Protein AF-A0A7J4K109-F1 (afdb_monomer)

Sequence (371 aa):
MKRFSFPIIVFLFLLFAVFSSQYWHSFNSFQPEKAFFLESFDSVVSESQKACFAVSFLNNSGTERLAFKAETGSQVLFSESLKVEGEKSREFCFNASELSQGENTVKLSFSDLSLFYHVKKDDSLKPEKTVLDSGSSQDWTLGISLLEDKALQGKAGINWLWFFAGLVLLFFAFFVFCFKVFDSFPKFASLSLSLAAVFCLLILNAWALGFFSQISFFPIALLLVIEAVIVSFAFRNFFKPSLHFQPGKSAESFNSFDFLLIALVVFLSVFVHLLTPTHLQYFNAFYERSTGLVVESNSIPSLDPLSYLGSRPFAFIPGYFLLEASFSFLTGLQSQALFAFTTAIANLFLLFCVFWAFEALGFKRYRALGF

Structure (mmCIF, N/CA/C/O backbone):
data_AF-A0A7J4K109-F1
#
_entry.id   AF-A0A7J4K109-F1
#
loop_
_atom_site.group_PDB
_atom_site.id
_atom_site.type_symbol
_atom_site.label_atom_id
_atom_site.label_alt_id
_atom_site.label_comp_id
_atom_site.label_asym_id
_atom_site.label_entity_id
_atom_site.label_seq_id
_atom_site.pdbx_PDB_ins_code
_atom_site.Cartn_x
_atom_site.Cartn_y
_atom_site.Cartn_z
_atom_site.occupancy
_atom_site.B_iso_or_equiv
_atom_site.auth_seq_id
_atom_site.auth_comp_id
_atom_site.auth_asym_id
_atom_site.auth_atom_id
_atom_site.pdbx_PDB_model_num
ATOM 1 N N . MET A 1 1 ? 12.723 14.091 -32.395 1.00 34.41 1 MET A N 1
ATOM 2 C CA . MET A 1 1 ? 11.938 14.727 -31.310 1.00 34.41 1 MET A CA 1
ATOM 3 C C . MET A 1 1 ? 12.477 14.263 -29.960 1.00 34.41 1 MET A C 1
ATOM 5 O O . MET A 1 1 ? 13.105 13.219 -29.903 1.00 34.41 1 MET A O 1
ATOM 9 N N . LYS A 1 2 ? 12.421 15.129 -28.945 1.00 36.94 2 LYS A N 1
ATOM 10 C CA . LYS A 1 2 ? 13.451 15.304 -27.901 1.00 36.94 2 LYS A CA 1
ATOM 11 C C . LYS A 1 2 ? 13.464 14.205 -26.815 1.00 36.94 2 LYS A C 1
ATOM 13 O O . LYS A 1 2 ? 12.468 13.981 -26.145 1.00 36.94 2 LYS A O 1
ATOM 18 N N . ARG A 1 3 ? 14.650 13.630 -26.552 1.00 43.78 3 ARG A N 1
ATOM 19 C CA . ARG A 1 3 ? 14.964 12.621 -25.505 1.00 43.78 3 ARG A CA 1
ATOM 20 C C . ARG A 1 3 ? 14.602 13.010 -24.056 1.00 43.78 3 ARG A C 1
ATOM 22 O O . ARG A 1 3 ? 14.698 12.172 -23.172 1.00 43.78 3 ARG A O 1
ATOM 29 N N . PHE A 1 4 ? 14.200 14.255 -23.809 1.00 43.31 4 PHE A N 1
ATOM 30 C CA . PHE A 1 4 ? 13.855 14.766 -22.478 1.00 43.31 4 PHE A CA 1
ATOM 31 C C . PHE A 1 4 ? 12.352 14.732 -22.165 1.00 43.31 4 PHE A C 1
ATOM 33 O O . PHE A 1 4 ? 11.967 14.999 -21.034 1.00 43.31 4 PHE A O 1
ATOM 40 N N . SER A 1 5 ? 11.491 14.402 -23.133 1.00 55.94 5 SER A N 1
ATOM 41 C CA . SER A 1 5 ? 10.038 14.509 -22.952 1.00 55.94 5 SER A CA 1
ATOM 42 C C . SER A 1 5 ? 9.457 13.435 -22.029 1.00 55.94 5 SER A C 1
ATOM 44 O O . SER A 1 5 ? 8.583 13.742 -21.230 1.00 55.94 5 SER A O 1
ATOM 46 N N . PHE A 1 6 ? 9.946 12.194 -22.096 1.00 58.22 6 PHE A N 1
ATOM 47 C CA . PHE A 1 6 ? 9.326 11.068 -21.388 1.00 58.22 6 PHE A CA 1
ATOM 48 C C . PHE A 1 6 ? 9.369 11.183 -19.850 1.00 58.22 6 PHE A C 1
ATOM 50 O O . PHE A 1 6 ? 8.316 11.053 -19.232 1.00 58.22 6 PHE A O 1
ATOM 57 N N . PRO A 1 7 ? 10.507 11.509 -19.200 1.00 56.16 7 PRO A N 1
ATOM 58 C CA . PRO A 1 7 ? 10.540 11.642 -17.742 1.00 56.16 7 PRO A CA 1
ATOM 59 C C . PRO A 1 7 ? 9.696 12.809 -17.232 1.00 56.16 7 PRO A C 1
ATOM 61 O O . PRO A 1 7 ? 9.071 12.699 -16.185 1.00 56.16 7 PRO A O 1
ATOM 64 N N . ILE A 1 8 ? 9.640 13.906 -17.996 1.00 64.00 8 ILE A N 1
ATOM 65 C CA . ILE A 1 8 ? 8.770 15.045 -17.691 1.00 64.00 8 ILE A CA 1
ATOM 66 C C . ILE A 1 8 ? 7.302 14.619 -17.794 1.00 64.00 8 ILE A C 1
ATOM 68 O O . ILE A 1 8 ? 6.517 14.963 -16.924 1.00 64.00 8 ILE A O 1
ATOM 72 N N . ILE A 1 9 ? 6.933 13.829 -18.808 1.00 64.00 9 ILE A N 1
ATOM 73 C CA . ILE A 1 9 ? 5.571 13.300 -18.957 1.00 64.00 9 ILE A CA 1
ATOM 74 C C . ILE A 1 9 ? 5.214 12.363 -17.798 1.00 64.00 9 ILE A C 1
ATOM 76 O O . ILE A 1 9 ? 4.137 12.513 -17.237 1.00 64.00 9 ILE A O 1
ATOM 80 N N . VAL A 1 10 ? 6.105 11.449 -17.395 1.00 64.19 10 VAL A N 1
ATOM 81 C CA . VAL A 1 10 ? 5.871 10.564 -16.237 1.00 64.19 10 VAL A CA 1
ATOM 82 C C . VAL A 1 10 ? 5.746 11.376 -14.949 1.00 64.19 10 VAL A C 1
ATOM 84 O O . VAL A 1 10 ? 4.826 11.150 -14.174 1.00 64.19 10 VAL A O 1
ATOM 87 N N . PHE A 1 11 ? 6.618 12.363 -14.737 1.00 68.94 11 PHE A N 1
ATOM 88 C CA . PHE A 1 11 ? 6.549 13.258 -13.582 1.00 68.94 11 PHE A CA 1
ATOM 89 C C . PHE A 1 11 ? 5.227 14.038 -13.539 1.00 68.94 11 PHE A C 1
ATOM 91 O O . PHE A 1 11 ? 4.549 14.048 -12.516 1.00 68.94 11 PHE A O 1
ATOM 98 N N . LEU A 1 12 ? 4.822 14.638 -14.662 1.00 70.06 12 LEU A N 1
ATOM 99 C CA . LEU A 1 12 ? 3.550 15.354 -14.784 1.00 70.06 12 LEU A CA 1
ATOM 100 C C . LEU A 1 12 ? 2.346 14.422 -14.630 1.00 70.06 12 LEU A C 1
ATOM 102 O O . LEU A 1 12 ? 1.354 14.827 -14.038 1.00 70.06 12 LEU A O 1
ATOM 106 N N . PHE A 1 13 ? 2.427 13.187 -15.127 1.00 71.44 13 PHE A N 1
ATOM 107 C CA . PHE A 1 13 ? 1.388 12.175 -14.958 1.00 71.44 13 PHE A CA 1
ATOM 108 C C . PHE A 1 13 ? 1.231 11.767 -13.491 1.00 71.44 13 PHE A C 1
ATOM 110 O O . PHE A 1 13 ? 0.108 11.700 -13.007 1.00 71.44 13 PHE A O 1
ATOM 117 N N . LEU A 1 14 ? 2.335 11.554 -12.765 1.00 67.31 14 LEU A N 1
ATOM 118 C CA . LEU A 1 14 ? 2.300 11.252 -11.331 1.00 67.31 14 LEU A CA 1
ATOM 119 C C . LEU A 1 14 ? 1.741 12.426 -10.525 1.00 67.31 14 LEU A C 1
ATOM 121 O O . LEU A 1 14 ? 0.897 12.216 -9.659 1.00 67.31 14 LEU A O 1
ATOM 125 N N . LEU A 1 15 ? 2.155 13.658 -10.842 1.00 71.62 15 LEU A N 1
ATOM 126 C CA . LEU A 1 15 ? 1.558 14.854 -10.248 1.00 71.62 15 LEU A CA 1
ATOM 127 C C . LEU A 1 15 ? 0.057 14.906 -10.528 1.00 71.62 15 LEU A C 1
ATOM 129 O O . LEU A 1 15 ? -0.727 15.047 -9.596 1.00 71.62 15 LEU A O 1
ATOM 133 N N . PHE A 1 16 ? -0.341 14.758 -11.794 1.00 71.75 16 PHE A N 1
ATOM 134 C CA . PHE A 1 16 ? -1.743 14.774 -12.189 1.00 71.75 16 PHE A CA 1
ATOM 135 C C . PHE A 1 16 ? -2.536 13.714 -11.431 1.00 71.75 16 PHE A C 1
ATOM 137 O O . PHE A 1 16 ? -3.536 14.078 -10.839 1.00 71.75 16 PHE A O 1
ATOM 144 N N . ALA A 1 17 ? -2.062 12.467 -11.362 1.00 69.31 17 ALA A N 1
ATOM 145 C CA . ALA A 1 17 ? -2.729 11.389 -10.638 1.00 69.31 17 ALA A CA 1
ATOM 146 C C . ALA A 1 17 ? -2.922 11.704 -9.147 1.00 69.31 17 ALA A C 1
ATOM 148 O O . ALA A 1 17 ? -3.999 11.461 -8.609 1.00 69.31 17 ALA A O 1
ATOM 149 N N . VAL A 1 18 ? -1.915 12.286 -8.483 1.00 66.50 18 VAL A N 1
ATOM 150 C CA . VAL A 1 18 ? -2.034 12.714 -7.079 1.00 66.50 18 VAL A CA 1
ATOM 151 C C . VAL A 1 18 ? -3.061 13.842 -6.943 1.00 66.50 18 VAL A C 1
ATOM 153 O O . VAL A 1 18 ? -3.944 13.754 -6.094 1.00 66.50 18 VAL A O 1
ATOM 156 N N . PHE A 1 19 ? -3.013 14.864 -7.801 1.00 67.94 19 PHE A N 1
ATOM 157 C CA . PHE A 1 19 ? -3.950 15.994 -7.748 1.00 67.94 19 PHE A CA 1
ATOM 158 C C . PHE A 1 19 ? -5.385 15.612 -8.133 1.00 67.94 19 PHE A C 1
ATOM 160 O O . PHE A 1 19 ? -6.338 16.094 -7.527 1.00 67.94 19 PHE A O 1
ATOM 167 N N . SER A 1 20 ? -5.558 14.738 -9.122 1.00 63.97 20 SER A N 1
ATOM 168 C CA . SER A 1 20 ? -6.866 14.282 -9.587 1.00 63.97 20 SER A CA 1
ATOM 169 C C . SER A 1 20 ? -7.460 13.197 -8.695 1.00 63.97 20 SER A C 1
ATOM 171 O O . SER A 1 20 ? -8.661 12.961 -8.777 1.00 63.97 20 SER A O 1
ATOM 173 N N . SER A 1 21 ? -6.669 12.564 -7.822 1.00 62.66 21 SER A N 1
ATOM 174 C CA . SER A 1 21 ? -7.153 11.531 -6.896 1.00 62.66 21 SER A CA 1
ATOM 175 C C . SER A 1 21 ? -8.275 12.023 -5.984 1.00 62.66 21 SER A C 1
ATOM 177 O O . SER A 1 21 ? -9.239 11.296 -5.749 1.00 62.66 21 SER A O 1
ATOM 179 N N . GLN A 1 22 ? -8.194 13.274 -5.520 1.00 58.00 22 GLN A N 1
ATOM 180 C CA . GLN A 1 22 ? -9.246 13.897 -4.715 1.00 58.00 22 GLN A CA 1
ATOM 181 C C . GLN A 1 22 ? -10.564 13.963 -5.485 1.00 58.00 22 GLN A C 1
ATOM 183 O O . GLN A 1 22 ? -11.616 13.617 -4.959 1.00 58.00 22 GLN A O 1
ATOM 188 N N . TYR A 1 23 ? -10.480 14.319 -6.766 1.00 58.00 23 TYR A N 1
ATOM 189 C CA . TYR A 1 23 ? -11.631 14.404 -7.654 1.00 58.00 23 TYR A CA 1
ATOM 190 C C . TYR A 1 23 ? -12.171 13.026 -8.056 1.00 58.00 23 TYR A C 1
ATOM 192 O O . TYR A 1 23 ? -13.364 12.868 -8.251 1.00 58.00 23 TYR A O 1
ATOM 200 N N . TRP A 1 24 ? -11.321 12.006 -8.183 1.00 56.19 24 TRP A N 1
ATOM 201 C CA . TRP A 1 24 ? -11.752 10.667 -8.600 1.00 56.19 24 TRP A CA 1
ATOM 202 C C . TRP A 1 24 ? -12.503 9.913 -7.507 1.00 56.19 24 TRP A C 1
ATOM 204 O O . TRP A 1 24 ? -13.468 9.209 -7.797 1.00 56.19 24 TRP A O 1
ATOM 214 N N . HIS A 1 25 ? -12.092 10.072 -6.252 1.00 51.75 25 HIS A N 1
ATOM 215 C CA . HIS A 1 25 ? -12.716 9.367 -5.136 1.00 51.75 25 HIS A CA 1
ATOM 216 C C . HIS A 1 25 ? -14.057 9.975 -4.697 1.00 51.75 25 HIS A C 1
ATOM 218 O O . HIS A 1 25 ? -14.862 9.258 -4.103 1.00 51.75 25 HIS A O 1
ATOM 224 N N . SER A 1 26 ? -14.351 11.232 -5.046 1.00 54.88 26 SER A N 1
ATOM 225 C CA . SER A 1 26 ? -15.649 11.856 -4.750 1.00 54.88 26 SER A CA 1
ATOM 226 C C . SER A 1 26 ? -16.800 11.326 -5.618 1.00 54.88 26 SER A C 1
ATOM 228 O O . SER A 1 26 ? -17.950 11.386 -5.195 1.00 54.88 26 SER A O 1
ATOM 230 N N . PHE A 1 27 ? -16.525 10.743 -6.793 1.00 51.09 27 PHE A N 1
ATOM 231 C CA . PHE A 1 27 ? -17.573 10.224 -7.690 1.00 51.09 27 PHE A CA 1
ATOM 232 C C . PHE A 1 27 ? -18.207 8.906 -7.254 1.00 51.09 27 PHE A C 1
ATOM 234 O O . PHE A 1 27 ? -19.271 8.548 -7.754 1.00 51.09 27 PHE A O 1
ATOM 241 N N . ASN A 1 28 ? -17.548 8.155 -6.375 1.00 50.41 28 ASN A N 1
ATOM 242 C CA . ASN A 1 28 ? -17.966 6.800 -6.022 1.00 50.41 28 ASN A CA 1
ATOM 243 C C . ASN A 1 28 ? -17.977 6.604 -4.489 1.00 50.41 28 ASN A C 1
ATOM 245 O O . ASN A 1 28 ? -17.840 5.499 -3.969 1.00 50.41 28 ASN A O 1
ATOM 249 N N . SER A 1 29 ? -18.173 7.709 -3.760 1.00 52.59 29 SER A N 1
ATOM 250 C CA . SER A 1 29 ? -18.377 7.771 -2.314 1.00 52.59 29 SER A CA 1
ATOM 251 C C . SER A 1 29 ? -19.773 7.264 -1.930 1.00 52.59 29 SER A C 1
ATOM 253 O O . SER A 1 29 ? -20.639 7.999 -1.460 1.00 52.59 29 SER A O 1
ATOM 255 N N . PHE A 1 30 ? -20.017 5.969 -2.137 1.00 53.75 30 PHE A N 1
ATOM 256 C CA . PHE A 1 30 ? -21.221 5.332 -1.616 1.00 53.75 30 PHE A CA 1
ATOM 257 C C . PHE A 1 30 ? -21.165 5.331 -0.086 1.00 53.75 30 PHE A C 1
ATOM 259 O O . PHE A 1 30 ? -20.443 4.542 0.523 1.00 53.75 30 PHE A O 1
ATOM 266 N N . GLN A 1 31 ? -21.937 6.225 0.539 1.00 57.41 31 GLN A N 1
ATOM 267 C CA . GLN A 1 31 ? -22.245 6.109 1.959 1.00 57.41 31 GLN A CA 1
ATOM 268 C C . GLN A 1 31 ? -22.962 4.773 2.174 1.00 57.41 31 GLN A C 1
ATOM 270 O O . GLN A 1 31 ? -23.955 4.511 1.487 1.00 57.41 31 GLN A O 1
ATOM 275 N N . PRO A 1 32 ? -22.506 3.925 3.109 1.00 63.41 32 PRO A N 1
ATOM 276 C CA . PRO A 1 32 ? -23.251 2.725 3.434 1.00 63.41 32 PRO A CA 1
ATOM 277 C C . PRO A 1 32 ? -24.639 3.114 3.959 1.00 63.41 32 PRO A C 1
ATOM 279 O O . PRO A 1 32 ? -24.793 4.060 4.733 1.00 63.41 32 PRO A O 1
ATOM 282 N N . GLU A 1 33 ? -25.666 2.380 3.531 1.00 74.75 33 GLU A N 1
ATOM 283 C CA . GLU A 1 33 ? -27.041 2.583 4.002 1.00 74.75 33 GLU A CA 1
ATOM 284 C C . GLU A 1 33 ? -27.162 2.362 5.515 1.00 74.75 33 GLU A C 1
ATOM 286 O O . GLU A 1 33 ? -27.930 3.050 6.193 1.00 74.75 33 GLU A O 1
ATOM 291 N N . LYS A 1 34 ? -26.379 1.412 6.042 1.00 79.81 34 LYS A N 1
ATOM 292 C CA . LYS A 1 34 ? -26.244 1.092 7.463 1.00 79.81 34 LYS A CA 1
ATOM 293 C C . LYS A 1 34 ? -24.797 0.714 7.755 1.00 79.81 34 LYS A C 1
ATOM 295 O O . LYS A 1 34 ? -24.192 -0.039 6.995 1.00 79.81 34 LYS A O 1
ATOM 300 N N . ALA A 1 35 ? -24.258 1.185 8.868 1.00 78.88 35 ALA A N 1
ATOM 301 C CA . ALA A 1 35 ? -22.972 0.738 9.384 1.00 78.88 35 ALA A CA 1
ATOM 302 C C . ALA A 1 35 ? -22.967 0.836 10.909 1.00 78.88 35 ALA A C 1
ATOM 304 O O . ALA A 1 35 ? -23.727 1.610 11.490 1.00 78.88 35 ALA A O 1
ATOM 305 N N . PHE A 1 36 ? -22.113 0.061 11.567 1.00 84.94 36 PHE A N 1
ATOM 306 C CA . PHE A 1 36 ? -21.821 0.286 12.975 1.00 84.94 36 PHE A CA 1
ATOM 307 C C . PHE A 1 36 ? -20.377 -0.097 13.287 1.00 84.94 36 PHE A C 1
ATOM 309 O O . PHE A 1 36 ? -19.830 -1.011 12.669 1.00 84.94 36 PHE A O 1
ATOM 316 N N . PHE A 1 37 ? -19.765 0.630 14.216 1.00 83.44 37 PHE A N 1
ATOM 317 C CA . PHE A 1 37 ? -18.339 0.572 14.522 1.00 83.44 37 PHE A CA 1
ATOM 318 C C . PHE A 1 37 ? -18.130 0.574 16.033 1.00 83.44 37 PHE A C 1
ATOM 320 O O . PHE A 1 37 ? -18.826 1.286 16.753 1.00 83.44 37 PHE A O 1
ATOM 327 N N . LEU A 1 38 ? -17.170 -0.211 16.516 1.00 82.56 38 LEU A N 1
ATOM 328 C CA . LEU A 1 38 ? -16.753 -0.195 17.916 1.00 82.56 38 LEU A CA 1
ATOM 329 C C . LEU A 1 38 ? -15.678 0.887 18.094 1.00 82.56 38 LEU A C 1
ATOM 331 O O . LEU A 1 38 ? -14.672 0.861 17.394 1.00 82.56 38 LEU A O 1
ATOM 335 N N . GLU A 1 39 ? -15.894 1.826 19.009 1.00 81.19 39 GLU A N 1
ATOM 336 C CA . GLU A 1 39 ? -14.968 2.932 19.297 1.00 81.19 39 GLU A CA 1
ATOM 337 C C . GLU A 1 39 ? -14.064 2.613 20.485 1.00 81.19 39 GLU A C 1
ATOM 339 O O . GLU A 1 39 ? -12.882 2.927 20.505 1.00 81.19 39 GLU A O 1
ATOM 344 N N . SER A 1 40 ? -14.605 1.982 21.520 1.00 83.06 40 SER A N 1
ATOM 345 C CA . SER A 1 40 ? -13.804 1.552 22.664 1.00 83.06 40 SER A CA 1
ATOM 346 C C . SER A 1 40 ? -14.496 0.433 23.413 1.00 83.06 40 SER A C 1
ATOM 348 O O . SER A 1 40 ? -15.706 0.252 23.283 1.00 83.06 40 SER A O 1
ATOM 350 N N . PHE A 1 41 ? -13.734 -0.317 24.196 1.00 89.19 41 PHE A N 1
ATOM 351 C CA . PHE A 1 41 ? -14.253 -1.341 25.091 1.00 89.19 41 PHE A CA 1
ATOM 352 C C . PHE A 1 41 ? -13.283 -1.583 26.244 1.00 89.19 41 PHE A C 1
ATOM 354 O O . PHE A 1 41 ? -12.076 -1.384 26.103 1.00 89.19 41 PHE A O 1
ATOM 361 N N . ASP A 1 42 ? -13.805 -2.029 27.380 1.00 88.94 42 ASP A N 1
ATOM 362 C CA . ASP A 1 42 ? -12.974 -2.508 28.480 1.00 88.94 42 ASP A CA 1
ATOM 363 C C . ASP A 1 42 ? -12.406 -3.891 28.118 1.00 88.94 42 ASP A C 1
ATOM 365 O O . ASP A 1 42 ? -13.153 -4.851 27.914 1.00 88.94 42 ASP A O 1
ATOM 369 N N . SER A 1 43 ? -11.081 -3.987 27.990 1.00 85.69 43 SER A N 1
ATOM 370 C CA . SER A 1 43 ? -10.367 -5.216 27.627 1.00 85.69 43 SER A CA 1
ATOM 371 C C . SER A 1 43 ? -10.097 -6.109 28.835 1.00 85.69 43 SER A C 1
ATOM 373 O O . SER A 1 43 ? -10.041 -7.331 28.694 1.00 85.69 43 SER A O 1
ATOM 375 N N . VAL A 1 44 ? -9.985 -5.517 30.027 1.00 87.56 44 VAL A N 1
ATOM 376 C CA . VAL A 1 44 ? -9.825 -6.226 31.301 1.00 87.56 44 VAL A CA 1
ATOM 377 C C . VAL A 1 44 ? -10.804 -5.659 32.321 1.00 87.56 44 VAL A C 1
ATOM 379 O O . VAL A 1 44 ? -10.840 -4.447 32.533 1.00 87.56 44 VAL A O 1
ATOM 382 N N . VAL A 1 45 ? -11.579 -6.528 32.971 1.00 91.06 45 VAL A N 1
ATOM 383 C CA . VAL A 1 45 ? -12.585 -6.153 33.980 1.00 91.06 45 VAL A CA 1
ATOM 384 C C . VAL A 1 45 ? -12.517 -7.061 35.205 1.00 91.06 45 VAL A C 1
ATOM 386 O O . VAL A 1 45 ? -12.148 -8.233 35.104 1.00 91.06 45 VAL A O 1
ATOM 389 N N . SER A 1 46 ? -12.917 -6.531 36.362 1.00 90.06 46 SER A N 1
ATOM 390 C CA . SER A 1 46 ? -13.108 -7.313 37.588 1.00 90.06 46 SER A CA 1
ATOM 391 C C . SER A 1 46 ? -14.587 -7.600 37.853 1.00 90.06 46 SER A C 1
ATOM 393 O O . SER A 1 46 ? -15.473 -6.901 37.360 1.00 90.06 46 SER A O 1
ATOM 395 N N . GLU A 1 47 ? -14.874 -8.622 38.658 1.00 87.81 47 GLU A N 1
ATOM 396 C CA . GLU A 1 47 ? -16.228 -9.102 38.952 1.00 87.81 47 GLU A CA 1
ATOM 397 C C . GLU A 1 47 ? -17.162 -8.021 39.515 1.00 87.81 47 GLU A C 1
ATOM 399 O O . GLU A 1 47 ? -18.358 -8.012 39.225 1.00 87.81 47 GLU A O 1
ATOM 404 N N . SER A 1 48 ? -16.619 -7.074 40.282 1.00 83.31 48 SER A N 1
ATOM 405 C CA . SER A 1 48 ? -17.383 -5.987 40.901 1.00 83.31 48 SER A CA 1
ATOM 406 C C . SER A 1 48 ? -17.644 -4.790 39.977 1.00 83.31 48 SER A C 1
ATOM 408 O O . SER A 1 48 ? -18.212 -3.793 40.425 1.00 83.31 48 SER A O 1
ATOM 410 N N . GLN A 1 49 ? -17.183 -4.830 38.726 1.00 88.38 49 GLN A N 1
ATOM 411 C CA . GLN A 1 49 ? -17.261 -3.708 37.792 1.00 88.38 49 GLN A CA 1
ATOM 412 C C . GLN A 1 49 ? -18.281 -3.939 36.677 1.00 88.38 49 GLN A C 1
ATOM 414 O O . GLN A 1 49 ? -18.764 -5.046 36.428 1.00 88.38 49 GLN A O 1
ATOM 419 N N . LYS A 1 50 ? -18.636 -2.847 36.000 1.00 91.25 50 LYS A N 1
ATOM 420 C CA . LYS A 1 50 ? -19.356 -2.912 34.732 1.00 91.25 50 LYS A CA 1
ATOM 421 C C . LYS A 1 50 ? -18.336 -2.974 33.606 1.00 91.25 50 LYS A C 1
ATOM 423 O O . LYS A 1 50 ? -17.359 -2.239 33.651 1.00 91.25 50 LYS A O 1
ATOM 428 N N . ALA A 1 51 ? -18.595 -3.825 32.623 1.00 91.31 51 ALA A N 1
ATOM 429 C CA . ALA A 1 51 ? -17.865 -3.838 31.368 1.00 91.31 51 ALA A CA 1
ATOM 430 C C . ALA A 1 51 ? -18.584 -2.904 30.394 1.00 91.31 51 ALA A C 1
ATOM 432 O O . ALA A 1 51 ? -19.753 -3.132 30.068 1.00 91.31 51 ALA A O 1
ATOM 433 N N . CYS A 1 52 ? -17.906 -1.843 29.973 1.00 92.50 52 CYS A N 1
ATOM 434 C CA . CYS A 1 52 ? -18.435 -0.812 29.097 1.00 92.50 52 CYS A CA 1
ATOM 435 C C . CYS A 1 52 ? -17.780 -0.860 27.716 1.00 92.50 52 CYS A C 1
ATOM 437 O O . CYS A 1 52 ? -16.631 -1.270 27.545 1.00 92.50 52 CYS A O 1
ATOM 439 N N . PHE A 1 53 ? -18.530 -0.427 26.709 1.00 90.81 53 PHE A N 1
ATOM 440 C CA . PHE A 1 53 ? -18.045 -0.274 25.348 1.00 90.81 53 PHE A CA 1
ATOM 441 C C . PHE A 1 53 ? -18.833 0.817 24.614 1.00 90.81 53 PHE A C 1
ATOM 443 O O . PHE A 1 53 ? -20.023 1.020 24.857 1.00 90.81 53 PHE A O 1
ATOM 450 N N . ALA A 1 54 ? -18.167 1.531 23.712 1.00 89.56 54 ALA A N 1
ATOM 451 C CA . ALA A 1 54 ? -18.745 2.610 22.920 1.00 89.56 54 ALA A CA 1
ATOM 452 C C . ALA A 1 54 ? -18.906 2.173 21.466 1.00 89.56 54 ALA A C 1
ATOM 454 O O . ALA A 1 54 ? -17.971 1.642 20.866 1.00 89.56 54 ALA A O 1
ATOM 455 N N . VAL A 1 55 ? -20.098 2.383 20.911 1.00 87.44 55 VAL A N 1
ATOM 456 C CA . VAL A 1 55 ? -20.451 2.010 19.540 1.00 87.44 55 VAL A CA 1
ATOM 457 C C . VAL A 1 55 ? -21.021 3.206 18.816 1.00 87.44 55 VAL A C 1
ATOM 459 O O . VAL A 1 55 ? -21.891 3.915 19.321 1.00 87.44 55 VAL A O 1
ATOM 462 N N . SER A 1 56 ? -20.577 3.347 17.584 1.00 87.00 56 SER A N 1
ATOM 463 C CA . SER A 1 56 ? -21.039 4.332 16.637 1.00 87.00 56 SER A CA 1
ATOM 464 C C . SER A 1 56 ? -21.947 3.674 15.608 1.00 87.00 56 SER A C 1
ATOM 466 O O . SER A 1 56 ? -21.577 2.669 15.005 1.00 87.00 56 SER A O 1
ATOM 468 N N . PHE A 1 57 ? -23.143 4.223 15.402 1.00 84.81 57 PHE A N 1
ATOM 469 C CA . PHE A 1 57 ? -24.145 3.720 14.461 1.00 84.81 57 PHE A CA 1
ATOM 470 C C . PHE A 1 57 ? -24.375 4.719 13.329 1.00 84.81 57 PHE A C 1
ATOM 472 O O . PHE A 1 57 ? -24.512 5.912 13.588 1.00 84.81 57 PHE A O 1
ATOM 479 N N . LEU A 1 58 ? -24.524 4.215 12.107 1.00 83.56 58 LEU A N 1
ATOM 480 C CA . LEU A 1 58 ? -25.021 4.946 10.947 1.00 83.56 58 LEU A CA 1
ATOM 481 C C . LEU A 1 58 ? -26.237 4.230 10.385 1.00 83.56 58 LEU A C 1
ATOM 483 O O . LEU A 1 58 ? -26.202 3.025 10.126 1.00 83.56 58 LEU A O 1
ATOM 487 N N . ASN A 1 59 ? -27.298 4.993 10.157 1.00 84.12 59 ASN A N 1
ATOM 488 C CA . ASN A 1 59 ? -28.464 4.527 9.429 1.00 84.12 59 ASN A CA 1
ATOM 489 C C . ASN A 1 59 ? -29.001 5.649 8.534 1.00 84.12 59 ASN A C 1
ATOM 491 O O . ASN A 1 59 ? -29.677 6.570 8.998 1.00 84.12 59 ASN A O 1
ATOM 495 N N . ASN A 1 60 ? -28.688 5.535 7.247 1.00 77.75 60 ASN A N 1
ATOM 496 C CA . ASN A 1 60 ? -29.130 6.428 6.180 1.00 77.75 60 ASN A CA 1
ATOM 497 C C . ASN A 1 60 ? -30.416 5.923 5.495 1.00 77.75 60 ASN A C 1
ATOM 499 O O . ASN A 1 60 ? -31.079 6.682 4.796 1.00 77.75 60 ASN A O 1
ATOM 503 N N . SER A 1 61 ? -30.782 4.651 5.706 1.00 71.56 61 SER A N 1
ATOM 504 C CA . SER A 1 61 ? -31.902 3.982 5.022 1.00 71.56 61 SER A CA 1
ATOM 505 C C . SER A 1 61 ? -33.303 4.282 5.580 1.00 71.56 61 SER A C 1
ATOM 507 O O . SER A 1 61 ? -34.294 3.955 4.931 1.00 71.56 61 SER A O 1
ATOM 509 N N . GLY A 1 62 ? -33.429 4.915 6.754 1.00 67.06 62 GLY A N 1
ATOM 510 C CA . GLY A 1 62 ? -34.735 5.330 7.280 1.00 67.06 62 GLY A CA 1
ATOM 511 C C . GLY A 1 62 ? -34.816 5.471 8.800 1.00 67.06 62 GLY A C 1
ATOM 512 O O . GLY A 1 62 ? -33.842 5.295 9.520 1.00 67.06 62 GLY A O 1
ATOM 513 N N . THR A 1 63 ? -36.019 5.778 9.295 1.00 63.50 63 THR A N 1
ATOM 514 C CA . THR A 1 63 ? -36.311 6.065 10.715 1.00 63.50 63 THR A CA 1
ATOM 515 C C . THR A 1 63 ? -36.725 4.827 11.524 1.00 63.50 63 THR A C 1
ATOM 517 O O . THR A 1 63 ? -37.203 4.945 12.659 1.00 63.50 63 THR A O 1
ATOM 520 N N . GLU A 1 64 ? -36.575 3.633 10.947 1.00 76.31 64 GLU A N 1
ATOM 521 C CA . GLU A 1 64 ? -36.983 2.383 11.580 1.00 76.31 64 GLU A CA 1
ATOM 522 C C . GLU A 1 64 ? -36.148 2.073 12.824 1.00 76.31 64 GLU A C 1
ATOM 524 O O . GLU A 1 64 ? -34.962 2.396 12.929 1.00 76.31 64 GLU A O 1
ATOM 529 N N . ARG A 1 65 ? -36.798 1.437 13.800 1.00 82.62 65 ARG A N 1
ATOM 530 C CA . ARG A 1 65 ? -36.110 0.928 14.979 1.00 82.62 65 ARG A CA 1
ATOM 531 C C . ARG A 1 65 ? -35.428 -0.389 14.633 1.00 82.62 65 ARG A C 1
ATOM 533 O O . ARG A 1 65 ? -36.100 -1.373 14.342 1.00 82.62 65 ARG A O 1
ATOM 540 N N . LEU A 1 66 ? -34.106 -0.410 14.717 1.00 86.94 66 LEU A N 1
ATOM 541 C CA . LEU A 1 66 ? -33.289 -1.584 14.437 1.00 86.94 66 LEU A CA 1
ATOM 542 C C . LEU A 1 66 ? -32.931 -2.298 15.741 1.00 86.94 66 LEU A C 1
ATOM 544 O O . LEU A 1 66 ? -32.684 -1.665 16.770 1.00 86.94 66 LEU A O 1
ATOM 548 N N . ALA A 1 67 ? -32.925 -3.628 15.710 1.00 90.00 67 ALA A N 1
ATOM 549 C CA . ALA A 1 67 ? -32.521 -4.424 16.860 1.00 90.00 67 ALA A CA 1
ATOM 550 C C . ALA A 1 67 ? -31.007 -4.310 17.071 1.00 90.00 67 ALA A C 1
ATOM 552 O O . ALA A 1 67 ? -30.228 -4.515 16.137 1.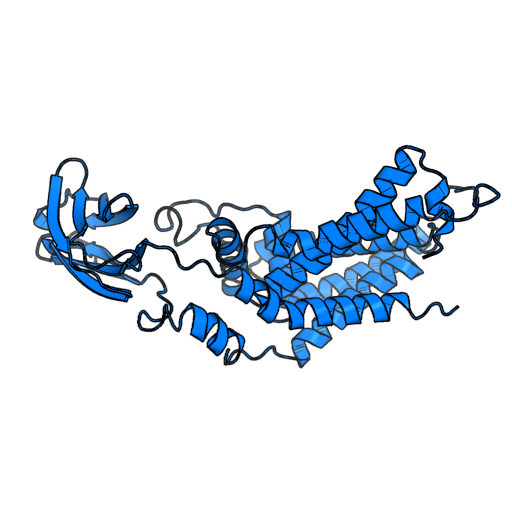00 90.00 67 ALA A O 1
ATOM 553 N N . PHE A 1 68 ? -30.610 -4.016 18.306 1.00 92.56 68 PHE A N 1
ATOM 554 C CA . PHE A 1 68 ? -29.233 -4.049 18.770 1.00 92.56 68 PHE A CA 1
ATOM 555 C C . PHE A 1 68 ? -29.120 -5.009 19.952 1.00 92.56 68 PHE A C 1
ATOM 557 O O . PHE A 1 68 ? -29.950 -4.989 20.863 1.00 92.56 68 PHE A O 1
ATOM 564 N N . LYS A 1 69 ? -28.121 -5.885 19.940 1.00 93.69 69 LYS A N 1
ATOM 565 C CA . LYS A 1 69 ? -27.894 -6.840 21.030 1.00 93.69 69 LYS A CA 1
ATOM 566 C C . LYS A 1 69 ? -26.414 -7.108 21.245 1.00 93.69 69 LYS A C 1
ATOM 568 O O . LYS A 1 69 ? -25.652 -7.113 20.279 1.00 93.69 69 LYS A O 1
ATOM 573 N N . ALA A 1 70 ? -26.049 -7.400 22.489 1.00 92.81 70 ALA A N 1
ATOM 574 C CA . ALA A 1 70 ? -24.775 -8.017 22.832 1.00 92.81 70 ALA A CA 1
ATOM 575 C C . ALA A 1 70 ? -25.005 -9.406 23.422 1.00 92.81 70 ALA A C 1
ATOM 577 O O . ALA A 1 70 ? -25.872 -9.594 24.277 1.00 92.81 70 ALA A O 1
ATOM 578 N N . GLU A 1 71 ? -24.219 -10.376 22.973 1.00 93.62 71 GLU A N 1
ATOM 579 C CA . GLU A 1 71 ? -24.294 -11.764 23.420 1.00 93.62 71 GLU A CA 1
ATOM 580 C C . GLU A 1 71 ? -22.893 -12.344 23.652 1.00 93.62 71 GLU A C 1
ATOM 582 O O . GLU A 1 71 ? -21.958 -12.030 22.920 1.00 93.62 71 GLU A O 1
ATOM 587 N N . THR A 1 72 ? -22.746 -13.195 24.666 1.00 90.69 72 THR A N 1
ATOM 588 C CA . THR A 1 72 ? -21.551 -14.016 24.905 1.00 90.69 72 THR A CA 1
ATOM 589 C C . THR A 1 72 ? -21.947 -15.487 24.808 1.00 90.69 72 THR A C 1
ATOM 591 O O . THR A 1 72 ? -22.786 -15.977 25.566 1.00 90.69 72 THR A O 1
ATOM 594 N N . GLY A 1 73 ? -21.425 -16.198 23.806 1.00 83.31 73 GLY A N 1
ATOM 595 C CA . GLY A 1 73 ? -21.880 -17.555 23.486 1.00 83.31 73 GLY A CA 1
ATOM 596 C C . GLY A 1 73 ? -23.394 -17.608 23.229 1.00 83.31 73 GLY A C 1
ATOM 597 O O . GLY A 1 73 ? -23.879 -17.050 22.248 1.00 83.31 73 GLY A O 1
ATOM 598 N N . SER A 1 74 ? -24.142 -18.285 24.104 1.00 80.81 74 SER A N 1
ATOM 599 C CA . SER A 1 74 ? -25.612 -18.372 24.059 1.00 80.81 74 SER A CA 1
ATOM 600 C C . SER A 1 74 ? -26.334 -17.388 24.988 1.00 80.81 74 SER A C 1
ATOM 602 O O . SER A 1 74 ? -27.564 -17.369 25.013 1.00 80.81 74 SER A O 1
ATOM 604 N N . GLN A 1 75 ? -25.604 -16.612 25.791 1.00 88.94 75 GLN A N 1
ATOM 605 C CA . GLN A 1 75 ? -26.169 -15.691 26.773 1.00 88.94 75 GLN A CA 1
ATOM 606 C C . GLN A 1 75 ? -26.300 -14.289 26.180 1.00 88.94 75 GLN A C 1
ATOM 608 O O . GLN A 1 75 ? -25.329 -13.721 25.686 1.00 88.94 75 GLN A O 1
ATOM 613 N N . VAL A 1 76 ? -27.496 -13.708 26.262 1.00 91.44 76 VAL A N 1
ATOM 614 C CA . VAL A 1 76 ? -27.738 -12.310 25.886 1.00 91.44 76 VAL A CA 1
ATOM 615 C C . VAL A 1 76 ? -27.395 -11.425 27.081 1.00 91.44 76 VAL A C 1
ATOM 617 O O . VAL A 1 76 ? -28.013 -11.564 28.132 1.00 91.44 76 VAL A O 1
ATOM 620 N N . LEU A 1 77 ? -26.422 -10.532 26.906 1.00 91.19 77 LEU A N 1
ATOM 621 C CA . LEU A 1 77 ? -25.995 -9.560 27.920 1.00 91.19 77 LEU A CA 1
ATOM 622 C C . LEU A 1 77 ? -26.966 -8.375 27.963 1.00 91.19 77 LEU A C 1
ATOM 624 O O . LEU A 1 77 ? -27.390 -7.929 29.023 1.00 91.19 77 LEU A O 1
ATOM 628 N N . PHE A 1 78 ? -27.379 -7.889 26.790 1.00 91.62 78 PHE A N 1
ATOM 629 C CA . PHE A 1 78 ? -28.505 -6.965 26.666 1.00 91.62 78 PHE A CA 1
ATOM 630 C C . PHE A 1 78 ? -29.083 -6.986 25.246 1.00 91.62 78 PHE A C 1
ATOM 632 O O . PHE A 1 78 ? -28.432 -7.402 24.282 1.00 91.62 78 PHE A O 1
ATOM 639 N N . SER A 1 79 ? -30.315 -6.495 25.113 1.00 92.12 79 SER A N 1
ATOM 640 C CA . SER A 1 79 ? -30.961 -6.266 23.825 1.00 92.12 79 SER A CA 1
ATOM 641 C C . SER A 1 79 ? -31.858 -5.036 23.891 1.00 92.12 79 SER A C 1
ATOM 643 O O . SER A 1 79 ? -32.680 -4.904 24.795 1.00 92.12 79 SER A O 1
ATOM 645 N N . GLU A 1 80 ? -31.706 -4.144 22.918 1.00 91.25 80 GLU A N 1
ATOM 646 C CA . GLU A 1 80 ? -32.491 -2.924 22.780 1.00 91.25 80 GLU A CA 1
ATOM 647 C C . GLU A 1 80 ? -32.944 -2.719 21.332 1.00 91.25 80 GLU A C 1
ATOM 649 O O . GLU A 1 80 ? -32.378 -3.252 20.378 1.00 91.25 80 GLU A O 1
ATOM 654 N N . SER A 1 81 ? -33.985 -1.909 21.159 1.00 89.50 81 SER A N 1
ATOM 655 C CA . SER A 1 81 ? -34.469 -1.482 19.850 1.00 89.50 81 SER A CA 1
ATOM 656 C C . SER A 1 81 ? -34.114 -0.009 19.655 1.00 89.50 81 SER A C 1
ATOM 658 O O . SER A 1 81 ? -34.678 0.872 20.310 1.00 89.50 81 SER A O 1
ATOM 660 N N . LEU A 1 82 ? -33.141 0.263 18.787 1.00 87.94 82 LEU A N 1
ATOM 661 C CA . LEU A 1 82 ? -32.553 1.585 18.608 1.00 87.94 82 LEU A CA 1
ATOM 662 C C . LEU A 1 82 ? -33.177 2.305 17.416 1.00 87.94 82 LEU A C 1
ATOM 664 O O . LEU A 1 82 ? -33.179 1.798 16.298 1.00 87.94 82 LEU A O 1
ATOM 668 N N . LYS A 1 83 ? -33.654 3.534 17.643 1.00 86.19 83 LYS A N 1
ATOM 669 C CA . LYS A 1 83 ? -33.967 4.472 16.561 1.00 86.19 83 LYS A C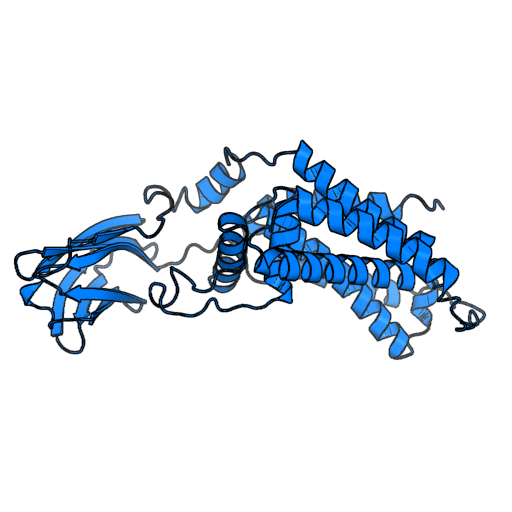A 1
ATOM 670 C C . LYS A 1 83 ? -32.723 5.310 16.268 1.00 86.19 83 LYS A C 1
ATOM 672 O O . LYS A 1 83 ? -32.417 6.240 17.021 1.00 86.19 83 LYS A O 1
ATOM 677 N N . VAL A 1 84 ? -32.012 4.964 15.201 1.00 82.25 84 VAL A N 1
ATOM 678 C CA . VAL A 1 84 ? -30.826 5.689 14.730 1.00 82.25 84 VAL A CA 1
ATOM 679 C C . VAL A 1 84 ? -31.198 6.389 13.428 1.00 82.25 84 VAL A C 1
ATOM 681 O O . VAL A 1 84 ? -31.646 5.736 12.492 1.00 82.25 84 VAL A O 1
ATOM 684 N N . GLU A 1 85 ? -31.051 7.711 13.403 1.00 80.19 85 GLU A N 1
ATOM 685 C CA . GLU A 1 85 ? -31.162 8.544 12.203 1.00 80.19 85 GLU A CA 1
ATOM 686 C C . GLU A 1 85 ? -29.816 9.238 12.033 1.00 80.19 85 GLU A C 1
ATOM 688 O O . GLU A 1 85 ? -29.369 9.918 12.966 1.00 80.19 85 GLU A O 1
ATOM 693 N N . GLY A 1 86 ? -29.181 9.025 10.880 1.00 74.94 86 GLY A N 1
ATOM 694 C CA . GLY A 1 86 ? -27.822 9.483 10.633 1.00 74.94 86 GLY A CA 1
ATOM 695 C C . GLY A 1 86 ? -26.824 8.799 11.561 1.00 74.94 86 GLY A C 1
ATOM 696 O O . GLY A 1 86 ? -26.953 7.615 11.875 1.00 74.94 86 GLY A O 1
ATOM 697 N N . GLU A 1 87 ? -25.831 9.563 11.983 1.00 76.19 87 GLU A N 1
ATOM 698 C CA . GLU A 1 87 ? -24.711 9.105 12.787 1.00 76.19 87 GLU A CA 1
ATOM 699 C C . GLU A 1 87 ? -24.925 9.367 14.281 1.00 76.19 87 GLU A C 1
ATOM 701 O O . GLU A 1 87 ? -25.226 10.499 14.673 1.00 76.19 87 GLU A O 1
ATOM 706 N N . LYS A 1 88 ? -24.754 8.348 15.134 1.00 82.25 88 LYS A N 1
ATOM 707 C CA . LYS A 1 88 ? -24.775 8.514 16.597 1.00 82.25 88 LYS A CA 1
ATOM 708 C C . LYS A 1 88 ? -23.812 7.561 17.295 1.00 82.25 88 LYS A C 1
ATOM 710 O O . LYS A 1 88 ? -23.943 6.352 17.126 1.00 82.25 88 LYS A O 1
ATOM 715 N N . SER A 1 89 ? -22.959 8.093 18.171 1.00 84.31 89 SER A N 1
ATOM 716 C CA . SER A 1 89 ? -22.216 7.297 19.157 1.00 84.31 89 SER A CA 1
ATOM 717 C C . SER A 1 89 ? -23.016 7.120 20.451 1.00 84.31 89 SER A C 1
ATOM 719 O O . SER A 1 89 ? -23.727 8.031 20.898 1.00 84.31 89 SER A O 1
ATOM 721 N N . ARG A 1 90 ? -22.941 5.924 21.042 1.00 88.06 90 ARG A N 1
ATOM 722 C CA . ARG A 1 90 ? -23.495 5.592 22.359 1.00 88.06 90 ARG A CA 1
ATOM 723 C C . ARG A 1 90 ? -22.593 4.614 23.097 1.00 88.06 90 ARG A C 1
ATOM 725 O O . ARG A 1 90 ? -22.099 3.649 22.519 1.00 88.06 90 ARG A O 1
ATOM 732 N N . GLU A 1 91 ? -22.464 4.828 24.399 1.00 91.06 91 GLU A N 1
ATOM 733 C CA . GLU A 1 91 ? -21.812 3.895 25.315 1.00 91.06 91 GLU A CA 1
ATOM 734 C C . GLU A 1 91 ? -22.850 2.970 25.960 1.00 91.06 91 GLU A C 1
ATOM 736 O O . GLU A 1 91 ? -23.923 3.410 26.382 1.00 91.06 91 GLU A O 1
ATOM 741 N N . PHE A 1 92 ? -22.524 1.684 26.025 1.00 92.69 92 PHE A N 1
ATOM 742 C CA . PHE A 1 92 ? -23.323 0.642 26.657 1.00 92.69 92 PHE A CA 1
ATOM 743 C C . PHE A 1 92 ? -22.467 -0.085 27.684 1.00 92.69 92 PHE A C 1
ATOM 745 O O . PHE A 1 92 ? -21.266 -0.259 27.490 1.00 92.69 92 PHE A O 1
ATOM 752 N N . CYS A 1 93 ? -23.092 -0.544 28.765 1.00 93.31 93 CYS A N 1
ATOM 753 C CA . CYS A 1 93 ? -22.410 -1.318 29.791 1.00 93.31 93 CYS A CA 1
ATOM 754 C C . CYS A 1 93 ? -23.282 -2.480 30.264 1.00 93.31 93 CYS A C 1
ATOM 756 O O . CYS A 1 93 ? -24.498 -2.334 30.390 1.00 93.31 93 CYS A O 1
ATOM 758 N N . PHE A 1 94 ? -22.651 -3.596 30.612 1.00 92.56 94 PHE A N 1
ATOM 759 C CA . PHE A 1 94 ? -23.278 -4.738 31.283 1.00 92.56 94 PHE A CA 1
ATOM 760 C C . PHE A 1 94 ? -22.455 -5.140 32.511 1.00 92.56 94 PHE A C 1
ATOM 762 O O . PHE A 1 94 ? -21.341 -4.651 32.719 1.00 92.56 94 PHE A O 1
ATOM 769 N N . ASN A 1 95 ? -23.014 -5.982 33.378 1.00 93.06 95 ASN A N 1
ATOM 770 C CA . ASN A 1 95 ? -22.321 -6.383 34.600 1.00 93.06 95 ASN A CA 1
ATOM 771 C C . ASN A 1 95 ? -21.253 -7.437 34.281 1.00 93.06 95 ASN A C 1
ATOM 773 O O . ASN A 1 95 ? -21.558 -8.453 33.661 1.00 93.06 95 ASN A O 1
ATOM 777 N N . ALA A 1 96 ? -20.015 -7.249 34.751 1.00 90.75 96 ALA A N 1
ATOM 778 C CA . ALA A 1 96 ? -18.942 -8.226 34.534 1.00 90.75 96 ALA A CA 1
ATOM 779 C C . ALA A 1 96 ? -19.197 -9.571 35.247 1.00 90.75 96 ALA A C 1
ATOM 781 O O . ALA A 1 96 ? -18.579 -10.583 34.916 1.00 90.75 96 ALA A O 1
ATOM 782 N N . SER A 1 97 ? -20.139 -9.617 36.194 1.00 89.19 97 SER A N 1
ATOM 783 C CA . SER A 1 97 ? -20.632 -10.858 36.801 1.00 89.19 97 SER A CA 1
ATOM 784 C C . SER A 1 97 ? -21.274 -11.816 35.789 1.00 89.19 97 SER A C 1
ATOM 786 O O . SER A 1 97 ? -21.331 -13.013 36.045 1.00 89.19 97 SER A O 1
ATOM 788 N N . GLU A 1 98 ? -21.721 -11.314 34.635 1.00 90.00 98 GLU A N 1
ATOM 789 C CA . GLU A 1 98 ? -22.314 -12.113 33.556 1.00 90.00 98 GLU A CA 1
ATOM 790 C C . GLU A 1 98 ? -21.260 -12.805 32.673 1.00 90.00 98 GLU A C 1
ATOM 792 O O . GLU A 1 98 ? -21.611 -13.625 31.827 1.00 90.00 98 GLU A O 1
ATOM 797 N N . LEU A 1 99 ? -19.974 -12.494 32.868 1.00 89.31 99 LEU A N 1
ATOM 798 C CA . LEU A 1 99 ? -18.852 -13.090 32.148 1.00 89.31 99 LEU A CA 1
ATOM 799 C C . LEU A 1 99 ? -18.249 -14.271 32.922 1.00 89.31 99 LEU A C 1
ATOM 801 O O . LEU A 1 99 ? -18.159 -14.261 34.155 1.00 89.31 99 LEU A O 1
ATOM 805 N N . SER A 1 100 ? -17.769 -15.272 32.182 1.00 90.06 100 SER A N 1
ATOM 806 C CA . SER A 1 100 ? -16.987 -16.378 32.745 1.00 90.06 100 SER A CA 1
ATOM 807 C C . SER A 1 100 ? -15.590 -15.895 33.151 1.00 90.06 100 SER A C 1
ATOM 809 O O . SER A 1 100 ? -15.078 -14.932 32.586 1.00 90.06 100 SER A O 1
ATOM 811 N N . GLN A 1 101 ? -14.944 -16.548 34.120 1.00 90.38 101 GLN A N 1
ATOM 812 C CA . GLN A 1 101 ? -13.558 -16.214 34.474 1.00 90.38 101 GLN A CA 1
ATOM 813 C C . GLN A 1 101 ? -12.619 -16.464 33.282 1.00 90.38 101 GLN A C 1
ATOM 815 O O . GLN A 1 101 ? -12.702 -17.518 32.649 1.00 90.38 101 GLN A O 1
ATOM 820 N N . GLY A 1 102 ? -11.699 -15.535 33.007 1.00 87.38 102 GLY A N 1
ATOM 821 C CA . GLY A 1 102 ? -10.781 -15.616 31.868 1.00 87.38 102 GLY A CA 1
ATOM 822 C C . GLY A 1 102 ? -11.292 -14.881 30.626 1.00 87.38 102 GLY A C 1
ATOM 823 O O . GLY A 1 102 ? -11.937 -13.840 30.732 1.00 87.38 102 GLY A O 1
ATOM 824 N N . GLU A 1 103 ? -10.946 -15.387 29.444 1.00 86.81 103 GLU A N 1
ATOM 825 C CA . GLU A 1 103 ? -11.269 -14.760 28.155 1.00 86.81 103 GLU A CA 1
ATOM 826 C C . GLU A 1 103 ? -12.723 -15.014 27.743 1.00 86.81 103 GLU A C 1
ATOM 828 O O . GLU A 1 103 ? -13.166 -16.161 27.678 1.00 86.81 103 GLU A O 1
ATOM 833 N N . ASN A 1 104 ? -13.451 -13.950 27.402 1.00 89.06 104 ASN A N 1
ATOM 834 C CA . ASN A 1 104 ? -14.820 -14.021 26.892 1.00 89.06 104 ASN A CA 1
ATOM 835 C C . ASN A 1 104 ? -14.918 -13.299 25.551 1.00 89.06 104 ASN A C 1
ATOM 837 O O . ASN A 1 104 ? -14.310 -12.248 25.386 1.00 89.06 104 ASN A O 1
ATOM 841 N N . THR A 1 105 ? -15.736 -13.808 24.628 1.00 90.12 105 THR A N 1
ATOM 842 C CA . THR A 1 105 ? -16.049 -13.133 23.359 1.00 90.12 105 THR A CA 1
ATOM 843 C C . THR A 1 105 ? -17.454 -12.552 23.415 1.00 90.12 105 THR A C 1
ATOM 845 O O . THR A 1 105 ? -18.431 -13.292 23.513 1.00 90.12 105 THR A O 1
ATOM 848 N N . VAL A 1 106 ? -17.559 -11.232 23.299 1.00 90.62 106 VAL A N 1
ATOM 849 C CA . VAL A 1 106 ? -18.822 -10.500 23.222 1.00 90.62 106 VAL A CA 1
ATOM 850 C C . VAL A 1 106 ? -19.106 -10.160 21.768 1.00 90.62 106 VAL A C 1
ATOM 852 O O . VAL A 1 106 ? -18.353 -9.433 21.123 1.00 90.62 106 VAL A O 1
ATOM 855 N N . LYS A 1 107 ? -20.213 -10.675 21.242 1.00 91.62 107 LYS A N 1
ATOM 856 C CA . LYS A 1 107 ? -20.710 -10.385 19.901 1.00 91.62 107 LYS A CA 1
ATOM 857 C C . LYS A 1 107 ? -21.784 -9.309 19.968 1.00 91.62 107 LYS A C 1
ATOM 859 O O . LYS A 1 107 ? -22.812 -9.479 20.614 1.00 91.62 107 LYS A O 1
ATOM 864 N N . LEU A 1 108 ? -21.565 -8.227 19.239 1.00 92.25 108 LEU A N 1
ATOM 865 C CA . LEU A 1 108 ? -22.507 -7.141 19.021 1.00 92.25 108 LEU A CA 1
ATOM 866 C C . LEU A 1 108 ? -23.227 -7.374 17.694 1.00 92.25 108 LEU A C 1
ATOM 868 O O . LEU A 1 108 ? -22.584 -7.629 16.680 1.00 92.25 108 LEU A O 1
ATOM 872 N N . SER A 1 109 ? -24.553 -7.299 17.678 1.00 91.25 109 SER A N 1
ATOM 873 C CA . SER A 1 109 ? -25.348 -7.418 16.449 1.00 91.25 109 SER A CA 1
ATOM 874 C C . SER A 1 109 ? -26.257 -6.211 16.297 1.00 91.25 109 SER A C 1
ATOM 876 O O . SER A 1 109 ? -26.987 -5.885 17.230 1.00 91.25 109 SER A O 1
ATOM 878 N N . PHE A 1 110 ? -26.229 -5.580 15.127 1.00 89.19 110 PHE A N 1
ATOM 879 C CA . PHE A 1 110 ? -27.066 -4.444 14.760 1.00 89.19 110 PHE A CA 1
ATOM 880 C C . PHE A 1 110 ? -27.737 -4.736 13.417 1.00 89.19 110 PHE A C 1
ATOM 882 O O . PHE A 1 110 ? -27.060 -4.786 12.392 1.00 89.19 110 PHE A O 1
ATOM 889 N N . SER A 1 111 ? -29.061 -4.933 13.412 1.00 86.12 111 SER A N 1
ATOM 890 C CA . SER A 1 111 ? -29.789 -5.428 12.229 1.00 86.12 111 SER A CA 1
ATOM 891 C C . SER A 1 111 ? -29.199 -6.770 11.747 1.00 86.12 111 SER A C 1
ATOM 893 O O . SER A 1 111 ? -29.264 -7.773 12.457 1.00 86.12 111 SER A O 1
ATOM 895 N N . ASP A 1 112 ? -28.611 -6.775 10.559 1.00 83.56 112 ASP A N 1
ATOM 896 C CA . ASP A 1 112 ? -27.965 -7.871 9.844 1.00 83.56 112 ASP A CA 1
ATOM 897 C C . ASP A 1 112 ? -26.431 -7.830 9.960 1.00 83.56 112 ASP A C 1
ATOM 899 O O . ASP A 1 112 ? -25.745 -8.747 9.512 1.00 83.56 112 ASP A O 1
ATOM 903 N N . LEU A 1 113 ? -25.885 -6.793 10.600 1.00 84.56 113 LEU A N 1
ATOM 904 C CA . LEU A 1 113 ? -24.456 -6.602 10.796 1.00 84.56 113 LEU A CA 1
ATOM 905 C C . LEU A 1 113 ? -24.019 -7.145 12.164 1.00 84.56 113 LEU A C 1
ATOM 907 O O . LEU A 1 113 ? -24.760 -7.082 13.150 1.00 84.56 113 LEU A O 1
ATOM 911 N N . SER A 1 114 ? -22.780 -7.636 12.252 1.00 85.75 114 SER A N 1
ATOM 912 C CA . SER A 1 114 ? -22.203 -8.110 13.514 1.00 85.75 114 SER A CA 1
ATOM 913 C C . SER A 1 114 ? -20.733 -7.736 13.682 1.00 85.75 114 SER A C 1
ATOM 915 O O . SER A 1 114 ? -19.958 -7.829 12.734 1.00 85.75 114 SER A O 1
ATOM 917 N N . LEU A 1 115 ? -20.355 -7.406 14.912 1.00 84.69 115 LEU A N 1
ATOM 918 C CA . LEU A 1 115 ? -18.994 -7.168 15.378 1.00 84.69 115 LEU A CA 1
ATOM 919 C C . LEU A 1 115 ? -18.751 -8.039 16.606 1.00 84.69 115 LEU A C 1
ATOM 921 O O . LEU A 1 115 ? -19.692 -8.509 17.243 1.00 84.69 115 LEU A O 1
ATOM 925 N N . PHE A 1 116 ? -17.495 -8.255 16.960 1.00 87.88 116 PHE A N 1
ATOM 926 C CA . PHE A 1 116 ? -17.153 -8.940 18.195 1.00 87.88 116 PHE A CA 1
ATOM 927 C C . PHE A 1 116 ? -15.917 -8.311 18.819 1.00 87.88 116 PHE A C 1
ATOM 929 O O . PHE A 1 116 ? -15.044 -7.804 18.115 1.00 87.88 116 PHE A O 1
ATOM 936 N N . TYR A 1 117 ? -15.854 -8.364 20.141 1.00 84.62 117 TYR A N 1
ATOM 937 C CA . TYR A 1 117 ? -14.665 -8.040 20.909 1.00 84.62 117 TYR A CA 1
ATOM 938 C C . TYR A 1 117 ? -14.484 -9.063 22.036 1.00 84.62 117 TYR A C 1
ATOM 940 O O . TYR A 1 117 ? -15.353 -9.900 22.274 1.00 84.62 117 TYR A O 1
ATOM 948 N N . HIS A 1 118 ? -13.337 -9.037 22.700 1.00 85.31 118 HIS A N 1
ATOM 949 C CA . HIS A 1 118 ? -12.981 -9.938 23.776 1.00 85.31 118 HIS A CA 1
ATOM 950 C C . HIS A 1 118 ? -12.717 -9.106 25.016 1.00 85.31 118 HIS A C 1
ATOM 952 O O . HIS A 1 118 ? -12.170 -8.006 24.940 1.00 85.31 118 HIS A O 1
ATOM 958 N N . VAL A 1 119 ? -13.133 -9.651 26.146 1.00 88.56 119 VAL A N 1
ATOM 959 C CA . VAL A 1 119 ? -12.973 -9.043 27.455 1.00 88.56 119 VAL A CA 1
ATOM 960 C C . VAL A 1 119 ? -12.492 -10.120 28.412 1.00 88.56 119 VAL A C 1
ATOM 962 O O . VAL A 1 119 ? -13.099 -11.193 28.532 1.00 88.56 119 VAL A O 1
ATOM 965 N N . LYS A 1 120 ? -11.380 -9.836 29.084 1.00 89.75 120 LYS A N 1
ATOM 966 C CA . LYS A 1 120 ? -10.805 -10.722 30.081 1.00 89.75 120 LYS A CA 1
ATOM 967 C C . LYS A 1 120 ? -11.356 -10.367 31.458 1.00 89.75 120 LYS A C 1
ATOM 969 O O . LYS A 1 120 ? -11.133 -9.265 31.957 1.00 89.75 120 LYS A O 1
ATOM 974 N N . LYS A 1 121 ? -12.047 -11.316 32.092 1.00 91.12 121 LYS A N 1
ATOM 975 C CA . LYS A 1 121 ? -12.436 -11.213 33.502 1.00 91.12 121 LYS A CA 1
ATOM 976 C C . LYS A 1 121 ? -11.296 -11.740 34.370 1.00 91.12 121 LYS A C 1
ATOM 978 O O . LYS A 1 121 ? -11.011 -12.941 34.350 1.00 91.12 121 LYS A O 1
ATOM 983 N N . ASP A 1 122 ? -10.630 -10.841 35.090 1.00 90.38 122 ASP A N 1
ATOM 984 C CA . ASP A 1 122 ? -9.484 -11.162 35.943 1.00 90.38 122 ASP A CA 1
ATOM 985 C C . ASP A 1 122 ? -9.365 -10.169 37.108 1.00 90.38 122 ASP A C 1
ATOM 987 O O . ASP A 1 122 ? -8.895 -9.045 36.943 1.00 90.38 122 ASP A O 1
ATOM 991 N N . ASP A 1 123 ? -9.759 -10.599 38.308 1.00 87.38 123 ASP A N 1
ATOM 992 C CA . ASP A 1 123 ? -9.751 -9.759 39.516 1.00 87.38 123 ASP A CA 1
ATOM 993 C C . ASP A 1 123 ? -8.342 -9.402 40.010 1.00 87.38 123 ASP A C 1
ATOM 995 O O . ASP A 1 123 ? -8.185 -8.532 40.869 1.00 87.38 123 ASP A O 1
ATOM 999 N N . SER A 1 124 ? -7.309 -10.077 39.493 1.00 83.44 124 SER A N 1
ATOM 1000 C CA . SER A 1 124 ? -5.914 -9.808 39.851 1.00 83.44 124 SER A CA 1
ATOM 1001 C C . SER A 1 124 ? -5.289 -8.674 39.035 1.00 83.44 124 SER A C 1
ATOM 1003 O O . SER A 1 124 ? -4.260 -8.118 39.432 1.00 83.44 124 SER A O 1
ATOM 1005 N N . LEU A 1 125 ? -5.903 -8.316 37.906 1.00 80.69 125 LEU A N 1
ATOM 1006 C CA . LEU A 1 125 ? -5.398 -7.310 36.986 1.00 80.69 125 LEU A CA 1
ATOM 1007 C C . LEU A 1 125 ? -6.122 -5.978 37.172 1.00 80.69 125 LEU A C 1
ATOM 1009 O O . LEU A 1 125 ? -7.270 -5.903 37.607 1.00 80.69 125 LEU A O 1
ATOM 1013 N N . LYS A 1 126 ? -5.421 -4.890 36.845 1.00 83.81 126 LYS A N 1
ATOM 1014 C CA . LYS A 1 126 ? -6.054 -3.572 36.802 1.00 83.81 126 LYS A CA 1
ATOM 1015 C C . LYS A 1 126 ? -6.973 -3.500 35.579 1.00 83.81 126 LYS A C 1
ATOM 1017 O O . LYS A 1 126 ? -6.574 -3.994 34.527 1.00 83.81 126 LYS A O 1
ATOM 1022 N N . PRO A 1 127 ? -8.146 -2.857 35.700 1.00 82.62 127 PRO A N 1
ATOM 1023 C CA . PRO A 1 127 ? -9.020 -2.630 34.563 1.00 82.62 127 PRO A CA 1
ATOM 1024 C C . PRO A 1 127 ? -8.290 -1.857 33.471 1.00 82.62 127 PRO A C 1
ATOM 1026 O O . PRO A 1 127 ? -7.553 -0.908 33.762 1.00 82.62 127 PRO A O 1
ATOM 1029 N N . GLU A 1 128 ? -8.510 -2.259 32.230 1.00 83.56 128 GLU A N 1
ATOM 1030 C CA . GLU A 1 128 ? -7.876 -1.666 31.060 1.00 83.56 128 GLU A CA 1
ATOM 1031 C C . GLU A 1 128 ? -8.939 -1.394 29.999 1.00 83.56 128 GLU A C 1
ATOM 1033 O O . GLU A 1 128 ? -9.827 -2.217 29.774 1.00 83.56 128 GLU A O 1
ATOM 1038 N N . LYS A 1 129 ? -8.857 -0.218 29.370 1.00 82.88 129 LYS A N 1
ATOM 1039 C CA . LYS A 1 129 ? -9.764 0.209 28.304 1.00 82.88 129 LYS A CA 1
ATOM 1040 C C . LYS A 1 129 ? -8.992 0.289 27.000 1.00 82.88 129 LYS A C 1
ATOM 1042 O O . LYS A 1 129 ? -8.029 1.047 26.887 1.00 82.88 129 LYS A O 1
ATOM 1047 N N . THR A 1 130 ? -9.439 -0.462 26.005 1.00 75.44 130 THR A N 1
ATOM 1048 C CA . THR A 1 130 ? -8.949 -0.357 24.637 1.00 75.44 130 THR A CA 1
ATOM 1049 C C . THR A 1 130 ? -9.764 0.704 23.916 1.00 75.44 130 THR A C 1
ATOM 1051 O O . THR A 1 130 ? -10.967 0.557 23.707 1.00 75.44 130 THR A O 1
ATOM 1054 N N . VAL A 1 131 ? -9.098 1.790 23.533 1.00 75.19 131 VAL A N 1
ATOM 1055 C CA . VAL A 1 131 ? -9.652 2.782 22.612 1.00 75.19 131 VAL A CA 1
ATOM 1056 C C . VAL A 1 131 ? -9.223 2.367 21.215 1.00 75.19 131 VAL A C 1
ATOM 1058 O O . VAL A 1 131 ? -8.033 2.316 20.912 1.00 75.19 131 VAL A O 1
ATOM 1061 N N . LEU A 1 132 ? -10.197 2.005 20.390 1.00 67.81 132 LEU A N 1
ATOM 1062 C CA . LEU A 1 132 ? -9.986 1.816 18.966 1.00 67.81 132 LEU A CA 1
ATOM 1063 C C . LEU A 1 132 ? -9.994 3.225 18.391 1.00 67.81 132 LEU A C 1
ATOM 1065 O O . LEU A 1 132 ? -10.909 3.979 18.700 1.00 67.81 132 LEU A O 1
ATOM 1069 N N . ASP A 1 133 ? -8.952 3.611 17.657 1.00 50.34 133 ASP A N 1
ATOM 1070 C CA . ASP A 1 133 ? -8.805 4.974 17.143 1.00 50.34 133 ASP A CA 1
ATOM 1071 C C . ASP A 1 133 ? -10.006 5.330 16.251 1.00 50.34 133 ASP A C 1
ATOM 1073 O O . ASP A 1 133 ? -10.054 5.050 15.053 1.00 50.34 133 ASP A O 1
ATOM 1077 N N . SER A 1 134 ? -11.049 5.868 16.878 1.00 43.81 134 SER A N 1
ATOM 1078 C CA . SER A 1 134 ? -12.197 6.442 16.224 1.00 43.81 134 SER A CA 1
ATOM 1079 C C . SER A 1 134 ? -11.721 7.814 15.803 1.00 43.81 134 SER A C 1
ATOM 1081 O O . SER A 1 134 ? -11.665 8.731 16.629 1.00 43.81 134 SER A O 1
ATOM 1083 N N . GLY A 1 135 ? -11.368 7.970 14.528 1.00 39.47 135 GLY A N 1
ATOM 1084 C CA . GLY A 1 135 ? -11.392 9.291 13.919 1.00 39.47 135 GLY A CA 1
ATOM 1085 C C . GLY A 1 135 ? -12.728 9.932 14.298 1.00 39.47 135 GLY A C 1
ATOM 1086 O O . GLY A 1 135 ? -13.764 9.468 13.846 1.00 39.47 135 GLY A O 1
ATOM 1087 N N . SER A 1 136 ? -12.678 10.883 15.235 1.00 32.41 136 SER A N 1
ATOM 1088 C CA . SER A 1 136 ? -13.787 11.604 15.876 1.00 32.41 136 SER A CA 1
ATOM 1089 C C . SER A 1 136 ? -15.182 11.354 15.277 1.00 32.41 136 SER A C 1
ATOM 1091 O O . SER A 1 136 ? -15.481 11.836 14.184 1.00 32.41 136 SER A O 1
ATOM 1093 N N . SER A 1 137 ? -16.051 10.692 16.042 1.00 37.66 137 SER A N 1
ATOM 1094 C CA . SER A 1 137 ? -17.470 10.413 15.771 1.00 37.66 137 SER A CA 1
ATOM 1095 C C . SER A 1 137 ? -18.399 11.631 15.857 1.00 37.66 137 SER A C 1
ATOM 1097 O O . SER A 1 137 ? -19.456 11.612 16.489 1.00 37.66 137 SER A O 1
ATOM 1099 N N . GLN A 1 138 ? -17.979 12.732 15.238 1.00 33.56 138 GLN A N 1
ATOM 1100 C CA . GLN A 1 138 ? -18.861 13.864 14.957 1.00 33.56 138 GLN A CA 1
ATOM 1101 C C . GLN A 1 138 ? -19.125 14.070 13.472 1.00 33.56 138 GLN A C 1
ATOM 1103 O O . GLN A 1 138 ? -19.950 14.904 13.120 1.00 33.56 138 GLN A O 1
ATOM 1108 N N . ASP A 1 139 ? -18.464 13.306 12.613 1.00 34.81 139 ASP A N 1
ATOM 1109 C CA . ASP A 1 139 ? -18.229 13.731 11.255 1.00 34.81 139 ASP A CA 1
ATOM 1110 C C . ASP A 1 139 ? -18.113 12.507 10.339 1.00 34.81 139 ASP A C 1
ATOM 1112 O O . ASP A 1 139 ? -17.012 12.069 10.019 1.00 34.81 139 ASP A O 1
ATOM 1116 N N . TRP A 1 140 ? -19.238 11.897 9.937 1.00 35.66 140 TRP A N 1
ATOM 1117 C CA . TRP A 1 140 ? -19.285 10.896 8.848 1.00 35.66 140 TRP A CA 1
ATOM 1118 C C . TRP A 1 140 ? -19.904 11.525 7.600 1.00 35.66 140 TRP A C 1
ATOM 1120 O O . TRP A 1 140 ? -19.464 11.265 6.479 1.00 35.66 140 TRP A O 1
ATOM 1130 N N . THR A 1 141 ? -20.804 12.497 7.780 1.00 34.38 141 THR A N 1
ATOM 1131 C CA . THR A 1 141 ? -21.110 13.511 6.756 1.00 34.38 141 THR A CA 1
ATOM 1132 C C . THR A 1 141 ? -19.937 14.453 6.546 1.00 34.38 141 THR A C 1
ATOM 1134 O O . THR A 1 141 ? -19.565 14.652 5.402 1.00 34.38 141 THR A O 1
ATOM 1137 N N . LEU A 1 142 ? -19.262 14.871 7.619 1.00 35.75 142 LEU A N 1
ATOM 1138 C CA . LEU A 1 142 ? -17.885 15.373 7.607 1.00 35.75 142 LEU A CA 1
ATOM 1139 C C . LEU A 1 142 ? -16.889 14.207 7.686 1.00 35.75 142 LEU A C 1
ATOM 1141 O O . LEU A 1 142 ? -15.733 14.403 7.930 1.00 35.75 142 LEU A O 1
ATOM 1145 N N . GLY A 1 143 ? -17.255 12.966 7.424 1.00 31.88 143 GLY A N 1
ATOM 1146 C CA . GLY A 1 143 ? -16.286 11.875 7.231 1.00 31.88 143 GLY A CA 1
ATOM 1147 C C . GLY A 1 143 ? -16.049 11.717 5.760 1.00 31.88 143 GLY A C 1
ATOM 1148 O O . GLY A 1 143 ? -14.940 11.460 5.356 1.00 31.88 143 GLY A O 1
ATOM 1149 N N . ILE A 1 144 ? -17.063 12.007 4.951 1.00 34.41 144 ILE A N 1
ATOM 1150 C CA . ILE A 1 144 ? -16.920 12.276 3.527 1.00 34.41 144 ILE A CA 1
ATOM 1151 C C . ILE A 1 144 ? -16.617 13.750 3.290 1.00 34.41 144 ILE A C 1
ATOM 1153 O O . ILE A 1 144 ? -15.784 14.024 2.445 1.00 34.41 144 ILE A O 1
ATOM 1157 N N . SER A 1 145 ? -17.144 14.680 4.096 1.00 29.14 145 SER A N 1
ATOM 1158 C CA . SER A 1 145 ? -16.771 16.092 4.017 1.00 29.14 145 SER A CA 1
ATOM 1159 C C . SER A 1 145 ? -15.608 16.532 4.911 1.00 29.14 145 SER A C 1
ATOM 1161 O O . SER A 1 145 ? -15.207 17.656 4.717 1.00 29.14 145 SER A O 1
ATOM 1163 N N . LEU A 1 146 ? -14.993 15.683 5.765 1.00 29.69 146 LEU A N 1
ATOM 1164 C CA . LEU A 1 146 ? -13.579 15.707 6.243 1.00 29.69 146 LEU A CA 1
ATOM 1165 C C . LEU A 1 146 ? -12.758 14.625 5.528 1.00 29.69 146 LEU A C 1
ATOM 1167 O O . LEU A 1 146 ? -11.549 14.634 5.650 1.00 29.69 146 LEU A O 1
ATOM 1171 N N . LEU A 1 147 ? -13.298 13.685 4.761 1.00 33.69 147 LEU A N 1
ATOM 1172 C CA . LEU A 1 147 ? -12.474 13.121 3.682 1.00 33.69 147 LEU A CA 1
ATOM 1173 C C . LEU A 1 147 ? -12.414 14.105 2.517 1.00 33.69 147 LEU A C 1
ATOM 1175 O O . LEU A 1 147 ? -11.475 14.025 1.753 1.00 33.69 147 LEU A O 1
ATOM 1179 N N . GLU A 1 148 ? -13.296 15.106 2.440 1.00 34.12 148 GLU A N 1
ATOM 1180 C CA . GLU A 1 148 ? -13.087 16.318 1.647 1.00 34.12 148 GLU A CA 1
ATOM 1181 C C . GLU A 1 148 ? -12.376 17.403 2.472 1.00 34.12 148 GLU A C 1
ATOM 1183 O O . GLU A 1 148 ? -11.365 17.865 1.996 1.00 34.12 148 GLU A O 1
ATOM 1188 N N . ASP A 1 149 ? -12.736 17.750 3.718 1.00 28.80 149 ASP A N 1
ATOM 1189 C CA . ASP A 1 149 ? -12.064 18.781 4.558 1.00 28.80 149 ASP A CA 1
ATOM 1190 C C . ASP A 1 149 ? -10.852 18.286 5.367 1.00 28.80 149 ASP A C 1
ATOM 1192 O O . ASP A 1 149 ? -10.142 19.111 5.898 1.00 28.80 149 ASP A O 1
ATOM 1196 N N . LYS A 1 150 ? -10.507 17.004 5.483 1.00 29.06 150 LYS A N 1
ATOM 1197 C CA . LYS A 1 150 ? -9.164 16.516 5.902 1.00 29.06 150 LYS A CA 1
ATOM 1198 C C . LYS A 1 150 ? -8.376 15.958 4.716 1.00 29.06 150 LYS A C 1
ATOM 1200 O O . LYS A 1 150 ? -7.159 15.857 4.837 1.00 29.06 150 LYS A O 1
ATOM 1205 N N . ALA A 1 151 ? -8.984 15.713 3.548 1.00 34.38 151 ALA A N 1
ATOM 1206 C CA . ALA A 1 151 ? -8.204 15.709 2.304 1.00 34.38 151 ALA A CA 1
ATOM 1207 C C . ALA A 1 151 ? -7.900 17.136 1.806 1.00 34.38 151 ALA A C 1
ATOM 1209 O O . ALA A 1 151 ? -6.867 17.331 1.170 1.00 34.38 151 ALA A O 1
ATOM 1210 N N . LEU A 1 152 ? -8.714 18.147 2.146 1.00 35.03 152 LEU A N 1
ATOM 1211 C CA . LEU A 1 152 ? -8.444 19.575 1.903 1.00 35.03 152 LEU A CA 1
ATOM 1212 C C . LEU A 1 152 ? -7.851 20.316 3.117 1.00 35.03 152 LEU A C 1
ATOM 1214 O O . LEU A 1 152 ? -7.071 21.243 2.918 1.00 35.03 152 LEU A O 1
ATOM 1218 N N . GLN A 1 153 ? -8.134 19.919 4.359 1.00 29.42 153 GLN A N 1
ATOM 1219 C CA . GLN A 1 153 ? -7.531 20.463 5.598 1.00 29.42 153 GLN A CA 1
ATOM 1220 C C . GLN A 1 153 ? -6.915 19.363 6.466 1.00 29.42 153 GLN A C 1
ATOM 1222 O O . GLN A 1 153 ? -6.928 19.407 7.701 1.00 29.42 153 GLN A O 1
ATOM 1227 N N . GLY A 1 154 ? -6.282 18.387 5.819 1.00 33.41 154 GLY A N 1
ATOM 1228 C CA . GLY A 1 154 ? -5.214 17.640 6.448 1.00 33.41 154 GLY A CA 1
ATOM 1229 C C . GLY A 1 154 ? -4.182 18.661 6.897 1.00 33.41 154 GLY A C 1
ATOM 1230 O O . GLY A 1 154 ? -3.368 19.140 6.116 1.00 33.41 154 GLY A O 1
ATOM 1231 N N . LYS A 1 155 ? -4.195 19.001 8.184 1.00 32.91 155 LYS A N 1
ATOM 1232 C CA . LYS A 1 155 ? -3.063 19.643 8.857 1.00 32.91 155 LYS A CA 1
ATOM 1233 C C . LYS A 1 155 ? -1.869 18.687 9.009 1.00 32.91 155 LYS A C 1
ATOM 1235 O O . LYS A 1 155 ? -0.952 18.984 9.759 1.00 32.91 155 LYS A O 1
ATOM 1240 N N . ALA A 1 156 ? -1.834 17.592 8.252 1.00 45.00 156 ALA A N 1
ATOM 1241 C CA . ALA A 1 156 ? -0.615 17.076 7.650 1.00 45.00 156 ALA A CA 1
ATOM 1242 C C . ALA A 1 156 ? -0.638 17.468 6.166 1.00 45.00 156 ALA A C 1
ATOM 1244 O O . ALA A 1 156 ? -0.909 16.649 5.291 1.00 45.00 156 ALA A O 1
ATOM 1245 N N . GLY A 1 157 ? -0.431 18.757 5.876 1.00 53.91 157 GLY A N 1
ATOM 1246 C CA . GLY A 1 157 ? -0.243 19.184 4.495 1.00 53.91 157 GLY A CA 1
ATOM 1247 C C . GLY A 1 157 ? 0.889 18.354 3.901 1.00 53.91 157 GLY A C 1
ATOM 1248 O O . GLY A 1 157 ? 1.870 18.095 4.605 1.00 53.91 157 GLY A O 1
ATOM 1249 N N . ILE A 1 158 ? 0.744 17.919 2.642 1.00 65.81 158 ILE A N 1
ATOM 1250 C CA . ILE A 1 158 ? 1.823 17.232 1.924 1.00 65.81 158 ILE A CA 1
ATOM 1251 C C . ILE A 1 158 ? 3.087 18.034 2.184 1.00 65.81 158 ILE A C 1
ATOM 1253 O O . ILE A 1 158 ? 3.164 19.222 1.852 1.00 65.81 158 ILE A O 1
ATOM 1257 N N . ASN A 1 159 ? 4.061 17.405 2.835 1.00 79.81 159 ASN A N 1
ATOM 1258 C CA . ASN A 1 159 ? 5.326 18.061 3.061 1.00 79.81 159 ASN A CA 1
ATOM 1259 C C . ASN A 1 159 ? 6.032 18.117 1.709 1.00 79.81 159 ASN A C 1
ATOM 1261 O O . ASN A 1 159 ? 6.728 17.186 1.318 1.00 79.81 159 ASN A O 1
ATOM 1265 N N . TRP A 1 160 ? 5.794 19.200 0.969 1.00 79.94 160 TRP A N 1
ATOM 1266 C CA . TRP A 1 160 ? 6.225 19.340 -0.418 1.00 79.94 160 TRP A CA 1
ATOM 1267 C C . TRP A 1 160 ? 7.725 19.131 -0.576 1.00 79.94 160 TRP A C 1
ATOM 1269 O O . TRP A 1 160 ? 8.158 18.533 -1.556 1.00 79.94 160 TRP A O 1
ATOM 1279 N N . LEU A 1 161 ? 8.518 19.554 0.412 1.00 84.94 161 LEU A N 1
ATOM 1280 C CA . LEU A 1 161 ? 9.954 19.310 0.418 1.00 84.94 161 LEU A CA 1
ATOM 1281 C C . LEU A 1 161 ? 10.267 17.807 0.399 1.00 84.94 161 LEU A C 1
ATOM 1283 O O . LEU A 1 161 ? 11.077 17.364 -0.410 1.00 84.94 161 LEU A O 1
ATOM 1287 N N . TRP A 1 162 ? 9.606 17.034 1.261 1.00 83.94 162 TRP A N 1
ATOM 1288 C CA . TRP A 1 162 ? 9.781 15.584 1.352 1.00 83.94 162 TRP A CA 1
ATOM 1289 C C . TRP A 1 162 ? 9.239 14.872 0.121 1.00 83.94 162 TRP A C 1
ATOM 1291 O O . TRP A 1 162 ? 9.919 14.021 -0.441 1.00 83.94 162 TRP A O 1
ATOM 1301 N N . PHE A 1 163 ? 8.073 15.290 -0.364 1.00 86.25 163 PHE A N 1
ATOM 1302 C CA . PHE A 1 163 ? 7.486 14.767 -1.589 1.00 86.25 163 PHE A CA 1
ATOM 1303 C C . PHE A 1 163 ? 8.428 14.922 -2.786 1.00 86.25 163 PHE A C 1
ATOM 1305 O O . PHE A 1 163 ? 8.750 13.942 -3.461 1.00 86.25 163 PHE A O 1
ATOM 1312 N N . PHE A 1 164 ? 8.942 16.133 -3.021 1.00 87.94 164 PHE A N 1
ATOM 1313 C CA . PHE A 1 164 ? 9.879 16.371 -4.116 1.00 87.94 164 PHE A CA 1
ATOM 1314 C C . PHE A 1 164 ? 11.223 15.670 -3.896 1.00 87.94 164 PHE A C 1
ATOM 1316 O O . PHE A 1 164 ? 11.772 15.135 -4.857 1.00 87.94 164 PHE A O 1
ATOM 1323 N N . ALA A 1 165 ? 11.739 15.614 -2.664 1.00 89.56 165 ALA A N 1
ATOM 1324 C CA . ALA A 1 165 ? 12.960 14.870 -2.356 1.00 89.56 165 ALA A CA 1
ATOM 1325 C C . ALA A 1 165 ? 12.807 13.371 -2.665 1.00 89.56 165 ALA A C 1
ATOM 1327 O O . ALA A 1 165 ? 13.657 12.793 -3.345 1.00 89.56 165 ALA A O 1
ATOM 1328 N N . GLY A 1 166 ? 11.695 12.762 -2.247 1.00 92.19 166 GLY A N 1
ATOM 1329 C CA . GLY A 1 166 ? 11.346 11.379 -2.557 1.00 92.19 166 GLY A CA 1
ATOM 1330 C C . GLY A 1 166 ? 11.259 11.119 -4.055 1.00 92.19 166 GLY A C 1
ATOM 1331 O O . GLY A 1 166 ? 11.870 10.173 -4.552 1.00 92.19 166 GLY A O 1
ATOM 1332 N N . LEU A 1 167 ? 10.578 11.993 -4.804 1.00 90.81 167 LEU A N 1
ATOM 1333 C CA . LEU A 1 167 ? 10.531 11.892 -6.264 1.00 90.81 167 LEU A CA 1
ATOM 1334 C C . LEU A 1 167 ? 11.928 11.979 -6.880 1.00 90.81 167 LEU A C 1
ATOM 1336 O O . LEU A 1 167 ? 12.276 11.135 -7.700 1.00 90.81 167 LEU A O 1
ATOM 1340 N N . VAL A 1 168 ? 12.752 12.948 -6.477 1.00 92.69 168 VAL A N 1
ATOM 1341 C CA . VAL A 1 168 ? 14.123 13.084 -6.993 1.00 92.69 168 VAL A CA 1
ATOM 1342 C C . VAL A 1 168 ? 14.929 11.805 -6.761 1.00 92.69 168 VAL A C 1
ATOM 1344 O O . VAL A 1 168 ? 15.634 11.378 -7.673 1.00 92.69 168 VAL A O 1
ATOM 1347 N N . LEU A 1 169 ? 14.797 11.160 -5.599 1.00 94.31 169 LEU A N 1
ATOM 1348 C CA . LEU A 1 169 ? 15.473 9.895 -5.292 1.00 94.31 169 LEU A CA 1
ATOM 1349 C C . LEU A 1 169 ? 14.977 8.736 -6.167 1.00 94.31 169 LEU A C 1
ATOM 1351 O O . LEU A 1 169 ? 15.791 8.004 -6.736 1.00 94.31 169 LEU A O 1
ATOM 1355 N N . LEU A 1 170 ? 13.657 8.596 -6.326 1.00 93.81 170 LEU A N 1
ATOM 1356 C CA . LEU A 1 170 ? 13.059 7.576 -7.192 1.00 93.81 170 LEU A CA 1
ATOM 1357 C C . LEU A 1 170 ? 13.495 7.760 -8.649 1.00 93.81 170 LEU A C 1
ATOM 1359 O O . LEU A 1 170 ? 13.927 6.804 -9.297 1.00 93.81 170 LEU A O 1
ATOM 1363 N N . PHE A 1 171 ? 13.450 8.997 -9.151 1.00 91.50 171 PHE A N 1
ATOM 1364 C CA . PHE A 1 171 ? 13.928 9.326 -10.488 1.00 91.50 171 PHE A CA 1
ATOM 1365 C C . PHE A 1 171 ? 15.431 9.086 -10.610 1.00 91.50 171 PHE A C 1
ATOM 1367 O O . PHE A 1 171 ? 15.853 8.488 -11.594 1.00 91.50 171 PHE A O 1
ATOM 1374 N N . PHE A 1 172 ? 16.245 9.488 -9.632 1.00 93.62 172 PHE A N 1
ATOM 1375 C CA . PHE A 1 172 ? 17.688 9.244 -9.641 1.00 93.62 172 PHE A CA 1
ATOM 1376 C C . PHE A 1 172 ? 18.001 7.755 -9.821 1.00 93.62 172 PHE A C 1
ATOM 1378 O O . PHE A 1 172 ? 18.704 7.399 -10.767 1.00 93.62 172 PHE A O 1
ATOM 1385 N N . ALA A 1 173 ? 17.434 6.887 -8.978 1.00 94.44 173 ALA A N 1
ATOM 1386 C CA . ALA A 1 173 ? 17.643 5.445 -9.078 1.00 94.44 173 ALA A CA 1
ATOM 1387 C C . ALA A 1 173 ? 17.164 4.914 -10.437 1.00 94.44 173 ALA A C 1
ATOM 1389 O O . ALA A 1 173 ? 17.918 4.243 -11.144 1.00 94.44 173 ALA A O 1
ATOM 1390 N N . PHE A 1 174 ? 15.957 5.299 -10.861 1.00 92.31 174 PHE A N 1
ATOM 1391 C CA . PHE A 1 174 ? 15.406 4.940 -12.167 1.00 92.31 174 PHE A CA 1
ATOM 1392 C C . PHE A 1 174 ? 16.325 5.344 -13.332 1.00 92.31 174 PHE A C 1
ATOM 1394 O O . PHE A 1 174 ? 16.562 4.548 -14.239 1.00 92.31 174 PHE A O 1
ATOM 1401 N N . PHE A 1 175 ? 16.886 6.556 -13.313 1.00 90.19 175 PHE A N 1
ATOM 1402 C CA . PHE A 1 175 ? 17.796 7.052 -14.345 1.00 90.19 175 PHE A CA 1
ATOM 1403 C C . PHE A 1 175 ? 19.129 6.305 -14.347 1.00 90.19 175 PHE A C 1
ATOM 1405 O O . PHE A 1 175 ? 19.647 5.988 -15.421 1.00 90.19 175 PHE A O 1
ATOM 1412 N N . VAL A 1 176 ? 19.680 6.006 -13.168 1.00 91.81 176 VAL A N 1
ATOM 1413 C CA . VAL A 1 176 ? 20.886 5.182 -13.052 1.00 91.81 176 VAL A CA 1
ATOM 1414 C C . VAL A 1 176 ? 20.632 3.812 -13.680 1.00 91.81 176 VAL A C 1
ATOM 1416 O O . VAL A 1 176 ? 21.386 3.398 -14.563 1.00 91.81 176 VAL A O 1
ATOM 1419 N N . PHE A 1 177 ? 19.525 3.151 -13.342 1.00 90.88 177 PHE A N 1
ATOM 1420 C CA . PHE A 1 177 ? 19.176 1.876 -13.962 1.00 90.88 177 PHE A CA 1
ATOM 1421 C C . PHE A 1 177 ? 18.966 1.999 -15.475 1.00 90.88 177 PHE A C 1
ATOM 1423 O O . PHE A 1 177 ? 19.580 1.259 -16.241 1.00 90.88 177 PHE A O 1
ATOM 1430 N N . CYS A 1 178 ? 18.199 2.983 -15.936 1.00 85.56 178 CYS A N 1
ATOM 1431 C CA . CYS A 1 178 ? 17.808 3.074 -17.341 1.00 85.56 178 CYS A CA 1
ATOM 1432 C C . CYS A 1 178 ? 18.966 3.449 -18.274 1.00 85.56 178 CYS A C 1
ATOM 1434 O O . CYS A 1 178 ? 19.005 2.998 -19.420 1.00 85.56 178 CYS A O 1
ATOM 1436 N N . PHE A 1 179 ? 19.888 4.304 -17.822 1.00 85.50 179 PHE A N 1
ATOM 1437 C CA . PHE A 1 179 ? 20.937 4.874 -18.675 1.00 85.50 179 PHE A CA 1
ATOM 1438 C C . PHE A 1 179 ? 22.347 4.395 -18.346 1.00 85.50 179 PHE A C 1
ATOM 1440 O O . PHE A 1 179 ? 23.262 4.710 -19.108 1.00 85.50 179 PHE A O 1
ATOM 1447 N N . LYS A 1 180 ? 22.550 3.680 -17.235 1.00 86.81 180 LYS A N 1
ATOM 1448 C CA . LYS A 1 180 ? 23.864 3.127 -16.873 1.00 86.81 180 LYS A CA 1
ATOM 1449 C C . LYS A 1 180 ? 23.867 1.614 -16.728 1.00 86.81 180 LYS A C 1
ATOM 1451 O O . LYS A 1 180 ? 24.853 1.002 -17.116 1.00 86.81 180 LYS A O 1
ATOM 1456 N N . VAL A 1 181 ? 22.811 1.024 -16.169 1.00 87.38 181 VAL A N 1
ATOM 1457 C CA . VAL A 1 181 ? 22.745 -0.431 -15.952 1.00 87.38 181 VAL A CA 1
ATOM 1458 C C . VAL A 1 181 ? 22.176 -1.126 -17.188 1.00 87.38 181 VAL A C 1
ATOM 1460 O O . VAL A 1 181 ? 22.803 -2.010 -17.754 1.00 87.38 181 VAL A O 1
ATOM 1463 N N . PHE A 1 182 ? 21.017 -0.682 -17.667 1.00 85.25 182 PHE A N 1
ATOM 1464 C CA . PHE A 1 182 ? 20.298 -1.292 -18.787 1.00 85.25 182 PHE A CA 1
ATOM 1465 C C . PHE A 1 182 ? 20.449 -0.505 -20.096 1.00 85.25 182 PHE A C 1
ATOM 1467 O O . PHE A 1 182 ? 19.570 -0.547 -20.956 1.00 85.25 182 PHE A O 1
ATOM 1474 N N . ASP A 1 183 ? 21.550 0.227 -20.266 1.00 81.25 183 ASP A N 1
ATOM 1475 C CA . ASP A 1 183 ? 21.785 1.117 -21.413 1.00 81.25 183 ASP A CA 1
ATOM 1476 C C . ASP A 1 183 ? 21.885 0.385 -22.764 1.00 81.25 183 ASP A C 1
ATOM 1478 O O . ASP A 1 183 ? 21.568 0.952 -23.812 1.00 81.25 183 ASP A O 1
ATOM 1482 N N . SER A 1 184 ? 22.296 -0.878 -22.708 1.00 77.25 184 SER A N 1
ATOM 1483 C CA . SER A 1 184 ? 22.463 -1.819 -23.816 1.00 77.25 184 SER A CA 1
ATOM 1484 C C . SER A 1 184 ? 21.165 -2.490 -24.272 1.00 77.25 184 SER A C 1
ATOM 1486 O O . SER A 1 184 ? 21.138 -3.094 -25.346 1.00 77.25 184 SER A O 1
ATOM 1488 N N . PHE A 1 185 ? 20.087 -2.382 -23.494 1.00 71.81 185 PHE A N 1
ATOM 1489 C CA . PHE A 1 185 ? 18.778 -2.920 -23.857 1.00 71.81 185 PHE A CA 1
ATOM 1490 C C . PHE A 1 185 ? 18.004 -1.940 -24.760 1.00 71.81 185 PHE A C 1
ATOM 1492 O O . PHE A 1 185 ? 18.271 -0.733 -24.765 1.00 71.81 185 PHE A O 1
ATOM 1499 N N . PRO A 1 186 ? 17.016 -2.427 -25.539 1.00 73.62 186 PRO A N 1
ATOM 1500 C CA . PRO A 1 186 ? 16.051 -1.556 -26.203 1.00 73.62 186 PRO A CA 1
ATOM 1501 C C . PRO A 1 186 ? 15.377 -0.620 -25.195 1.00 73.62 186 PRO A C 1
ATOM 1503 O O . PRO A 1 186 ? 15.059 -1.042 -24.086 1.00 73.62 186 PRO A O 1
ATOM 1506 N N . LYS A 1 187 ? 15.112 0.632 -25.586 1.00 70.44 187 LYS A N 1
ATOM 1507 C CA . LYS A 1 187 ? 14.677 1.691 -24.657 1.00 70.44 187 LYS A CA 1
ATOM 1508 C C . LYS A 1 187 ? 13.482 1.305 -23.797 1.00 70.44 187 LYS A C 1
ATOM 1510 O O . LYS A 1 187 ? 13.547 1.451 -22.582 1.00 70.44 187 LYS A O 1
ATOM 1515 N N . PHE A 1 188 ? 12.449 0.734 -24.399 1.00 71.19 188 PHE A N 1
ATOM 1516 C CA . PHE A 1 188 ? 11.276 0.272 -23.666 1.00 71.19 188 PHE A CA 1
ATOM 1517 C C . PHE A 1 188 ? 11.596 -0.814 -22.621 1.00 71.19 188 PHE A C 1
ATOM 1519 O O . PHE A 1 188 ? 11.118 -0.758 -21.486 1.00 71.19 188 PHE A O 1
ATOM 1526 N N . ALA A 1 189 ? 12.454 -1.776 -22.973 1.00 72.94 189 ALA A N 1
ATOM 1527 C CA . ALA A 1 189 ? 12.910 -2.808 -22.048 1.00 72.94 189 ALA A CA 1
ATOM 1528 C C . ALA A 1 189 ? 13.750 -2.202 -20.914 1.00 72.94 189 ALA A C 1
ATOM 1530 O O . ALA A 1 189 ? 13.539 -2.548 -19.755 1.00 72.94 189 ALA A O 1
ATOM 1531 N N . SER A 1 190 ? 14.630 -1.240 -21.219 1.00 78.19 190 SER A N 1
ATOM 1532 C CA . SER A 1 190 ? 15.387 -0.499 -20.205 1.00 78.19 190 SER A CA 1
ATOM 1533 C C . SER A 1 190 ? 14.462 0.228 -19.227 1.00 78.19 190 SER A C 1
ATOM 1535 O O . SER A 1 190 ? 14.689 0.145 -18.025 1.00 78.19 190 SER A O 1
ATOM 1537 N N . LEU A 1 191 ? 13.410 0.906 -19.705 1.00 79.50 191 LEU A N 1
ATOM 1538 C CA . LEU A 1 191 ? 12.440 1.610 -18.851 1.00 79.50 191 LEU A CA 1
ATOM 1539 C C . LEU A 1 191 ? 11.706 0.634 -17.918 1.00 79.50 191 LEU A C 1
ATOM 1541 O O . LEU A 1 191 ? 11.636 0.865 -16.712 1.00 79.50 191 LEU A O 1
ATOM 1545 N N . SER A 1 192 ? 11.226 -0.483 -18.467 1.00 80.50 192 SER A N 1
ATOM 1546 C CA . SER A 1 192 ? 10.480 -1.513 -17.732 1.00 80.50 192 SER A CA 1
ATOM 1547 C C . SER A 1 192 ? 11.339 -2.178 -16.651 1.00 80.50 192 SER A C 1
ATOM 1549 O O . SER A 1 192 ? 10.944 -2.253 -15.488 1.00 80.50 192 SER A O 1
ATOM 1551 N N . LEU A 1 193 ? 12.550 -2.610 -17.022 1.00 85.31 193 LEU A N 1
ATOM 1552 C CA . LEU A 1 193 ? 13.509 -3.240 -16.111 1.00 85.31 193 LEU A CA 1
ATOM 1553 C C . LEU A 1 193 ? 13.999 -2.270 -15.036 1.00 85.31 193 LEU A C 1
ATOM 1555 O O . LEU A 1 193 ? 14.212 -2.683 -13.901 1.00 85.31 193 LEU A O 1
ATOM 1559 N N . SER A 1 194 ? 14.140 -0.983 -15.362 1.00 89.88 194 SER A N 1
ATOM 1560 C CA . SER A 1 194 ? 14.513 0.040 -14.378 1.00 89.88 194 SER A CA 1
ATOM 1561 C C . SER A 1 194 ? 13.429 0.238 -13.332 1.00 89.88 194 SER A C 1
ATOM 1563 O O . SER A 1 194 ? 13.744 0.324 -12.150 1.00 89.88 194 SER A O 1
ATOM 1565 N N . LEU A 1 195 ? 12.160 0.276 -13.749 1.00 89.38 195 LEU A N 1
ATOM 1566 C CA . LEU A 1 195 ? 11.041 0.410 -12.820 1.00 89.38 195 LEU A CA 1
ATOM 1567 C C . LEU A 1 195 ? 10.931 -0.822 -11.906 1.00 89.38 195 LEU A C 1
ATOM 1569 O O . LEU A 1 195 ? 10.841 -0.674 -10.689 1.00 89.38 195 LEU A O 1
ATOM 1573 N N . ALA A 1 196 ? 11.054 -2.025 -12.478 1.00 90.19 196 ALA A N 1
ATOM 1574 C CA . ALA A 1 196 ? 11.099 -3.272 -11.715 1.00 90.19 196 ALA A CA 1
ATOM 1575 C C . ALA A 1 196 ? 12.269 -3.303 -10.716 1.00 90.19 196 ALA A C 1
ATOM 1577 O O . ALA A 1 196 ? 12.071 -3.639 -9.551 1.00 90.19 196 ALA A O 1
ATOM 1578 N N . ALA A 1 197 ? 13.475 -2.917 -11.149 1.00 91.81 197 ALA A N 1
ATOM 1579 C CA . ALA A 1 197 ? 14.660 -2.886 -10.297 1.00 91.81 197 ALA A CA 1
ATOM 1580 C C . ALA A 1 197 ? 14.477 -1.937 -9.107 1.00 91.81 197 ALA A C 1
ATOM 1582 O O . ALA A 1 197 ? 14.771 -2.322 -7.978 1.00 91.81 197 ALA A O 1
ATOM 1583 N N . VAL A 1 198 ? 13.934 -0.735 -9.339 1.00 94.38 198 VAL A N 1
ATOM 1584 C CA . VAL A 1 198 ? 13.626 0.211 -8.257 1.00 94.38 198 VAL A CA 1
ATOM 1585 C C . VAL A 1 198 ? 12.632 -0.400 -7.268 1.00 94.38 198 VAL A C 1
ATOM 1587 O O . VAL A 1 198 ? 12.894 -0.358 -6.071 1.00 94.38 198 VAL A O 1
ATOM 1590 N N . PHE A 1 199 ? 11.538 -1.024 -7.722 1.00 93.69 199 PHE A N 1
ATOM 1591 C CA . PHE A 1 199 ? 10.579 -1.655 -6.801 1.00 93.69 199 PHE A CA 1
ATOM 1592 C C . PHE A 1 199 ? 11.200 -2.792 -5.999 1.00 93.69 199 PHE A C 1
ATOM 1594 O O . PHE A 1 199 ? 10.984 -2.871 -4.792 1.00 93.69 199 PHE A O 1
ATOM 1601 N N . CYS A 1 200 ? 11.992 -3.651 -6.645 1.00 93.19 200 CYS A N 1
ATOM 1602 C CA . CYS A 1 200 ? 12.691 -4.729 -5.958 1.00 93.19 200 CYS A CA 1
ATOM 1603 C C . CYS A 1 200 ? 13.615 -4.183 -4.867 1.00 93.19 200 CYS A C 1
ATOM 1605 O O . CYS A 1 200 ? 13.578 -4.696 -3.753 1.00 93.19 200 CYS A O 1
ATOM 1607 N N . LEU A 1 201 ? 14.393 -3.133 -5.152 1.00 94.81 201 LEU A N 1
ATOM 1608 C CA . LEU A 1 201 ? 15.252 -2.513 -4.142 1.00 94.81 201 LEU A CA 1
ATOM 1609 C C . LEU A 1 201 ? 14.448 -1.901 -2.997 1.00 94.81 201 LEU A C 1
ATOM 1611 O O . LEU A 1 201 ? 14.796 -2.116 -1.844 1.00 94.81 201 LEU A O 1
ATOM 1615 N N . LEU A 1 202 ? 13.354 -1.188 -3.276 1.00 95.50 202 LEU A N 1
ATOM 1616 C CA . LEU A 1 202 ? 12.508 -0.621 -2.219 1.00 95.50 202 LEU A CA 1
ATOM 1617 C C . LEU A 1 202 ? 11.936 -1.711 -1.303 1.00 95.50 202 LEU A C 1
ATOM 1619 O O . LEU A 1 202 ? 12.048 -1.607 -0.084 1.00 95.50 202 LEU A O 1
ATOM 1623 N N . ILE A 1 203 ? 11.397 -2.787 -1.883 1.00 93.94 203 ILE A N 1
ATOM 1624 C CA . ILE A 1 203 ? 10.849 -3.920 -1.125 1.00 93.94 203 ILE A CA 1
ATOM 1625 C C . ILE A 1 203 ? 11.945 -4.587 -0.287 1.00 93.94 203 ILE A C 1
ATOM 1627 O O . ILE A 1 203 ? 11.743 -4.826 0.902 1.00 93.94 203 ILE A O 1
ATOM 1631 N N . LEU A 1 204 ? 13.109 -4.872 -0.880 1.00 93.69 204 LEU A N 1
ATOM 1632 C CA . LEU A 1 204 ? 14.224 -5.517 -0.183 1.00 93.69 204 LEU A CA 1
ATOM 1633 C C . LEU A 1 204 ? 14.789 -4.635 0.934 1.00 93.69 204 LEU A C 1
ATOM 1635 O O . LEU A 1 204 ? 15.040 -5.139 2.026 1.00 93.69 204 LEU A O 1
ATOM 1639 N N . ASN A 1 205 ? 14.929 -3.331 0.695 1.00 94.50 205 ASN A N 1
ATOM 1640 C CA . ASN A 1 205 ? 15.407 -2.374 1.689 1.00 94.50 205 ASN A CA 1
ATOM 1641 C C . ASN A 1 205 ? 14.439 -2.256 2.860 1.00 94.50 205 ASN A C 1
ATOM 1643 O O . ASN A 1 205 ? 14.863 -2.368 4.007 1.00 94.50 205 ASN A O 1
ATOM 1647 N N . ALA A 1 206 ? 13.143 -2.087 2.598 1.00 92.50 206 ALA A N 1
ATOM 1648 C CA . ALA A 1 206 ? 12.139 -2.032 3.655 1.00 92.50 206 ALA A CA 1
ATOM 1649 C C . ALA A 1 206 ? 12.056 -3.352 4.434 1.00 92.50 206 ALA A C 1
ATOM 1651 O O . ALA A 1 206 ? 11.953 -3.331 5.658 1.00 92.50 206 ALA A O 1
ATOM 1652 N N . TRP A 1 207 ? 12.178 -4.500 3.761 1.00 91.69 207 TRP A N 1
ATOM 1653 C CA . TRP A 1 207 ? 12.239 -5.802 4.425 1.00 91.69 207 TRP A CA 1
ATOM 1654 C C . TRP A 1 207 ? 13.471 -5.929 5.332 1.00 91.69 207 TRP A C 1
ATOM 1656 O O . TRP A 1 207 ? 13.342 -6.270 6.506 1.00 91.69 207 TRP A O 1
ATOM 1666 N N . ALA A 1 208 ? 14.660 -5.605 4.814 1.00 91.12 208 ALA A N 1
ATOM 1667 C CA . ALA A 1 208 ? 15.919 -5.697 5.548 1.00 91.12 208 ALA A CA 1
ATOM 1668 C C . ALA A 1 208 ? 15.957 -4.737 6.746 1.00 91.12 208 ALA A C 1
ATOM 1670 O O . ALA A 1 208 ? 16.300 -5.144 7.853 1.00 91.12 208 ALA A O 1
ATOM 1671 N N . LEU A 1 209 ? 15.556 -3.479 6.549 1.00 92.38 209 LEU A N 1
ATOM 1672 C CA . LEU A 1 209 ? 15.455 -2.480 7.617 1.00 92.38 209 LEU A CA 1
ATOM 1673 C C . LEU A 1 209 ? 14.361 -2.826 8.633 1.00 92.38 209 LEU A C 1
ATOM 1675 O O . LEU A 1 209 ? 14.500 -2.507 9.815 1.00 92.38 209 LEU A O 1
ATOM 1679 N N . GLY A 1 210 ? 13.303 -3.506 8.186 1.00 86.56 210 GLY A N 1
ATOM 1680 C CA . GLY A 1 210 ? 12.203 -3.980 9.018 1.00 86.56 210 GLY A CA 1
ATOM 1681 C C . GLY A 1 210 ? 12.644 -4.925 10.121 1.00 86.56 210 GLY A C 1
ATOM 1682 O O . GLY A 1 210 ? 12.150 -4.799 11.238 1.00 86.56 210 GLY A O 1
ATOM 1683 N N . PHE A 1 211 ? 13.629 -5.793 9.862 1.00 83.62 211 PHE A N 1
ATOM 1684 C CA . PHE A 1 211 ? 14.209 -6.655 10.901 1.00 83.62 211 PHE A CA 1
ATOM 1685 C C . PHE A 1 211 ? 14.888 -5.888 12.031 1.00 83.62 211 PHE A C 1
ATOM 1687 O O . PHE A 1 211 ? 14.964 -6.392 13.148 1.00 83.62 211 PHE A O 1
ATOM 1694 N N . PHE A 1 212 ? 15.400 -4.692 11.745 1.00 86.56 212 PHE A N 1
ATOM 1695 C CA . PHE A 1 212 ? 16.120 -3.873 12.717 1.00 86.56 212 PHE A CA 1
ATOM 1696 C C . PHE A 1 212 ? 15.251 -2.761 13.316 1.00 86.56 212 PHE A C 1
ATOM 1698 O O . PHE A 1 212 ? 15.753 -1.956 14.102 1.00 86.56 212 PHE A O 1
ATOM 1705 N N . SER A 1 213 ? 13.969 -2.692 12.944 1.00 85.62 213 SER A N 1
ATOM 1706 C CA . SER A 1 213 ? 13.067 -1.586 13.287 1.00 85.62 213 SER A CA 1
ATOM 1707 C C . SER A 1 213 ? 13.644 -0.214 12.919 1.00 85.62 213 SER A C 1
ATOM 1709 O O . SER A 1 213 ? 13.602 0.729 13.705 1.00 85.62 213 SER A O 1
ATOM 1711 N N . GLN A 1 214 ? 14.254 -0.128 11.732 1.00 89.00 214 GLN A N 1
ATOM 1712 C CA . GLN A 1 214 ? 14.894 1.084 11.205 1.00 89.00 214 GLN A CA 1
ATOM 1713 C C . GLN A 1 214 ? 14.272 1.540 9.878 1.00 89.00 214 GLN A C 1
ATOM 1715 O O . GLN A 1 214 ? 14.921 2.252 9.106 1.00 89.00 214 GLN A O 1
ATOM 1720 N N . ILE A 1 215 ? 13.039 1.124 9.562 1.00 87.56 215 ILE A N 1
ATOM 1721 C CA . ILE A 1 215 ? 12.380 1.583 8.337 1.00 87.56 215 ILE A CA 1
ATOM 1722 C C . ILE A 1 215 ? 12.047 3.063 8.519 1.00 87.56 215 ILE A C 1
ATOM 1724 O O . ILE A 1 215 ? 11.179 3.421 9.301 1.00 87.56 215 ILE A O 1
ATOM 1728 N N . SER A 1 216 ? 12.780 3.931 7.831 1.00 87.94 216 SER A N 1
ATOM 1729 C CA . SER A 1 216 ? 12.532 5.370 7.809 1.00 87.94 216 SER A CA 1
ATOM 1730 C C . SER A 1 216 ? 13.121 5.978 6.535 1.00 87.94 216 SER A C 1
ATOM 1732 O O . SER A 1 216 ? 13.800 5.298 5.759 1.00 87.94 216 SER A O 1
ATOM 1734 N N . PHE A 1 217 ? 12.879 7.268 6.302 1.00 89.69 217 PHE A N 1
ATOM 1735 C CA . PHE A 1 217 ? 13.351 7.956 5.098 1.00 89.69 217 PHE A CA 1
ATOM 1736 C C . PHE A 1 217 ? 14.863 7.861 4.889 1.00 89.69 217 PHE A C 1
ATOM 1738 O O . PHE A 1 217 ? 15.297 7.455 3.814 1.00 89.69 217 PHE A O 1
ATOM 1745 N N . PHE A 1 218 ? 15.673 8.227 5.892 1.00 91.75 218 PHE A N 1
ATOM 1746 C CA . PHE A 1 218 ? 17.125 8.329 5.706 1.00 91.75 218 PHE A CA 1
ATOM 1747 C C . PHE A 1 218 ? 17.777 6.981 5.358 1.00 91.75 218 PHE A C 1
ATOM 1749 O O . PHE A 1 218 ? 18.524 6.944 4.380 1.00 91.75 218 PHE A O 1
ATOM 1756 N N . PRO A 1 219 ? 17.495 5.870 6.070 1.00 92.81 219 PRO A N 1
ATOM 1757 C CA . PRO A 1 219 ? 18.027 4.558 5.720 1.00 92.81 219 PRO A CA 1
ATOM 1758 C C . PRO A 1 219 ? 17.577 4.075 4.338 1.00 92.81 219 PRO A C 1
ATOM 1760 O O . PRO A 1 219 ? 18.420 3.616 3.570 1.00 92.81 219 PRO A O 1
ATOM 1763 N N . ILE A 1 220 ? 16.294 4.229 3.976 1.00 93.06 220 ILE A N 1
ATOM 1764 C CA . ILE A 1 220 ? 15.797 3.823 2.648 1.00 93.06 220 ILE A CA 1
ATOM 1765 C C . ILE A 1 220 ? 16.474 4.645 1.547 1.00 93.06 220 ILE A C 1
ATOM 1767 O O . ILE A 1 220 ? 16.970 4.082 0.573 1.00 93.06 220 ILE A O 1
ATOM 1771 N N . ALA A 1 221 ? 16.522 5.971 1.699 1.00 94.31 221 ALA A N 1
ATOM 1772 C CA . ALA A 1 221 ? 17.138 6.866 0.725 1.00 94.31 221 ALA A CA 1
ATOM 1773 C C . ALA A 1 221 ? 18.630 6.556 0.537 1.00 94.31 221 ALA A C 1
ATOM 1775 O O . ALA A 1 221 ? 19.116 6.495 -0.594 1.00 94.31 221 ALA A O 1
ATOM 1776 N N . LEU A 1 222 ? 19.351 6.336 1.641 1.00 94.44 222 LEU A N 1
ATOM 1777 C CA . LEU A 1 222 ? 20.774 6.023 1.620 1.00 94.44 222 LEU A CA 1
ATOM 1778 C C . LEU A 1 222 ? 21.045 4.685 0.925 1.00 94.44 222 LEU A C 1
ATOM 1780 O O . LEU A 1 222 ? 21.896 4.640 0.036 1.00 94.44 222 LEU A O 1
ATOM 1784 N N . LEU A 1 223 ? 20.317 3.623 1.291 1.00 95.44 223 LEU A N 1
ATOM 1785 C CA . LEU A 1 223 ? 20.459 2.309 0.661 1.00 95.44 223 LEU A CA 1
ATOM 1786 C C . LEU A 1 223 ? 20.139 2.382 -0.831 1.00 95.44 223 LEU A C 1
ATOM 1788 O O . LEU A 1 223 ? 20.966 1.970 -1.636 1.00 95.44 223 LEU A O 1
ATOM 1792 N N . LEU A 1 224 ? 19.029 3.019 -1.213 1.00 95.56 224 LEU A N 1
ATOM 1793 C CA . LEU A 1 224 ? 18.641 3.165 -2.617 1.00 95.56 224 LEU A CA 1
ATOM 1794 C C . LEU A 1 224 ? 19.735 3.850 -3.456 1.00 95.56 224 LEU A C 1
ATOM 1796 O O . LEU A 1 224 ? 20.039 3.406 -4.565 1.00 95.56 224 LEU A O 1
ATOM 1800 N N . VAL A 1 225 ? 20.349 4.922 -2.939 1.00 95.06 225 VAL A N 1
ATOM 1801 C CA . VAL A 1 225 ? 21.434 5.635 -3.634 1.00 95.06 225 VAL A CA 1
ATOM 1802 C C . VAL A 1 225 ? 22.700 4.783 -3.708 1.00 95.06 225 VAL A C 1
ATOM 1804 O O . VAL A 1 225 ? 23.292 4.668 -4.783 1.00 95.06 225 VAL A O 1
ATOM 1807 N N . ILE A 1 226 ? 23.117 4.182 -2.590 1.00 95.19 226 ILE A N 1
ATOM 1808 C CA . ILE A 1 226 ? 24.319 3.344 -2.528 1.00 95.19 226 ILE A CA 1
ATOM 1809 C C . ILE A 1 226 ? 24.179 2.147 -3.469 1.00 95.19 226 ILE A C 1
ATOM 1811 O O . ILE A 1 226 ? 25.079 1.891 -4.266 1.00 95.19 226 ILE A O 1
ATOM 1815 N N . GLU A 1 227 ? 23.051 1.447 -3.432 1.00 94.88 227 GLU A N 1
ATOM 1816 C CA . GLU A 1 227 ? 22.777 0.285 -4.274 1.00 94.88 227 GLU A CA 1
ATOM 1817 C C . GLU A 1 227 ? 22.723 0.658 -5.752 1.00 94.88 227 GLU A C 1
ATOM 1819 O O . GLU A 1 227 ? 23.358 -0.012 -6.564 1.00 94.88 227 GLU A O 1
ATOM 1824 N N . ALA A 1 228 ? 22.053 1.756 -6.121 1.00 93.38 228 ALA A N 1
ATOM 1825 C CA . ALA A 1 228 ? 22.038 2.225 -7.505 1.00 93.38 228 ALA A CA 1
ATOM 1826 C C . ALA A 1 228 ? 23.464 2.500 -8.021 1.00 93.38 228 ALA A C 1
ATOM 1828 O O . ALA A 1 228 ? 23.820 2.099 -9.134 1.00 93.38 228 ALA A O 1
ATOM 1829 N N . VAL A 1 229 ? 24.311 3.133 -7.202 1.00 92.12 229 VAL A N 1
ATOM 1830 C CA . VAL A 1 229 ? 25.714 3.406 -7.542 1.00 92.12 229 VAL A CA 1
ATOM 1831 C C . VAL A 1 229 ? 26.523 2.109 -7.640 1.00 92.12 229 VAL A C 1
ATOM 1833 O O . VAL A 1 229 ? 27.199 1.893 -8.649 1.00 92.12 229 VAL A O 1
ATOM 1836 N N . ILE A 1 230 ? 26.437 1.225 -6.641 1.00 91.81 230 ILE A N 1
ATOM 1837 C CA . ILE A 1 230 ? 27.152 -0.058 -6.621 1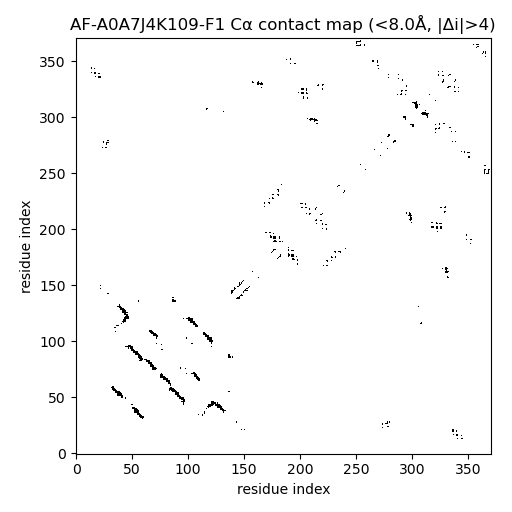.00 91.81 230 ILE A CA 1
ATOM 1838 C C . ILE A 1 230 ? 26.755 -0.905 -7.826 1.00 91.81 230 ILE A C 1
ATOM 1840 O O . ILE A 1 230 ? 27.636 -1.383 -8.539 1.00 91.81 230 ILE A O 1
ATOM 1844 N N . VAL A 1 231 ? 25.458 -1.056 -8.103 1.00 89.88 231 VAL A N 1
ATOM 1845 C CA . VAL A 1 231 ? 24.976 -1.830 -9.251 1.00 89.88 231 VAL A CA 1
ATOM 1846 C C . VAL A 1 231 ? 25.437 -1.188 -10.556 1.00 89.88 231 VAL A C 1
ATOM 1848 O O . VAL A 1 231 ? 25.896 -1.902 -11.443 1.00 89.88 231 VAL A O 1
ATOM 1851 N N . SER A 1 232 ? 25.434 0.143 -10.671 1.00 88.31 232 SER A N 1
ATOM 1852 C CA . SER A 1 232 ? 25.984 0.817 -11.852 1.00 88.31 232 SER A CA 1
ATOM 1853 C C . SER A 1 232 ? 27.467 0.514 -12.082 1.00 88.31 232 SER A C 1
ATOM 1855 O O . SER A 1 232 ? 27.875 0.374 -13.237 1.00 88.31 232 SER A O 1
ATOM 1857 N N . PHE A 1 233 ? 28.283 0.428 -11.029 1.00 86.38 233 PHE A N 1
ATOM 1858 C CA . PHE A 1 233 ? 29.701 0.081 -11.153 1.00 86.38 233 PHE A CA 1
ATOM 1859 C C . PHE A 1 233 ? 29.910 -1.415 -11.409 1.00 86.38 233 PHE A C 1
ATOM 1861 O O . PHE A 1 233 ? 30.676 -1.788 -12.299 1.00 86.38 233 PHE A O 1
ATOM 1868 N N . ALA A 1 234 ? 29.218 -2.274 -10.662 1.00 85.12 234 ALA A N 1
ATOM 1869 C CA . ALA A 1 234 ? 29.332 -3.721 -10.768 1.00 85.12 234 ALA A CA 1
ATOM 1870 C C . ALA A 1 234 ? 28.837 -4.222 -12.130 1.00 85.12 234 ALA A C 1
ATOM 1872 O O . ALA A 1 234 ? 29.540 -4.971 -12.803 1.00 85.12 234 ALA A O 1
ATOM 1873 N N . PHE A 1 235 ? 27.674 -3.760 -12.591 1.00 77.75 235 PHE A N 1
ATOM 1874 C CA . PHE A 1 235 ? 27.118 -4.177 -13.875 1.00 77.75 235 PHE A CA 1
ATOM 1875 C C . PHE A 1 235 ? 28.038 -3.784 -15.036 1.00 77.75 235 PHE A C 1
ATOM 1877 O O . PHE A 1 235 ? 28.349 -4.617 -15.883 1.00 77.75 235 PHE A O 1
ATOM 1884 N N . ARG A 1 236 ? 28.597 -2.566 -15.010 1.00 70.75 236 ARG A N 1
ATOM 1885 C CA . ARG A 1 236 ? 29.560 -2.099 -16.021 1.00 70.75 236 ARG A CA 1
ATOM 1886 C C . ARG A 1 236 ? 30.828 -2.960 -16.097 1.00 70.75 236 ARG A C 1
ATOM 1888 O O . ARG A 1 236 ? 31.392 -3.110 -17.181 1.00 70.75 236 ARG A O 1
ATOM 1895 N N . ASN A 1 237 ? 31.284 -3.494 -14.965 1.00 67.88 237 ASN A N 1
ATOM 1896 C CA . ASN A 1 237 ? 32.544 -4.232 -14.876 1.00 67.88 237 ASN A CA 1
ATOM 1897 C C . ASN A 1 237 ? 32.380 -5.748 -15.071 1.00 67.88 237 ASN A C 1
ATOM 1899 O O . ASN A 1 237 ? 33.270 -6.376 -15.639 1.00 67.88 237 ASN A O 1
ATOM 1903 N N . PHE A 1 238 ? 31.260 -6.329 -14.633 1.00 68.19 238 PHE A N 1
ATOM 1904 C CA . PHE A 1 238 ? 31.059 -7.784 -14.590 1.00 68.19 238 PHE A CA 1
ATOM 1905 C C . PHE A 1 238 ? 30.036 -8.296 -15.605 1.00 68.19 238 PHE A C 1
ATOM 1907 O O . PHE A 1 238 ? 30.180 -9.405 -16.114 1.00 68.19 238 PHE A O 1
ATOM 1914 N N . PHE A 1 239 ? 29.035 -7.487 -15.948 1.00 63.94 239 PHE A N 1
ATOM 1915 C CA . PHE A 1 239 ? 27.963 -7.867 -16.859 1.00 63.94 239 PHE A CA 1
ATOM 1916 C C . PHE A 1 239 ? 28.067 -7.040 -18.135 1.00 63.94 239 PHE A C 1
A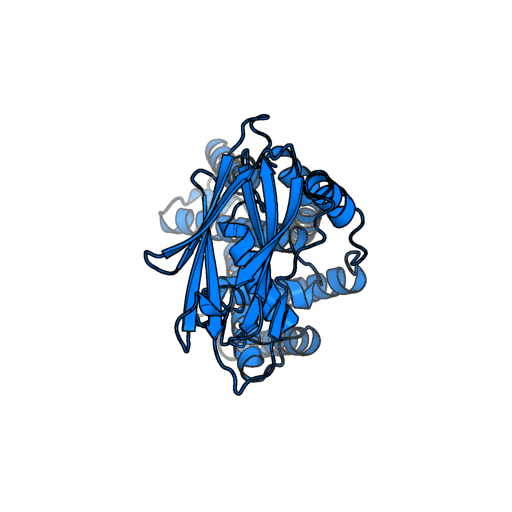TOM 1918 O O . PHE A 1 239 ? 27.316 -6.099 -18.359 1.00 63.94 239 PHE A O 1
ATOM 1925 N N . LYS A 1 240 ? 28.999 -7.410 -19.020 1.00 56.94 240 LYS A N 1
ATOM 1926 C CA . LYS A 1 240 ? 28.838 -7.064 -20.437 1.00 56.94 240 LYS A CA 1
ATOM 1927 C C . LYS A 1 240 ? 27.743 -7.981 -20.976 1.00 56.94 240 LYS A C 1
ATOM 1929 O O . LYS A 1 240 ? 27.985 -9.187 -21.038 1.00 56.94 240 LYS A O 1
ATOM 1934 N N . PRO A 1 241 ? 26.556 -7.475 -21.341 1.00 55.16 241 PRO A N 1
ATOM 1935 C CA . PRO A 1 241 ? 25.527 -8.339 -21.883 1.00 55.16 241 PRO A CA 1
ATOM 1936 C C . PRO A 1 241 ? 26.043 -8.912 -23.204 1.00 55.16 241 PRO A C 1
ATOM 1938 O O . PRO A 1 241 ? 26.202 -8.205 -24.195 1.00 55.16 241 PRO A O 1
ATOM 1941 N N . SER A 1 242 ? 26.327 -10.213 -23.208 1.00 46.81 242 SER A N 1
ATOM 1942 C CA . SER A 1 242 ? 26.641 -10.991 -24.410 1.00 46.81 242 SER A CA 1
ATOM 1943 C C . SER A 1 242 ? 25.399 -11.257 -25.269 1.00 46.81 242 SER A C 1
ATOM 1945 O O . SER A 1 242 ? 25.491 -11.889 -26.320 1.00 46.81 242 SER A O 1
ATOM 1947 N N . LEU A 1 243 ? 24.233 -10.748 -24.860 1.00 47.91 243 LEU A N 1
ATOM 1948 C CA . LEU A 1 243 ? 23.018 -10.744 -25.659 1.00 47.91 243 LEU A CA 1
ATOM 1949 C C . LEU A 1 243 ? 23.177 -9.766 -26.825 1.00 47.91 243 LEU A C 1
ATOM 1951 O O . LEU A 1 243 ? 22.811 -8.595 -26.755 1.00 47.91 243 LEU A O 1
ATOM 1955 N N . HIS A 1 244 ? 23.711 -10.275 -27.934 1.00 41.06 244 HIS A N 1
ATOM 1956 C CA . HIS A 1 244 ? 23.511 -9.702 -29.259 1.00 41.06 244 HIS A CA 1
ATOM 1957 C C . HIS A 1 244 ? 22.017 -9.736 -29.602 1.00 41.06 244 HIS A C 1
ATOM 1959 O O . HIS A 1 244 ? 21.539 -10.598 -30.336 1.00 41.06 244 HIS A O 1
ATOM 1965 N N . PHE A 1 245 ? 21.266 -8.775 -29.068 1.00 44.94 245 PHE A N 1
ATOM 1966 C CA . PHE A 1 245 ? 19.951 -8.437 -29.578 1.00 44.94 245 PHE A CA 1
ATOM 1967 C C . PHE A 1 245 ? 20.176 -7.815 -30.956 1.00 44.94 245 PHE A C 1
ATOM 1969 O O . PHE A 1 245 ? 20.477 -6.629 -31.075 1.00 44.94 245 PHE A O 1
ATOM 1976 N N . GLN A 1 246 ? 20.133 -8.632 -32.010 1.00 42.12 246 GLN A N 1
ATOM 1977 C CA . GLN A 1 246 ? 20.175 -8.103 -33.366 1.00 42.12 246 GLN A CA 1
ATOM 1978 C C . GLN A 1 246 ? 18.888 -7.299 -33.585 1.00 42.12 246 GLN A C 1
ATOM 1980 O O . GLN A 1 246 ? 17.800 -7.882 -33.524 1.00 42.12 246 GLN A O 1
ATOM 1985 N N . PRO A 1 247 ? 18.966 -5.975 -33.811 1.00 42.75 247 PRO A N 1
ATOM 1986 C CA . PRO A 1 247 ? 17.788 -5.195 -34.136 1.00 42.75 247 PRO A CA 1
ATOM 1987 C C . PRO A 1 247 ? 17.233 -5.744 -35.450 1.00 42.75 247 PRO A C 1
ATOM 1989 O O . PRO A 1 247 ? 17.845 -5.606 -36.510 1.00 42.75 247 PRO A O 1
ATOM 1992 N N . GLY A 1 248 ? 16.094 -6.435 -35.371 1.00 44.88 248 GLY A N 1
ATOM 1993 C CA . GLY A 1 248 ? 15.383 -6.901 -36.553 1.00 44.88 248 GLY A CA 1
ATOM 1994 C C . GLY A 1 248 ? 15.107 -5.708 -37.464 1.00 44.88 248 GLY A C 1
ATOM 1995 O O . GLY A 1 248 ? 14.545 -4.706 -37.021 1.00 44.88 248 GLY A O 1
ATOM 1996 N N . LYS A 1 249 ? 15.560 -5.800 -38.717 1.00 40.41 249 LYS A N 1
ATOM 1997 C CA . LYS A 1 249 ? 15.332 -4.783 -39.745 1.00 40.41 249 LYS A CA 1
ATOM 1998 C C . LYS A 1 249 ? 13.832 -4.536 -39.930 1.00 40.41 249 LYS A C 1
ATOM 2000 O O . LYS A 1 249 ? 13.059 -5.486 -39.979 1.00 40.41 249 LYS A O 1
ATOM 2005 N N . SER A 1 250 ? 13.501 -3.260 -40.145 1.00 40.50 250 SER A N 1
ATOM 2006 C CA . SER A 1 250 ? 12.209 -2.735 -40.604 1.00 40.50 250 SER A CA 1
ATOM 2007 C C . SER A 1 250 ? 11.045 -2.887 -39.619 1.00 40.50 250 SER A C 1
ATOM 2009 O O . SER A 1 250 ? 10.339 -3.891 -39.606 1.00 40.50 250 SER A O 1
ATOM 2011 N N . ALA A 1 251 ? 10.798 -1.827 -38.846 1.00 45.19 251 ALA A N 1
ATOM 2012 C CA . ALA A 1 251 ? 9.499 -1.599 -38.229 1.00 45.19 251 ALA A CA 1
ATOM 2013 C C . ALA A 1 251 ? 8.478 -1.282 -39.338 1.00 45.19 251 ALA A C 1
ATOM 2015 O O . ALA A 1 251 ? 8.587 -0.249 -39.998 1.00 45.19 251 ALA A O 1
ATOM 2016 N N . GLU A 1 252 ? 7.519 -2.182 -39.572 1.00 47.78 252 GLU A N 1
ATOM 2017 C CA . GLU A 1 252 ? 6.316 -1.851 -40.344 1.00 47.78 252 GLU A CA 1
ATOM 2018 C C . GLU A 1 252 ? 5.575 -0.693 -39.659 1.00 47.78 252 GLU A C 1
ATOM 2020 O O . GLU A 1 252 ? 5.561 -0.590 -38.431 1.00 47.78 252 GLU A O 1
ATOM 2025 N N . SER A 1 253 ? 4.988 0.197 -40.458 1.00 47.69 253 SER A N 1
ATOM 2026 C CA . SER A 1 253 ? 4.317 1.407 -39.985 1.00 47.69 253 SER A CA 1
ATOM 2027 C C . SER A 1 253 ? 3.175 1.099 -39.013 1.00 47.69 253 SER A C 1
ATOM 2029 O O . SER A 1 253 ? 2.315 0.266 -39.298 1.00 47.69 253 SER A O 1
ATOM 2031 N N . PHE A 1 254 ? 3.154 1.840 -37.908 1.00 46.28 254 PHE A N 1
ATOM 2032 C CA . PHE A 1 254 ? 2.100 1.872 -36.898 1.00 46.28 254 PHE A CA 1
ATOM 2033 C C . PHE A 1 254 ? 0.708 2.086 -37.527 1.00 46.28 254 PHE A C 1
ATOM 2035 O O . PHE A 1 254 ? 0.509 3.076 -38.233 1.00 46.28 254 PHE A O 1
ATOM 2042 N N . ASN A 1 255 ? -0.246 1.175 -37.294 1.00 51.91 255 ASN A N 1
ATOM 2043 C CA . ASN A 1 255 ? -1.614 1.288 -37.819 1.00 51.91 255 ASN A CA 1
ATOM 2044 C C . ASN A 1 255 ? -2.591 1.766 -36.726 1.00 51.91 255 ASN A C 1
ATOM 2046 O O . ASN A 1 255 ? -2.364 1.574 -35.532 1.00 51.91 255 ASN A O 1
ATOM 2050 N N . SER A 1 256 ? -3.719 2.353 -37.128 1.00 49.81 256 SER A N 1
ATOM 2051 C CA . SER A 1 256 ? -4.760 2.898 -36.249 1.00 49.81 256 SER A CA 1
ATOM 2052 C C . SER A 1 256 ? -5.310 1.886 -35.238 1.00 49.81 256 SER A C 1
ATOM 2054 O O . SER A 1 256 ? -5.751 2.291 -34.169 1.00 49.81 256 SER A O 1
ATOM 2056 N N . PHE A 1 257 ? -5.255 0.584 -35.538 1.00 54.84 257 PHE A N 1
ATOM 2057 C CA . PHE A 1 257 ? -5.685 -0.479 -34.624 1.00 54.84 257 PHE A CA 1
ATOM 2058 C C . PHE A 1 257 ? -4.737 -0.655 -33.425 1.00 54.84 257 PHE A C 1
ATOM 2060 O O . PHE A 1 257 ? -5.201 -0.813 -32.300 1.00 54.84 257 PHE A O 1
ATOM 2067 N N . ASP A 1 258 ? -3.422 -0.545 -33.643 1.00 53.25 258 ASP A N 1
ATOM 2068 C CA . ASP A 1 258 ? -2.413 -0.641 -32.579 1.00 53.25 258 ASP A CA 1
ATOM 2069 C C . ASP A 1 258 ? -2.512 0.570 -31.634 1.00 53.25 258 ASP A C 1
ATOM 2071 O O . ASP A 1 258 ? -2.405 0.436 -30.414 1.00 53.25 258 ASP A O 1
ATOM 2075 N N . PHE A 1 259 ? -2.801 1.753 -32.194 1.00 54.84 259 PHE A N 1
ATOM 2076 C CA . PHE A 1 259 ? -3.121 2.954 -31.420 1.00 54.84 259 PHE A CA 1
ATOM 2077 C C . PHE A 1 259 ? -4.379 2.774 -30.578 1.00 54.84 259 PHE A C 1
ATOM 2079 O O . PHE A 1 259 ? -4.365 3.102 -29.397 1.00 54.84 259 PHE A O 1
ATOM 2086 N N . LEU A 1 260 ? -5.449 2.238 -31.169 1.00 57.97 260 LEU A N 1
ATOM 2087 C CA . LEU A 1 260 ? -6.715 2.014 -30.476 1.00 57.97 260 LEU A CA 1
ATOM 2088 C C . LEU A 1 260 ? -6.564 1.004 -29.340 1.00 57.97 260 LEU A C 1
ATOM 2090 O O . LEU A 1 260 ? -7.114 1.232 -28.270 1.00 57.97 260 LEU A O 1
ATOM 2094 N N . LEU A 1 261 ? -5.781 -0.062 -29.531 1.00 60.34 261 LEU A N 1
ATOM 2095 C CA . LEU A 1 261 ? -5.524 -1.048 -28.484 1.00 60.34 261 LEU A CA 1
ATOM 2096 C C . LEU A 1 261 ? -4.705 -0.452 -27.335 1.00 60.34 261 LEU A C 1
ATOM 2098 O O . LEU A 1 261 ? -5.049 -0.661 -26.179 1.00 60.34 261 LEU A O 1
ATOM 2102 N N . ILE A 1 262 ? -3.659 0.325 -27.621 1.00 58.06 262 ILE A N 1
ATOM 2103 C CA . ILE A 1 262 ? -2.858 0.981 -26.574 1.00 58.06 262 ILE A CA 1
ATOM 2104 C C . ILE A 1 262 ? -3.669 2.053 -25.866 1.00 58.06 262 ILE A C 1
ATOM 2106 O O . ILE A 1 262 ? -3.660 2.105 -24.641 1.00 58.06 262 ILE A O 1
ATOM 2110 N N . ALA A 1 263 ? -4.395 2.882 -26.614 1.00 63.12 263 ALA A N 1
ATOM 2111 C CA . ALA A 1 263 ? -5.295 3.869 -26.046 1.00 63.12 263 ALA A CA 1
ATOM 2112 C C . ALA A 1 263 ? -6.351 3.187 -25.177 1.00 63.12 263 ALA A C 1
ATOM 2114 O O . ALA A 1 263 ? -6.613 3.682 -24.094 1.00 63.12 263 ALA A O 1
ATOM 2115 N N . LEU A 1 264 ? -6.885 2.032 -25.584 1.00 66.69 264 LEU A N 1
ATOM 2116 C CA . LEU A 1 264 ? -7.828 1.247 -24.793 1.00 66.69 264 LEU A CA 1
ATOM 2117 C C . LEU A 1 264 ? -7.172 0.630 -23.554 1.00 66.69 264 LEU A C 1
ATOM 2119 O O . LEU A 1 264 ? -7.779 0.668 -22.499 1.00 66.69 264 LEU A O 1
ATOM 2123 N N . VAL A 1 265 ? -5.949 0.099 -23.629 1.00 64.94 265 VAL A N 1
ATOM 2124 C CA . VAL A 1 265 ? -5.249 -0.463 -22.459 1.00 64.94 265 VAL A CA 1
ATOM 2125 C C . VAL A 1 265 ? -4.849 0.641 -21.484 1.00 64.94 265 VAL A C 1
ATOM 2127 O O . VAL A 1 265 ? -5.014 0.461 -20.285 1.00 64.94 265 VAL A O 1
ATOM 2130 N N . VAL A 1 266 ? -4.369 1.792 -21.961 1.00 63.97 266 VAL A N 1
ATOM 2131 C CA . VAL A 1 266 ? -4.094 2.978 -21.132 1.00 63.97 266 VAL A CA 1
ATOM 2132 C C . VAL A 1 266 ? -5.394 3.515 -20.548 1.00 63.97 266 VAL A C 1
ATOM 2134 O O . VAL A 1 266 ? -5.454 3.777 -19.352 1.00 63.97 266 VAL A O 1
ATOM 2137 N N . PHE A 1 267 ? -6.443 3.632 -21.362 1.00 66.19 267 PHE A N 1
ATOM 2138 C CA . PHE A 1 267 ? -7.748 4.105 -20.925 1.00 66.19 267 PHE A CA 1
ATOM 2139 C C . PHE A 1 267 ? -8.337 3.167 -19.879 1.00 66.19 267 PHE A C 1
ATOM 2141 O O . PHE A 1 267 ? -8.740 3.627 -18.827 1.00 66.19 267 PHE A O 1
ATOM 2148 N N . LEU A 1 268 ? -8.321 1.856 -20.104 1.00 61.16 268 LEU A N 1
ATOM 2149 C CA . LEU A 1 268 ? -8.726 0.886 -19.099 1.00 61.16 268 LEU A CA 1
ATOM 2150 C C . LEU A 1 268 ? -7.805 1.006 -17.883 1.00 61.16 268 LEU A C 1
ATOM 2152 O O . LEU A 1 268 ? -8.292 1.304 -16.821 1.00 61.16 268 LEU A O 1
ATOM 2156 N N . SER A 1 269 ? -6.483 0.948 -17.987 1.00 59.91 269 SER A N 1
ATOM 2157 C CA . SER A 1 269 ? -5.607 1.020 -16.798 1.00 59.91 269 SER A CA 1
ATOM 2158 C C . SER A 1 269 ? -5.785 2.304 -15.965 1.00 59.91 269 SER A C 1
ATOM 2160 O O . SER A 1 269 ? -5.668 2.257 -14.747 1.00 59.91 269 SER A O 1
ATOM 2162 N N . VAL A 1 270 ? -6.091 3.447 -16.590 1.00 57.78 270 VAL A N 1
ATOM 2163 C CA . VAL A 1 270 ? -6.296 4.739 -15.906 1.00 57.78 270 VAL A CA 1
ATOM 2164 C C . VAL A 1 270 ? -7.741 4.919 -15.430 1.00 57.78 270 VAL A C 1
ATOM 2166 O O . VAL A 1 270 ? -7.965 5.327 -14.295 1.00 57.78 270 VAL A O 1
ATOM 2169 N N . PHE A 1 271 ? -8.720 4.605 -16.277 1.00 57.66 271 PHE A N 1
ATOM 2170 C CA . PHE A 1 271 ? -10.143 4.861 -16.046 1.00 57.66 271 PHE A CA 1
ATOM 2171 C C . PHE A 1 271 ? -10.922 3.636 -15.554 1.00 57.66 271 PHE A C 1
ATOM 2173 O O . PHE A 1 271 ? -12.067 3.804 -15.145 1.00 57.66 271 PHE A O 1
ATOM 2180 N N . VAL A 1 272 ? -10.337 2.427 -15.502 1.00 56.69 272 VAL A N 1
ATOM 2181 C CA . VAL A 1 272 ? -10.950 1.300 -14.771 1.00 56.69 272 VAL A CA 1
ATOM 2182 C C . VAL A 1 272 ? -11.146 1.715 -13.328 1.00 56.69 272 VAL A C 1
ATOM 2184 O O . VAL A 1 272 ? -12.195 1.412 -12.806 1.00 56.69 272 VAL A O 1
ATOM 2187 N N . HIS A 1 273 ? -10.259 2.527 -12.742 1.00 51.81 273 HIS A N 1
ATOM 2188 C CA . HIS A 1 273 ? -10.414 3.078 -11.389 1.00 51.81 273 HIS A CA 1
ATOM 2189 C C . HIS A 1 273 ? -11.616 4.021 -11.212 1.00 51.81 273 HIS A C 1
ATOM 2191 O O . HIS A 1 273 ? -12.017 4.262 -10.079 1.00 51.81 273 HIS A O 1
ATOM 2197 N N . LEU A 1 274 ? -12.229 4.519 -12.298 1.00 47.12 274 LEU A N 1
ATOM 2198 C CA . LEU A 1 274 ? -13.537 5.194 -12.233 1.00 47.12 274 LEU A CA 1
ATOM 2199 C C . LEU A 1 274 ? -14.708 4.202 -12.123 1.00 47.12 274 LEU A C 1
ATOM 2201 O O . LEU A 1 274 ? -15.801 4.585 -11.717 1.00 47.12 274 LEU A O 1
ATOM 2205 N N . LEU A 1 275 ? -14.495 2.951 -12.535 1.00 43.31 275 LEU A N 1
ATOM 2206 C CA . LEU A 1 275 ? -15.501 1.887 -12.637 1.00 43.31 275 LEU A C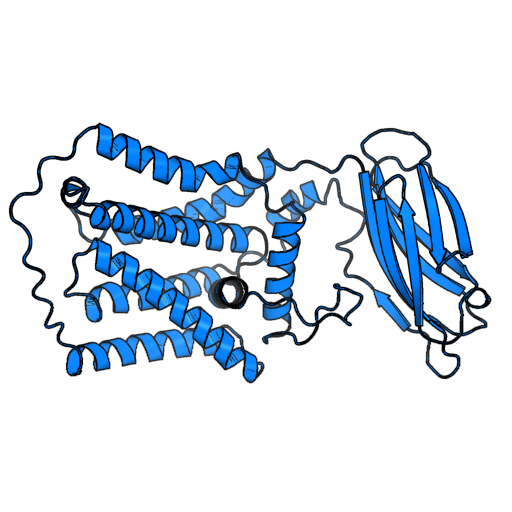A 1
ATOM 2207 C C . LEU A 1 275 ? -15.246 0.724 -11.655 1.00 43.31 275 LEU A C 1
ATOM 2209 O O . LEU A 1 275 ? -16.136 -0.088 -11.416 1.00 43.31 275 LEU A O 1
ATOM 2213 N N . THR A 1 276 ? -14.042 0.635 -11.089 1.00 42.03 276 THR A N 1
ATOM 2214 C CA . THR A 1 276 ? -13.609 -0.279 -10.033 1.00 42.03 276 THR A CA 1
ATOM 2215 C C . THR A 1 276 ? -13.542 0.471 -8.709 1.00 42.03 276 THR A C 1
ATOM 2217 O O . THR A 1 276 ? -13.540 1.701 -8.678 1.00 42.03 276 THR A O 1
ATOM 2220 N N . PRO A 1 277 ? -13.557 -0.246 -7.584 1.00 45.53 277 PRO A N 1
ATOM 2221 C CA . PRO A 1 277 ? -14.032 0.352 -6.358 1.00 45.53 277 PRO A CA 1
ATOM 2222 C C . PRO A 1 277 ? -13.089 1.372 -5.721 1.00 45.53 277 PRO A C 1
ATOM 2224 O O . PRO A 1 277 ? -11.869 1.242 -5.782 1.00 45.53 277 PRO A O 1
ATOM 2227 N N . THR A 1 278 ? -13.680 2.364 -5.056 1.00 53.97 278 THR A N 1
ATOM 2228 C CA . THR A 1 278 ? -12.994 3.454 -4.350 1.00 53.97 278 THR A CA 1
ATOM 2229 C C . THR A 1 278 ? -12.073 2.997 -3.223 1.00 53.97 278 THR A C 1
ATOM 2231 O O . THR A 1 278 ? -12.251 1.926 -2.643 1.00 53.97 278 THR A O 1
ATOM 2234 N N . HIS A 1 279 ? -11.167 3.895 -2.818 1.00 49.75 279 HIS A N 1
ATOM 2235 C CA . HIS A 1 279 ? -10.444 3.877 -1.535 1.00 49.75 279 HIS A CA 1
ATOM 2236 C C . HIS A 1 279 ? -11.338 3.488 -0.335 1.00 49.75 279 HIS A C 1
ATOM 2238 O O . HIS A 1 279 ? -10.910 2.740 0.534 1.00 49.75 279 HIS A O 1
ATOM 2244 N N . LEU A 1 280 ? -12.617 3.877 -0.365 1.00 51.56 280 LEU A N 1
ATOM 2245 C CA . LEU A 1 280 ? -13.610 3.627 0.688 1.00 51.56 280 LEU A CA 1
ATOM 2246 C C . LEU A 1 280 ? -14.126 2.181 0.805 1.00 51.56 280 LEU A C 1
ATOM 2248 O O . LEU A 1 280 ? -14.960 1.903 1.664 1.00 51.56 280 LEU A O 1
ATOM 2252 N N . GLN A 1 281 ? -13.689 1.242 -0.038 1.00 53.50 281 G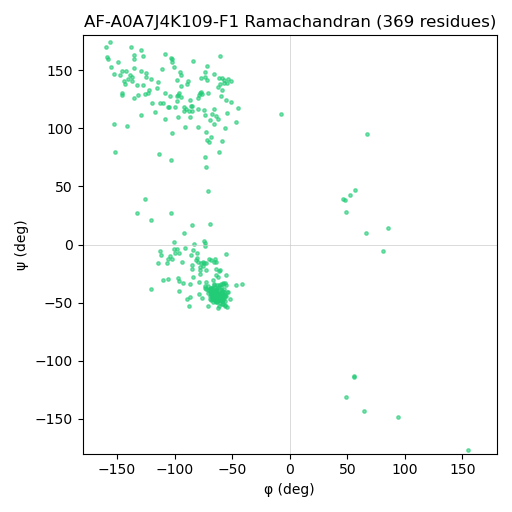LN A N 1
ATOM 2253 C CA . GLN A 1 281 ? -14.059 -0.158 0.174 1.00 53.50 281 GLN A CA 1
ATOM 2254 C C . GLN A 1 281 ? -13.248 -0.797 1.300 1.00 53.50 281 GLN A C 1
ATOM 2256 O O . GLN A 1 281 ? -12.039 -0.596 1.400 1.00 53.50 281 GLN A O 1
ATOM 2261 N N . TYR A 1 282 ? -13.905 -1.667 2.076 1.00 51.50 282 TYR A N 1
ATOM 2262 C CA . TYR A 1 282 ? -13.312 -2.416 3.193 1.00 51.50 282 TYR A CA 1
ATOM 2263 C C . TYR A 1 282 ? -11.961 -3.071 2.864 1.00 51.50 282 TYR A C 1
ATOM 2265 O O . TYR A 1 282 ? -11.087 -3.136 3.725 1.00 51.50 282 TYR A O 1
ATOM 2273 N N . PHE A 1 283 ? -11.771 -3.539 1.625 1.00 57.59 283 PHE A N 1
ATOM 2274 C CA . PHE A 1 283 ? -10.510 -4.141 1.198 1.00 57.59 283 PHE A CA 1
ATOM 2275 C C . PHE A 1 283 ? -9.387 -3.101 1.101 1.00 57.59 283 PHE A C 1
ATOM 2277 O O . PHE A 1 283 ? -8.328 -3.310 1.669 1.00 57.59 283 PHE A O 1
ATOM 2284 N N . ASN A 1 284 ? -9.615 -1.948 0.476 1.00 64.94 284 ASN A N 1
ATOM 2285 C CA . ASN A 1 284 ? -8.587 -0.911 0.341 1.00 64.94 284 ASN A CA 1
ATOM 2286 C C . ASN A 1 284 ? -8.252 -0.264 1.695 1.00 64.94 284 ASN A C 1
ATOM 2288 O O . ASN A 1 284 ? -7.077 -0.069 1.997 1.00 64.94 284 ASN A O 1
ATOM 2292 N N . ALA A 1 285 ? -9.260 -0.053 2.549 1.00 64.44 285 ALA A N 1
ATOM 2293 C CA . ALA A 1 285 ? -9.069 0.427 3.918 1.00 64.44 285 ALA A CA 1
ATOM 2294 C C . ALA A 1 285 ? -8.221 -0.538 4.769 1.00 64.44 285 ALA A C 1
ATOM 2296 O O . ALA A 1 285 ? -7.394 -0.106 5.571 1.00 64.44 285 ALA A O 1
ATOM 2297 N N . PHE A 1 286 ? -8.376 -1.855 4.580 1.00 70.44 286 PHE A N 1
ATOM 2298 C CA . PHE A 1 286 ? -7.517 -2.843 5.237 1.00 70.44 286 PHE A CA 1
ATOM 2299 C C . PHE A 1 286 ? -6.054 -2.705 4.795 1.00 70.44 286 PHE A C 1
ATOM 2301 O O . PHE A 1 286 ? -5.166 -2.704 5.644 1.00 70.44 286 PHE A O 1
ATOM 2308 N N . TYR A 1 287 ? -5.799 -2.556 3.491 1.00 74.25 287 TYR A N 1
ATOM 2309 C CA . TYR A 1 287 ? -4.435 -2.464 2.960 1.00 74.25 287 TYR A CA 1
ATOM 2310 C C . TYR A 1 287 ? -3.742 -1.167 3.376 1.00 74.25 287 TYR A C 1
ATOM 2312 O O . TYR A 1 287 ? -2.594 -1.210 3.814 1.00 74.25 287 TYR A O 1
ATOM 2320 N N . GLU A 1 288 ? -4.452 -0.041 3.310 1.00 74.50 288 GLU A N 1
ATOM 2321 C CA . GLU A 1 288 ? -3.955 1.249 3.786 1.00 74.50 288 GLU A CA 1
ATOM 2322 C C . GLU A 1 288 ? -3.583 1.180 5.265 1.00 74.50 288 GLU A C 1
ATOM 2324 O O . GLU A 1 288 ? -2.487 1.582 5.645 1.00 74.50 288 GLU A O 1
ATOM 2329 N N . ARG A 1 289 ? -4.467 0.623 6.098 1.00 77.94 289 ARG A N 1
ATOM 2330 C CA . ARG A 1 289 ? -4.214 0.456 7.529 1.00 77.94 289 ARG A CA 1
ATOM 2331 C C . ARG A 1 289 ? -2.995 -0.421 7.784 1.00 77.94 289 ARG A C 1
ATOM 2333 O O . ARG A 1 289 ? -2.171 -0.086 8.627 1.00 77.94 289 ARG A O 1
ATOM 2340 N N . SER A 1 290 ? -2.858 -1.533 7.063 1.00 80.69 290 SER A N 1
ATOM 2341 C CA . SER A 1 290 ? -1.687 -2.405 7.175 1.00 80.69 290 SER A CA 1
ATOM 2342 C C . SER A 1 290 ? -0.393 -1.676 6.813 1.00 80.69 290 SER A C 1
ATOM 2344 O O . SER A 1 290 ? 0.593 -1.809 7.534 1.00 80.69 290 SER A O 1
ATOM 2346 N N . THR A 1 291 ? -0.393 -0.872 5.750 1.00 85.56 291 THR A N 1
ATOM 2347 C CA . THR A 1 291 ? 0.747 -0.012 5.408 1.00 85.56 291 THR A CA 1
ATOM 2348 C C . THR A 1 291 ? 0.989 1.056 6.480 1.00 85.56 291 THR A C 1
ATOM 2350 O O . THR A 1 291 ? 2.133 1.266 6.878 1.00 85.56 291 THR A O 1
ATOM 2353 N N . GLY A 1 292 ? -0.069 1.685 7.000 1.00 82.25 292 GLY A N 1
ATOM 2354 C CA . GLY A 1 292 ? -0.006 2.675 8.077 1.00 82.25 292 GLY A CA 1
ATOM 2355 C C . GLY A 1 292 ? 0.675 2.128 9.329 1.00 82.25 292 GLY A C 1
ATOM 2356 O O . GLY A 1 292 ? 1.598 2.755 9.837 1.00 82.25 292 GLY A O 1
ATOM 2357 N N . LEU A 1 293 ? 0.335 0.902 9.738 1.00 81.94 293 LEU A N 1
ATOM 2358 C CA . LEU A 1 293 ? 0.978 0.232 10.872 1.00 81.94 293 LEU A CA 1
ATOM 2359 C C . LEU A 1 293 ? 2.494 0.066 10.679 1.00 81.94 293 LEU A C 1
ATOM 2361 O O . LEU A 1 293 ? 3.243 0.264 11.630 1.00 81.94 293 LEU A O 1
ATOM 2365 N N . VAL A 1 294 ? 2.955 -0.261 9.464 1.00 85.62 294 VAL A N 1
ATOM 2366 C CA . VAL A 1 294 ? 4.395 -0.370 9.144 1.00 85.62 294 VAL A CA 1
ATOM 2367 C C . VAL A 1 294 ? 5.089 0.991 9.240 1.00 85.62 294 VAL A C 1
ATOM 2369 O O . VAL A 1 294 ? 6.221 1.088 9.719 1.00 85.62 294 VAL A O 1
ATOM 2372 N N . VAL A 1 295 ? 4.416 2.046 8.771 1.00 86.00 295 VAL A N 1
ATOM 2373 C CA . VAL A 1 295 ? 4.943 3.416 8.791 1.00 86.00 295 VAL A CA 1
ATOM 2374 C C . VAL A 1 295 ? 5.023 3.952 10.221 1.00 86.00 295 VAL A C 1
ATOM 2376 O O . VAL A 1 295 ? 6.047 4.505 10.611 1.00 86.00 295 VAL A O 1
ATOM 2379 N N . GLU A 1 296 ? 3.983 3.741 11.025 1.00 81.88 296 GLU A N 1
ATOM 2380 C CA . GLU A 1 296 ? 3.920 4.171 12.425 1.00 81.88 296 GLU A CA 1
ATOM 2381 C C . GLU A 1 296 ? 4.932 3.436 13.307 1.00 81.88 296 GLU A C 1
ATOM 2383 O O . GLU A 1 296 ? 5.594 4.050 14.147 1.00 81.88 296 GLU A O 1
ATOM 2388 N N . SER A 1 297 ? 5.096 2.124 13.106 1.00 80.19 297 SER A N 1
ATOM 2389 C CA . SER A 1 297 ? 6.012 1.312 13.908 1.00 80.19 297 SER A CA 1
ATOM 2390 C C . SER A 1 297 ? 7.463 1.352 13.419 1.00 80.19 297 SER A C 1
ATOM 2392 O O . SER A 1 297 ? 8.324 0.739 14.060 1.00 80.19 297 SER A O 1
ATOM 2394 N N . ASN A 1 298 ? 7.752 2.012 12.287 1.00 84.44 298 ASN A N 1
ATOM 2395 C CA . ASN A 1 298 ? 9.055 1.999 11.602 1.00 84.44 298 ASN A CA 1
ATOM 2396 C C . ASN A 1 298 ? 9.632 0.574 11.410 1.00 84.44 298 ASN A C 1
ATOM 2398 O O . ASN A 1 298 ? 10.849 0.359 11.400 1.00 84.44 298 ASN A O 1
ATOM 2402 N N . SER A 1 299 ? 8.760 -0.432 11.323 1.00 88.25 299 SER A N 1
ATOM 2403 C CA . SER A 1 299 ? 9.103 -1.858 11.374 1.00 88.25 299 SER A CA 1
ATOM 2404 C C . SER A 1 299 ? 7.991 -2.703 10.758 1.00 88.25 299 SER A C 1
ATOM 2406 O O . SER A 1 299 ? 6.912 -2.199 10.476 1.00 88.25 299 SER A O 1
ATOM 2408 N N . ILE A 1 300 ? 8.229 -3.999 10.544 1.00 88.06 300 ILE A N 1
ATOM 2409 C CA . ILE A 1 300 ? 7.151 -4.929 10.179 1.00 88.06 300 ILE A CA 1
ATOM 2410 C C . ILE A 1 300 ? 6.489 -5.396 11.484 1.00 88.06 300 ILE A C 1
ATOM 2412 O O . ILE A 1 300 ? 7.161 -6.073 12.269 1.00 88.06 300 ILE A O 1
ATOM 2416 N N . PRO A 1 301 ? 5.209 -5.065 11.745 1.00 84.12 301 PRO A N 1
ATOM 2417 C CA . PRO A 1 301 ? 4.535 -5.495 12.962 1.00 84.12 301 PRO A CA 1
ATOM 2418 C C . PRO A 1 301 ? 4.463 -7.020 13.045 1.00 84.12 301 PRO A C 1
ATOM 2420 O O . PRO A 1 301 ? 4.249 -7.704 12.044 1.00 84.12 301 PRO A O 1
ATOM 2423 N N . SER A 1 302 ? 4.598 -7.567 14.251 1.00 82.56 302 SER A N 1
ATOM 2424 C CA . SER A 1 302 ? 4.379 -8.998 14.496 1.00 82.56 302 SER A CA 1
ATOM 2425 C C . SER A 1 302 ? 2.891 -9.343 14.590 1.00 82.56 302 SER A C 1
ATOM 2427 O O . SER A 1 302 ? 2.470 -10.427 14.182 1.00 82.56 302 SER A O 1
ATOM 2429 N N . LEU A 1 303 ? 2.092 -8.409 15.104 1.00 78.81 303 LEU A N 1
ATOM 2430 C CA . LEU A 1 303 ? 0.670 -8.563 15.382 1.00 78.81 303 LEU A CA 1
ATOM 2431 C C . LEU A 1 303 ? -0.111 -7.412 14.761 1.00 78.81 303 LEU A C 1
ATOM 2433 O O . LEU A 1 303 ? 0.383 -6.291 14.647 1.00 78.81 303 LEU A O 1
ATOM 2437 N N . ASP A 1 304 ? -1.344 -7.703 14.368 1.00 73.75 304 ASP A N 1
ATOM 2438 C CA . ASP A 1 304 ? -2.287 -6.686 13.930 1.00 73.75 304 ASP A CA 1
ATOM 2439 C C . ASP A 1 304 ? -3.205 -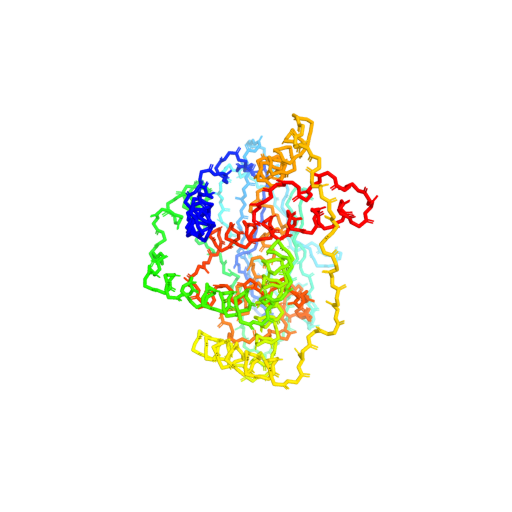6.304 15.104 1.00 73.75 304 ASP A C 1
ATOM 2441 O O . ASP A 1 304 ? -4.066 -7.110 15.468 1.00 73.75 304 ASP A O 1
ATOM 2445 N N . PRO A 1 305 ? -3.075 -5.087 15.669 1.00 65.50 305 PRO A N 1
ATOM 2446 C CA . PRO A 1 305 ? -3.779 -4.687 16.889 1.00 65.50 305 PRO A CA 1
ATOM 2447 C C . PRO A 1 305 ? -5.307 -4.704 16.754 1.00 65.50 305 PRO A C 1
ATOM 2449 O O . PRO A 1 305 ? -6.006 -4.847 17.753 1.00 65.50 305 PRO A O 1
ATOM 2452 N N . LEU A 1 306 ? -5.842 -4.600 15.532 1.00 66.56 306 LEU A N 1
ATOM 2453 C CA . LEU A 1 306 ? -7.289 -4.537 15.293 1.00 66.56 306 LEU A CA 1
ATOM 2454 C C . LEU A 1 306 ? -7.848 -5.842 14.709 1.00 66.56 306 LEU A C 1
ATOM 2456 O O . LEU A 1 306 ? -9.055 -6.067 14.751 1.00 66.56 306 LEU A O 1
ATOM 2460 N N . SER A 1 307 ? -6.999 -6.733 14.189 1.00 62.81 307 SER A N 1
ATOM 2461 C CA . SER A 1 307 ? -7.442 -8.051 13.719 1.00 62.81 307 SER A CA 1
ATOM 2462 C C . SER A 1 307 ? -7.471 -9.054 14.864 1.00 62.81 307 SER A C 1
ATOM 2464 O O . SER A 1 307 ? -6.434 -9.370 15.443 1.00 62.81 307 SER A O 1
ATOM 2466 N N . TYR A 1 308 ? -8.654 -9.609 15.151 1.00 64.62 308 TYR A N 1
ATOM 2467 C CA . TYR A 1 308 ? -8.858 -10.524 16.285 1.00 64.62 308 TYR A CA 1
ATOM 2468 C C . TYR A 1 308 ? -8.244 -9.957 17.582 1.00 64.62 308 TYR A C 1
ATOM 2470 O O . TYR A 1 308 ? -7.640 -10.687 18.366 1.00 64.62 308 TYR A O 1
ATOM 2478 N N . LEU A 1 309 ? -8.363 -8.634 17.763 1.00 59.47 309 LEU A N 1
ATOM 2479 C CA . LEU A 1 309 ? -7.927 -7.890 18.950 1.00 59.47 309 LEU A CA 1
ATOM 2480 C C . LEU A 1 309 ? -6.447 -8.056 19.295 1.00 59.47 309 LEU A C 1
ATOM 2482 O O . LEU A 1 309 ? -6.087 -8.363 20.429 1.00 59.47 309 LEU A O 1
ATOM 2486 N N . GLY A 1 310 ? -5.575 -7.926 18.300 1.00 58.94 310 GLY A N 1
ATOM 2487 C CA . GLY A 1 310 ? -4.135 -7.996 18.533 1.00 58.94 310 GLY A CA 1
ATOM 2488 C C . GLY A 1 310 ? -3.586 -9.410 18.649 1.00 58.94 310 GLY A C 1
ATOM 2489 O O . GLY A 1 310 ? -2.375 -9.571 18.709 1.00 58.94 310 GLY A O 1
ATOM 2490 N N . SER A 1 311 ? -4.431 -10.444 18.645 1.00 60.25 311 SER A N 1
ATOM 2491 C CA . SER A 1 311 ? -3.964 -11.834 18.719 1.00 60.25 311 SER A CA 1
ATOM 2492 C C . SER A 1 311 ? -3.579 -12.411 17.356 1.00 60.25 311 SER A C 1
ATOM 2494 O O . SER A 1 311 ? -2.816 -13.378 17.284 1.00 60.25 311 SER A O 1
ATOM 2496 N N . ARG A 1 312 ? -4.085 -11.833 16.255 1.00 72.31 312 ARG A N 1
ATOM 2497 C CA . ARG A 1 312 ? -3.756 -12.319 14.916 1.00 72.31 312 ARG A CA 1
ATOM 2498 C C . ARG A 1 312 ? -2.351 -11.852 14.522 1.00 72.31 312 ARG A C 1
ATOM 2500 O O . ARG A 1 312 ? -2.082 -10.648 14.577 1.00 72.31 312 ARG A O 1
ATOM 2507 N N . PRO A 1 313 ? -1.495 -12.762 14.019 1.00 78.81 313 PRO A N 1
ATOM 2508 C CA . PRO A 1 313 ? -0.280 -12.372 13.320 1.00 78.81 313 PRO A CA 1
ATOM 2509 C C . PRO A 1 313 ? -0.596 -11.361 12.224 1.00 78.81 313 PRO A C 1
ATOM 2511 O O . PRO A 1 313 ? -1.610 -11.495 11.528 1.00 78.81 313 PRO A O 1
ATOM 2514 N N . PHE A 1 314 ? 0.275 -10.369 12.068 1.00 77.62 314 PHE A N 1
ATOM 2515 C CA . PHE A 1 314 ? 0.130 -9.371 11.019 1.00 77.62 314 PHE A CA 1
ATOM 2516 C C . PHE A 1 314 ? 0.005 -10.073 9.659 1.00 77.62 314 PHE A C 1
ATOM 2518 O O . PHE A 1 314 ? 0.919 -10.767 9.206 1.00 77.62 314 PHE A O 1
ATOM 2525 N N . ALA A 1 315 ? -1.176 -9.967 9.041 1.00 69.19 315 ALA A N 1
ATOM 2526 C CA . ALA A 1 315 ? -1.463 -10.623 7.774 1.00 69.19 315 ALA A CA 1
ATOM 2527 C C . ALA A 1 315 ? -0.705 -9.878 6.674 1.00 69.19 315 ALA A C 1
ATOM 2529 O O . ALA A 1 315 ? -1.134 -8.834 6.197 1.00 69.19 315 ALA A O 1
ATOM 2530 N N . PHE A 1 316 ? 0.464 -10.407 6.332 1.00 66.56 316 PHE A N 1
ATOM 2531 C CA . PHE A 1 316 ? 1.490 -9.694 5.592 1.00 66.56 316 PHE A CA 1
ATOM 2532 C C . PHE A 1 316 ? 1.560 -10.161 4.136 1.00 66.56 316 PHE A C 1
ATOM 2534 O O . PHE A 1 316 ? 1.874 -11.319 3.861 1.00 66.56 316 PHE A O 1
ATOM 2541 N N . ILE A 1 317 ? 1.310 -9.244 3.197 1.00 72.94 317 ILE A N 1
ATOM 2542 C CA . ILE A 1 317 ? 1.669 -9.398 1.785 1.00 72.94 317 ILE A CA 1
ATOM 2543 C C . ILE A 1 317 ? 2.927 -8.548 1.556 1.00 72.94 317 ILE A C 1
ATOM 2545 O O . ILE A 1 317 ? 2.809 -7.340 1.334 1.00 72.94 317 ILE A O 1
ATOM 2549 N N . PRO A 1 318 ? 4.132 -9.149 1.620 1.00 72.00 318 PRO A N 1
ATOM 2550 C CA . PRO A 1 318 ? 5.386 -8.401 1.659 1.00 72.00 318 PRO A CA 1
ATOM 2551 C C . PRO A 1 318 ? 5.559 -7.420 0.509 1.00 72.00 318 PRO A C 1
ATOM 2553 O O . PRO A 1 318 ? 6.019 -6.307 0.722 1.00 72.00 318 PRO A O 1
ATOM 2556 N N . GLY A 1 319 ? 5.181 -7.816 -0.709 1.00 83.00 319 GLY A N 1
ATOM 2557 C CA . GLY A 1 319 ? 5.416 -6.998 -1.895 1.00 83.00 319 GLY A CA 1
ATOM 2558 C C . GLY A 1 319 ? 4.696 -5.651 -1.841 1.00 83.00 319 GLY A C 1
ATOM 2559 O O . GLY A 1 319 ? 5.336 -4.614 -1.970 1.00 83.00 319 GLY A O 1
ATOM 2560 N N . TYR A 1 320 ? 3.379 -5.665 -1.627 1.00 84.88 320 TYR A N 1
ATOM 2561 C CA . TYR A 1 320 ? 2.573 -4.445 -1.645 1.00 84.88 320 TYR A CA 1
ATOM 2562 C C . TYR A 1 320 ? 2.860 -3.556 -0.427 1.00 84.88 320 TYR A C 1
ATOM 2564 O O . TYR A 1 320 ? 3.211 -2.394 -0.609 1.00 84.88 320 TYR A O 1
ATOM 2572 N N . PHE A 1 321 ? 2.786 -4.097 0.798 1.00 87.81 321 PHE A N 1
ATOM 2573 C CA . PHE A 1 321 ? 2.901 -3.278 2.013 1.00 87.81 321 PHE A CA 1
ATOM 2574 C C . PHE A 1 321 ? 4.274 -2.629 2.152 1.00 87.81 321 PHE A C 1
ATOM 2576 O O . PHE A 1 321 ? 4.369 -1.470 2.541 1.00 87.81 321 PHE A O 1
ATOM 2583 N N . LEU A 1 322 ? 5.347 -3.338 1.792 1.00 91.00 322 LEU A N 1
ATOM 2584 C CA . LEU A 1 322 ? 6.691 -2.770 1.862 1.00 91.00 322 LEU A CA 1
ATOM 2585 C C . LEU A 1 322 ? 6.944 -1.747 0.757 1.00 91.00 322 LEU A C 1
ATOM 2587 O O . LEU A 1 322 ? 7.633 -0.758 1.002 1.00 91.00 322 LEU A O 1
ATOM 2591 N N . LEU A 1 323 ? 6.391 -1.955 -0.441 1.00 92.88 323 LEU A N 1
ATOM 2592 C CA . LEU A 1 323 ? 6.516 -0.986 -1.527 1.00 92.88 323 LEU A CA 1
ATOM 2593 C C . LEU A 1 323 ? 5.748 0.298 -1.198 1.00 92.88 323 LEU A C 1
ATOM 2595 O O . LEU A 1 323 ? 6.298 1.390 -1.321 1.00 92.88 323 LEU A O 1
ATOM 2599 N N . GLU A 1 324 ? 4.507 0.165 -0.734 1.00 91.00 324 GLU A N 1
ATOM 2600 C CA . GLU A 1 324 ? 3.663 1.299 -0.369 1.00 91.00 324 GLU A CA 1
ATOM 2601 C C . GLU A 1 324 ? 4.224 2.047 0.852 1.00 91.00 324 GLU A C 1
ATOM 2603 O O . GLU A 1 324 ? 4.345 3.271 0.812 1.00 91.00 324 GLU A O 1
ATOM 2608 N N . ALA A 1 325 ? 4.689 1.336 1.888 1.00 91.50 325 ALA A N 1
ATOM 2609 C CA . ALA A 1 325 ? 5.392 1.949 3.016 1.00 91.50 325 ALA A CA 1
ATOM 2610 C C . ALA A 1 325 ? 6.666 2.673 2.561 1.00 91.50 325 ALA A C 1
ATOM 2612 O O . ALA A 1 325 ? 6.925 3.792 2.998 1.00 91.50 325 ALA A O 1
ATOM 2613 N N . SER A 1 326 ? 7.441 2.093 1.637 1.00 94.69 326 SER A N 1
ATOM 2614 C CA . SER A 1 326 ? 8.624 2.760 1.077 1.00 94.69 326 SER A CA 1
ATOM 2615 C C . SER A 1 326 ? 8.264 4.059 0.365 1.00 94.69 326 SER A C 1
ATOM 2617 O O . SER A 1 326 ? 8.952 5.067 0.535 1.00 94.69 326 SER A O 1
ATOM 2619 N N . PHE A 1 327 ? 7.177 4.064 -0.414 1.00 94.38 327 PHE A N 1
ATOM 2620 C CA . PHE A 1 327 ? 6.677 5.288 -1.031 1.00 94.38 327 PHE A CA 1
ATOM 2621 C C . PHE A 1 327 ? 6.241 6.302 0.022 1.00 94.38 327 PHE A C 1
ATOM 2623 O O . PHE A 1 327 ? 6.607 7.470 -0.109 1.00 94.38 327 PHE A O 1
ATOM 2630 N N . SER A 1 328 ? 5.554 5.876 1.085 1.00 92.50 328 SER A N 1
ATOM 2631 C CA . SER A 1 328 ? 5.173 6.755 2.194 1.00 92.50 328 SER A CA 1
ATOM 2632 C C . SER A 1 328 ? 6.393 7.391 2.859 1.00 92.50 328 SER A C 1
ATOM 2634 O O . SER A 1 328 ? 6.479 8.614 2.932 1.00 92.50 328 SER A O 1
ATOM 2636 N N . PHE A 1 329 ? 7.395 6.594 3.241 1.00 91.88 329 PHE A N 1
ATOM 2637 C CA . PHE A 1 329 ? 8.616 7.103 3.865 1.00 91.88 329 PHE A CA 1
ATOM 2638 C C . PHE A 1 329 ? 9.384 8.063 2.962 1.00 91.88 329 PHE A C 1
ATOM 2640 O O . PHE A 1 329 ? 9.849 9.091 3.444 1.00 91.88 329 PHE A O 1
ATOM 2647 N N . LEU A 1 330 ? 9.521 7.752 1.667 1.00 93.12 330 LEU A N 1
ATOM 2648 C CA . LEU A 1 330 ? 10.270 8.587 0.726 1.00 93.12 330 LEU A CA 1
ATOM 2649 C C . LEU A 1 330 ? 9.558 9.897 0.395 1.00 93.12 330 LEU A C 1
ATOM 2651 O O . LEU A 1 330 ? 10.211 10.930 0.282 1.00 93.12 330 LEU A O 1
ATOM 2655 N N . THR A 1 331 ? 8.243 9.852 0.195 1.00 90.50 331 THR A N 1
ATOM 2656 C CA . THR A 1 331 ? 7.473 10.984 -0.342 1.00 90.50 331 THR A CA 1
ATOM 2657 C C . THR A 1 331 ? 6.695 11.751 0.727 1.00 90.50 331 THR A C 1
ATOM 2659 O O . THR A 1 331 ? 6.191 12.839 0.458 1.00 90.50 331 THR A O 1
ATOM 2662 N N . GLY A 1 332 ? 6.568 11.201 1.933 1.00 86.44 332 GLY A N 1
ATOM 2663 C CA . GLY A 1 332 ? 5.697 11.727 2.982 1.00 86.44 332 GLY A CA 1
ATOM 2664 C C . GLY A 1 332 ? 4.204 11.635 2.651 1.00 86.44 332 GLY A C 1
ATOM 2665 O O . GLY A 1 332 ? 3.398 12.237 3.357 1.00 86.44 332 GLY A O 1
ATOM 2666 N N . LEU A 1 333 ? 3.821 10.934 1.575 1.00 84.44 333 LEU A N 1
ATOM 2667 C CA . LEU A 1 333 ? 2.418 10.718 1.235 1.00 84.44 333 LEU A CA 1
ATOM 2668 C C . LEU A 1 333 ? 1.787 9.700 2.185 1.00 84.44 333 LEU A C 1
ATOM 2670 O O . LEU A 1 333 ? 2.409 8.706 2.566 1.00 84.44 333 LEU A O 1
ATOM 2674 N N . GLN A 1 334 ? 0.522 9.933 2.513 1.00 82.00 334 GLN A N 1
ATOM 2675 C CA . GLN A 1 334 ? -0.297 9.051 3.336 1.00 82.00 334 GLN A CA 1
ATOM 2676 C C . GLN A 1 334 ? -1.681 8.882 2.708 1.00 82.00 334 GLN A C 1
ATOM 2678 O O . GLN A 1 334 ? -2.082 9.659 1.831 1.00 82.00 334 GLN A O 1
ATOM 2683 N N . SER A 1 335 ? -2.390 7.850 3.157 1.00 73.62 335 SER A N 1
ATOM 2684 C CA . SER A 1 335 ? -3.794 7.600 2.840 1.00 73.62 335 SER A CA 1
ATOM 2685 C C . SER A 1 335 ? -4.121 7.684 1.347 1.00 73.62 335 SER A C 1
ATOM 2687 O O . SER A 1 335 ? -3.426 7.103 0.514 1.00 73.62 335 SER A O 1
ATOM 2689 N N . GLN A 1 336 ? -5.166 8.427 0.984 1.00 72.25 336 GLN A N 1
ATOM 2690 C CA . GLN A 1 336 ? -5.655 8.573 -0.383 1.00 72.25 336 GLN A CA 1
ATOM 2691 C C . GLN A 1 336 ? -4.572 9.019 -1.378 1.00 72.25 336 GLN A C 1
ATOM 2693 O O . GLN A 1 336 ? -4.505 8.496 -2.490 1.00 72.25 336 GLN A O 1
ATOM 2698 N N . ALA A 1 337 ? -3.702 9.957 -0.989 1.00 75.69 337 ALA A N 1
ATOM 2699 C CA . ALA A 1 337 ? -2.654 10.458 -1.877 1.00 75.69 337 ALA A CA 1
ATOM 2700 C C . ALA A 1 337 ? -1.579 9.392 -2.145 1.00 75.69 337 ALA A C 1
ATOM 2702 O O . ALA A 1 337 ? -1.103 9.262 -3.274 1.00 75.69 337 ALA A O 1
ATOM 2703 N N . LEU A 1 338 ? -1.233 8.603 -1.122 1.00 82.69 338 LEU A N 1
ATOM 2704 C CA . LEU A 1 338 ? -0.318 7.471 -1.250 1.00 82.69 338 LEU A CA 1
ATOM 2705 C C . LEU A 1 338 ? -0.924 6.360 -2.111 1.00 82.69 338 LEU A C 1
ATOM 2707 O O . LEU A 1 338 ? -0.275 5.894 -3.043 1.00 82.69 338 LEU A O 1
ATOM 2711 N N . PHE A 1 339 ? -2.182 5.996 -1.857 1.00 77.38 339 PHE A N 1
ATOM 2712 C CA . PHE A 1 339 ? -2.903 4.993 -2.637 1.00 77.38 339 PHE A CA 1
ATOM 2713 C C . PHE A 1 339 ? -2.960 5.370 -4.125 1.00 77.38 339 PHE A C 1
ATOM 2715 O O . PHE A 1 339 ? -2.656 4.553 -5.000 1.00 77.38 339 PHE A O 1
ATOM 2722 N N . ALA A 1 340 ? -3.285 6.629 -4.429 1.00 75.56 340 ALA A N 1
ATOM 2723 C CA . ALA A 1 340 ? -3.325 7.129 -5.798 1.00 75.56 340 ALA A CA 1
ATOM 2724 C C . ALA A 1 340 ? -1.948 7.105 -6.471 1.00 75.56 340 ALA A C 1
ATOM 2726 O O . ALA A 1 340 ? -1.830 6.683 -7.624 1.00 75.56 340 ALA A O 1
ATOM 2727 N N . PHE A 1 341 ? -0.900 7.513 -5.750 1.00 82.75 341 PHE A N 1
ATOM 2728 C CA . PHE A 1 341 ? 0.476 7.459 -6.234 1.00 82.75 341 PHE A CA 1
ATOM 2729 C C . PHE A 1 341 ? 0.911 6.020 -6.552 1.00 82.75 341 PHE A C 1
ATOM 2731 O O . PHE A 1 341 ? 1.371 5.742 -7.662 1.00 82.75 341 PHE A O 1
ATOM 2738 N N . THR A 1 342 ? 0.696 5.092 -5.617 1.00 85.31 342 THR A N 1
ATOM 2739 C CA . THR A 1 342 ? 1.007 3.663 -5.772 1.00 85.31 342 THR A CA 1
ATOM 2740 C C . THR A 1 342 ? 0.250 3.057 -6.950 1.00 85.31 342 THR A C 1
ATOM 2742 O O . THR A 1 342 ? 0.840 2.362 -7.777 1.00 85.31 342 THR A O 1
ATOM 2745 N N . THR A 1 343 ? -1.035 3.381 -7.090 1.00 77.94 343 THR A N 1
ATOM 2746 C CA . THR A 1 343 ? -1.884 2.899 -8.187 1.00 77.94 343 THR A CA 1
ATOM 2747 C C . THR A 1 343 ? -1.429 3.442 -9.542 1.00 77.94 343 THR A C 1
ATOM 2749 O O . THR A 1 343 ? -1.325 2.687 -10.508 1.00 77.94 343 THR A O 1
ATOM 2752 N N . ALA A 1 344 ? -1.088 4.731 -9.634 1.00 78.81 344 ALA A N 1
ATOM 2753 C CA . ALA A 1 344 ? -0.575 5.333 -10.865 1.00 78.81 344 ALA A CA 1
ATOM 2754 C C . ALA A 1 344 ? 0.733 4.669 -11.324 1.00 78.81 344 ALA A C 1
ATOM 2756 O O . ALA A 1 344 ? 0.903 4.362 -12.507 1.00 78.81 344 ALA A O 1
ATOM 2757 N N . ILE A 1 345 ? 1.632 4.399 -10.377 1.00 82.81 345 ILE A N 1
ATOM 2758 C CA . ILE A 1 345 ? 2.881 3.679 -10.618 1.00 82.81 345 ILE A CA 1
ATOM 2759 C C . ILE A 1 345 ? 2.617 2.228 -11.049 1.00 82.81 345 ILE A C 1
ATOM 2761 O O . ILE A 1 345 ? 3.226 1.757 -12.013 1.00 82.81 345 ILE A O 1
ATOM 2765 N N . ALA A 1 346 ? 1.698 1.526 -10.383 1.00 80.81 346 ALA A N 1
ATOM 2766 C CA . ALA A 1 346 ? 1.329 0.155 -10.726 1.00 80.81 346 ALA A CA 1
ATOM 2767 C C . ALA A 1 346 ? 0.720 0.063 -12.134 1.00 80.81 346 ALA A C 1
ATOM 2769 O O . ALA A 1 346 ? 1.092 -0.821 -12.902 1.00 80.81 346 ALA A O 1
ATOM 2770 N N . ASN A 1 347 ? -0.143 1.010 -12.513 1.00 74.94 347 ASN A N 1
ATOM 2771 C CA . ASN A 1 347 ? -0.708 1.095 -13.861 1.00 74.94 347 ASN A CA 1
ATOM 2772 C C . ASN A 1 347 ? 0.378 1.348 -14.915 1.00 74.94 347 ASN A C 1
ATOM 2774 O O . ASN A 1 347 ? 0.367 0.718 -15.971 1.00 74.94 347 ASN A O 1
ATOM 2778 N N . LEU A 1 348 ? 1.345 2.230 -14.631 1.00 76.31 348 LEU A N 1
ATOM 2779 C CA . LEU A 1 348 ? 2.485 2.454 -15.523 1.00 76.31 348 LEU A CA 1
ATOM 2780 C C . LEU A 1 348 ? 3.301 1.167 -15.715 1.00 76.31 348 LEU A C 1
ATOM 2782 O O . LEU A 1 348 ? 3.682 0.833 -16.836 1.00 76.31 348 LEU A O 1
ATOM 2786 N N . PHE A 1 349 ? 3.533 0.421 -14.636 1.00 79.75 349 PHE A N 1
ATOM 2787 C CA . PHE A 1 349 ? 4.238 -0.853 -14.706 1.00 79.75 349 PHE A CA 1
ATOM 2788 C C . PHE A 1 349 ? 3.434 -1.928 -15.451 1.00 79.75 349 PHE A C 1
ATOM 2790 O O . PHE A 1 349 ? 3.989 -2.636 -16.289 1.00 79.75 349 PHE A O 1
ATOM 2797 N N . LEU A 1 350 ? 2.118 -2.004 -15.234 1.00 77.50 350 LEU A N 1
ATOM 2798 C CA . LEU A 1 350 ? 1.228 -2.905 -15.965 1.00 77.50 350 LEU A CA 1
ATOM 2799 C C . LEU A 1 350 ? 1.262 -2.624 -17.471 1.00 77.50 350 LEU A C 1
ATOM 2801 O O . LEU A 1 350 ? 1.339 -3.564 -18.258 1.00 77.50 350 LEU A O 1
ATOM 2805 N N . LEU A 1 351 ? 1.270 -1.351 -17.879 1.00 74.38 351 LEU A N 1
ATOM 2806 C CA . LEU A 1 351 ? 1.402 -0.966 -19.287 1.00 74.38 351 LEU A CA 1
ATOM 2807 C C . LEU A 1 351 ? 2.695 -1.504 -19.906 1.00 74.38 351 LEU A C 1
ATOM 2809 O O . LEU A 1 351 ? 2.676 -2.040 -21.017 1.00 74.38 351 LEU A O 1
ATOM 2813 N N . PHE A 1 352 ? 3.803 -1.419 -19.170 1.00 75.31 352 PHE A N 1
ATOM 2814 C CA . PHE A 1 352 ? 5.071 -2.008 -19.582 1.00 75.31 352 PHE A CA 1
ATOM 2815 C C . PHE A 1 352 ? 5.000 -3.537 -19.696 1.00 75.31 352 PHE A C 1
ATOM 2817 O O . PHE A 1 352 ? 5.433 -4.099 -20.706 1.00 75.31 352 PHE A O 1
ATOM 2824 N N . CYS A 1 353 ? 4.395 -4.214 -18.718 1.00 74.50 353 CYS A N 1
ATOM 2825 C CA . CYS A 1 353 ? 4.213 -5.665 -18.742 1.00 74.50 353 CYS A CA 1
ATOM 2826 C C . CYS A 1 353 ? 3.328 -6.132 -19.906 1.00 74.50 353 CYS A C 1
ATOM 2828 O O . CYS A 1 353 ? 3.681 -7.092 -20.588 1.00 74.50 353 CYS A O 1
ATOM 2830 N N . VAL A 1 354 ? 2.207 -5.452 -20.165 1.00 72.69 354 VAL A N 1
ATOM 2831 C CA . VAL A 1 354 ? 1.279 -5.783 -21.258 1.00 72.69 354 VAL A CA 1
ATOM 2832 C C . VAL A 1 354 ? 1.958 -5.618 -22.613 1.00 72.69 354 VAL A C 1
ATOM 2834 O O . VAL A 1 354 ? 1.854 -6.498 -23.466 1.00 72.69 354 VAL A O 1
ATOM 2837 N N . PHE A 1 355 ? 2.712 -4.535 -22.803 1.00 71.94 355 PHE A N 1
ATOM 2838 C CA . PHE A 1 355 ? 3.485 -4.344 -24.028 1.00 71.94 355 PHE A CA 1
ATOM 2839 C C . PHE A 1 355 ? 4.493 -5.478 -24.241 1.00 71.94 355 PHE A C 1
ATOM 2841 O O . PHE A 1 355 ? 4.609 -6.008 -25.346 1.00 71.94 355 PHE A O 1
ATOM 2848 N N . TRP A 1 356 ? 5.195 -5.890 -23.182 1.00 70.25 356 TRP A N 1
ATOM 2849 C CA . TRP A 1 356 ? 6.170 -6.973 -23.275 1.00 70.25 356 TRP A CA 1
ATOM 2850 C C . TRP A 1 356 ? 5.508 -8.330 -23.540 1.00 70.25 356 TRP A C 1
ATOM 2852 O O . TRP A 1 356 ? 6.006 -9.110 -24.352 1.00 70.25 356 TRP A O 1
ATOM 2862 N N . ALA A 1 357 ? 4.344 -8.584 -22.937 1.00 67.62 357 ALA A N 1
ATOM 2863 C CA . ALA A 1 357 ? 3.529 -9.759 -23.228 1.00 67.62 357 ALA A CA 1
ATOM 2864 C C . ALA A 1 357 ? 3.093 -9.789 -24.702 1.00 67.62 357 ALA A C 1
ATOM 2866 O O . ALA A 1 357 ? 3.201 -10.827 -25.354 1.00 67.62 357 ALA A O 1
ATOM 2867 N N . PHE A 1 358 ? 2.674 -8.653 -25.270 1.00 68.94 358 PHE A N 1
ATOM 2868 C CA . PHE A 1 358 ? 2.354 -8.569 -26.694 1.00 68.94 358 PHE A CA 1
ATOM 2869 C C . PHE A 1 358 ? 3.578 -8.787 -27.592 1.00 68.94 358 PHE A C 1
ATOM 2871 O O . PHE A 1 358 ? 3.480 -9.496 -28.596 1.00 68.94 358 PHE A O 1
ATOM 2878 N N . GLU A 1 359 ? 4.749 -8.249 -27.241 1.00 65.19 359 GLU A N 1
ATOM 2879 C CA . GLU A 1 359 ? 5.971 -8.536 -28.000 1.00 65.19 359 GLU A CA 1
ATOM 2880 C C . GLU A 1 359 ? 6.316 -10.036 -27.961 1.00 65.19 359 GLU A C 1
ATOM 2882 O O . GLU A 1 359 ? 6.597 -10.629 -29.007 1.00 65.19 359 GLU A O 1
ATOM 2887 N N . ALA A 1 360 ? 6.232 -10.666 -26.785 1.00 66.50 360 ALA A N 1
ATOM 2888 C CA . ALA A 1 360 ? 6.516 -12.089 -26.596 1.00 66.50 360 ALA A CA 1
ATOM 2889 C C . ALA A 1 360 ? 5.550 -13.001 -27.372 1.00 66.50 360 ALA A C 1
ATOM 2891 O O . ALA A 1 360 ? 5.968 -14.021 -27.917 1.00 66.50 360 ALA A O 1
ATOM 2892 N N . LEU A 1 361 ? 4.279 -12.607 -27.491 1.00 68.81 361 LEU A N 1
ATOM 2893 C CA . LEU A 1 361 ? 3.263 -13.309 -28.285 1.00 68.81 361 LEU A CA 1
ATOM 2894 C C . LEU A 1 361 ? 3.425 -13.112 -29.804 1.00 68.81 361 LEU A C 1
ATOM 2896 O O . LEU A 1 361 ? 2.629 -13.625 -30.587 1.00 68.81 361 LEU A O 1
ATOM 2900 N N . GLY A 1 362 ? 4.464 -12.398 -30.247 1.00 60.53 362 GLY A N 1
ATOM 2901 C CA . GLY A 1 362 ? 4.789 -12.256 -31.663 1.00 60.53 362 GLY A CA 1
ATOM 2902 C C . GLY A 1 362 ? 4.031 -11.136 -32.370 1.00 60.53 362 GLY A C 1
ATOM 2903 O O . GLY A 1 362 ? 4.084 -11.060 -33.602 1.00 60.53 362 GLY A O 1
ATOM 2904 N N . PHE A 1 363 ? 3.393 -10.220 -31.635 1.00 62.75 363 PHE A N 1
ATOM 2905 C CA . PHE A 1 363 ? 2.851 -8.993 -32.212 1.00 62.75 363 PHE A CA 1
ATOM 2906 C C . PHE A 1 363 ? 3.998 -8.015 -32.542 1.00 62.75 363 PHE A C 1
ATOM 2908 O O . PHE A 1 363 ? 4.266 -7.033 -31.856 1.00 62.75 363 PHE A O 1
ATOM 2915 N N . LYS A 1 364 ? 4.731 -8.300 -33.624 1.00 53.06 364 LYS A N 1
ATOM 2916 C CA . LYS A 1 364 ? 5.975 -7.602 -34.014 1.00 53.06 364 LYS A CA 1
ATOM 2917 C C . LYS A 1 364 ? 5.793 -6.121 -34.393 1.00 53.06 364 LYS A C 1
ATOM 2919 O O . LYS A 1 364 ? 6.786 -5.401 -34.487 1.00 53.06 364 LYS A O 1
ATOM 2924 N N . ARG A 1 365 ? 4.552 -5.658 -34.596 1.00 54.31 365 ARG A N 1
ATOM 2925 C CA . ARG A 1 365 ? 4.209 -4.288 -35.031 1.00 54.31 365 ARG A CA 1
ATOM 2926 C C . ARG A 1 365 ? 4.363 -3.224 -33.939 1.00 54.31 365 ARG A C 1
ATOM 2928 O O . ARG A 1 365 ? 4.504 -2.047 -34.251 1.00 54.31 365 ARG A O 1
ATOM 2935 N N . TYR A 1 366 ? 4.467 -3.624 -32.672 1.00 51.75 366 TYR A N 1
ATOM 2936 C CA . TYR A 1 366 ? 4.632 -2.692 -31.551 1.00 51.75 366 TYR A CA 1
ATOM 2937 C C . TYR A 1 366 ? 6.040 -2.085 -31.426 1.00 51.75 366 TYR A C 1
ATOM 2939 O O . TYR A 1 366 ? 6.208 -1.054 -30.780 1.00 51.75 366 TYR A O 1
ATOM 2947 N N . ARG A 1 367 ? 7.057 -2.640 -32.107 1.00 48.16 367 ARG A N 1
ATOM 2948 C CA . ARG A 1 367 ? 8.417 -2.058 -32.136 1.00 48.16 367 ARG A CA 1
ATOM 2949 C C . ARG A 1 367 ? 8.480 -0.676 -32.799 1.00 48.16 367 ARG A C 1
ATOM 2951 O O . ARG A 1 367 ? 9.424 0.067 -32.544 1.00 48.16 367 ARG A O 1
ATOM 2958 N N . ALA A 1 368 ? 7.495 -0.329 -33.631 1.00 42.91 368 ALA A N 1
ATOM 2959 C CA . ALA A 1 368 ? 7.427 0.945 -34.352 1.00 42.91 368 ALA A CA 1
ATOM 2960 C C . ALA A 1 368 ? 7.092 2.154 -33.460 1.00 42.91 368 ALA A C 1
ATOM 2962 O O . ALA A 1 368 ? 7.308 3.291 -33.871 1.00 42.91 368 ALA A O 1
ATOM 2963 N N . LEU A 1 369 ? 6.582 1.920 -32.247 1.00 44.44 369 LEU A N 1
ATOM 2964 C CA . LEU A 1 369 ? 6.122 2.975 -31.341 1.00 44.44 369 LEU A CA 1
ATOM 2965 C C . LEU A 1 369 ? 7.230 3.840 -30.748 1.00 44.44 369 LEU A C 1
ATOM 2967 O O . LEU A 1 369 ? 6.915 4.895 -30.213 1.00 44.44 369 LEU A O 1
ATOM 2971 N N . GLY A 1 370 ? 8.498 3.432 -30.873 1.00 40.66 370 GLY A N 1
ATOM 2972 C CA . GLY A 1 370 ? 9.649 4.320 -30.696 1.00 40.66 370 GLY A CA 1
ATOM 2973 C C . GLY A 1 370 ? 9.607 5.219 -29.455 1.00 40.66 370 GLY A C 1
ATOM 2974 O O . GLY A 1 370 ? 9.997 6.383 -29.561 1.00 40.66 370 GLY A O 1
ATOM 2975 N N . PHE A 1 371 ? 9.127 4.702 -28.321 1.00 42.22 371 PHE A N 1
ATOM 2976 C CA . PHE A 1 371 ? 9.321 5.338 -27.020 1.00 42.22 371 PHE A CA 1
ATOM 2977 C C . PHE A 1 371 ? 10.731 5.055 -26.493 1.00 42.22 371 PHE A C 1
ATOM 2979 O O . PHE A 1 371 ? 11.181 3.883 -26.567 1.00 42.22 371 PHE A O 1
#

Organism: NCBI:txid3101447

Foldseek 3Di:
DDPPVVVVVLVVLLVCLLVCLLVLQLLFPDDPQKDKDWFKWWQEDEQQDKTKTKMKIAHNNDQAFWKKWKDWPPRTQDIDTDRDYGIDMDMDIGGCNVDDAAKIKIWIDTHPDIDIDIHHHDNVDDIDMDGDPPPDRPAPVVVVVCSVVCVVVVPLDQPQVLQVQLVVLLVVLLCLQLCQQCVVPDNLVSNLVSLVVSLVLLLVQLQVQQVVLQQAQPSSSVSSVVVSVVSSVCSVVPPPPPPPPPPPPDQDDDDPVNVVVLCVLLCCLVCVSSVDHHCPDPVNVLLLVCLVVCLVSSHNDQFDCPVNNRPDGSPDPSSSSSSLNSSCRRNVDGRSSSVSSSSSSVSVSVSSVVLVVCVVVPVSNSVNVRD

Secondary structure (DSSP, 8-state):
--TTHHHHHHHHHHHHHHHHHHHHHHTT----SEEEEEEEEEEEE-TTSEEEEEEEEEE-S-SPEEEEEEEETTEEEEEEEEE-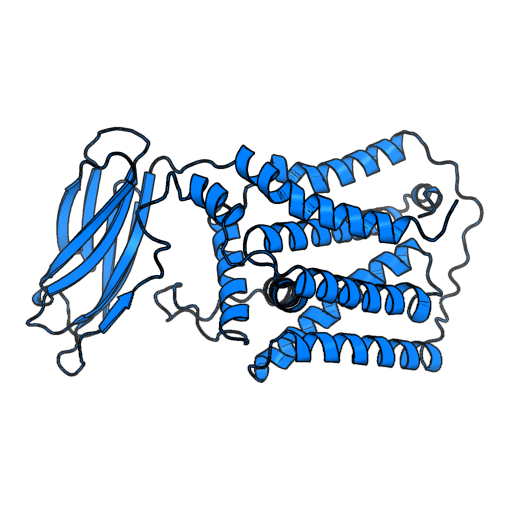-EEEEEEEEEEGGGSPSEEEEEEEEETTEEEEEEEEE-TTSPPEEEE-----TT-SHHHHHHHHHHHHS-SS---HHHHHHHHHHHHHHHHHIIIIISTTS-HHHHHHHHHHHHHHHHHHHHHHHHTTT--SHHHHHHHHHHHHHHHHHHHHHH----------S--PPPPHHHHHHHHHHHHHHHHHHHHSPPTTSHHHHHHHHHHHHHHHHTS--SB-TTGGGGTSB----HHHHHHHHHHHHHH---HHHHHHHHHHHHHHHHHHHHHHHHHHTT-GGGGGG--

pLDDT: mean 73.82, std 18.16, range [28.8, 95.56]

Radius of gyration: 26.11 Å; Cα contacts (8 Å, |Δi|>4): 517; chains: 1; bounding box: 70×39×82 Å

Mean predicted aligned error: 13.7 Å

Solvent-accessible surface area (backbone atoms only — not comparable to full-atom values): 20225 Å² total; per-residue (Å²): 135,70,92,68,49,62,67,54,49,52,52,51,48,51,50,46,41,37,66,46,37,65,64,57,49,65,79,61,67,75,74,68,50,59,49,74,46,75,34,30,34,39,40,28,36,32,62,94,38,70,43,41,35,30,37,34,39,36,23,68,76,48,79,59,68,38,51,34,36,35,28,43,89,91,45,73,74,46,75,49,73,44,72,45,68,44,75,49,70,49,76,50,70,43,60,32,68,81,53,62,85,37,81,39,56,41,35,39,34,49,71,94,47,75,52,72,50,61,34,30,37,40,77,89,55,76,72,38,71,46,72,44,89,57,80,63,89,84,33,67,74,42,40,57,47,30,52,45,43,37,70,70,54,33,89,71,58,75,45,59,70,44,30,52,51,24,48,51,51,54,49,50,40,33,50,41,31,30,66,54,53,31,53,88,46,60,60,58,57,12,52,44,51,15,54,51,49,49,51,51,49,38,25,51,46,37,52,60,28,20,78,70,53,51,39,44,42,68,58,50,54,50,49,50,52,51,50,40,51,49,47,35,53,48,35,68,74,74,54,72,77,82,73,79,75,71,80,75,81,77,68,55,80,77,50,74,65,63,51,50,51,50,49,48,51,51,43,42,60,63,48,41,63,78,78,42,83,40,72,87,38,74,67,48,47,49,52,50,48,56,22,47,50,29,58,76,60,18,18,67,62,71,46,27,67,78,45,78,71,38,72,34,62,40,88,76,58,65,65,61,40,27,38,51,31,42,48,23,46,36,24,55,40,56,68,72,48,32,53,32,42,53,48,54,52,49,39,54,50,47,53,46,50,52,52,50,51,41,48,73,74,6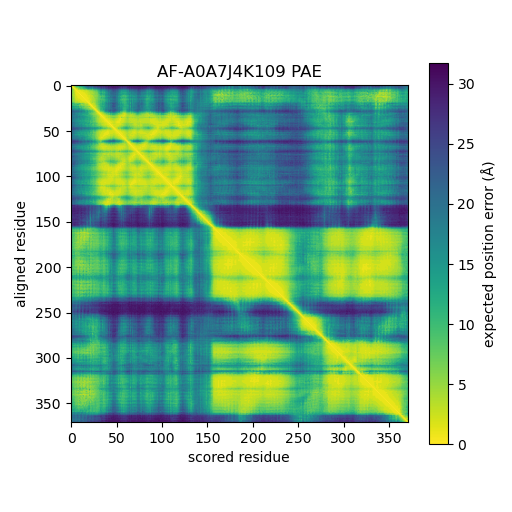0,50,70,55,64,71,46,69,76,99

Nearest PDB structures (foldseek):
  3idu-assembly1_A  TM=7.046E-01  e=3.275E-03  Pyrococcus furiosus
  3idu-assembly2_B  TM=7.010E-01  e=1.017E-02  Pyrococcus furiosus
  2oz4-assembly1_A  TM=6.303E-01  e=5.901E-01  Homo sapiens
  8b6l-assembly1_H  TM=3.548E-01  e=3.158E-02  Homo sapiens
  1z7z-assembly1_I  TM=5.932E-01  e=5.691E+00  Homo sapiens